Protein AF-A0A0G0J0M2-F1 (afdb_monomer_lite)

Radius of gyration: 45.98 Å; chains: 1; bounding box: 117×60×121 Å

Foldseek 3Di:
DDPDDDDDDPPDDDAPPDDDDDDDDDDDDPDDDCRGPVNVLVLLLVLALPADAPVVVVLVVCCVVQVVVLLVLLVVLLCCCVPVVVHDNVVSVQLSLLSNLLQDLVLLNVQQSLLSSLLQVLLVVVQKGFNYNQLLQLLLAFQAEEEEDAVQQFVNAKAWDDKWFDDPDDSLRSLQALLLLLVPPPDSVSVRSVVNCVVVVRDHFHWAPWDADPPFFIWTAGPNFIKTKGAPCCCCPVLVHDCVVVVVVCVVLVLLLWGKIWMDTSVDTGIIITIDRGGDPQLLVLCVLCVVVNHQYEYEYLADPSSQVSSCVVSVHDHYHYNAFLVCLLVVLVVVVVVVGQYEYEEAEPSCLSNLQSHSAREYELNHDPSSVVSGSMYRNDSHSLSSVVSSVSSNLSVVSSVLSSCLSVVSSVVSSCLSSVVCVVVLFHAGSVLSNVLNVVSNVLSSVLSNLSNVDDRPDDSVCNVCSSVVCCVVSVVVNRVSRNVRSVVVVVVVQQPQPPLVLLLVVLVQQQVWWKAWDDPQQAIAIETADPFDDPSWAFPAFDRDADALEKEAAQQCVVVCCVVVVDVHQQDWHAPDQQDRIHGYGTYTRRHVDPRSRHIYHHPVNVVRGNGLFIWHWDDDPRDIAIETAAALRRPRPLCPVPDHSDWDWDDDPPDTAFEKEAAQQCVVVCVVVVQDPDQQDWHPCPVHGTHGHNYYGDHPVHCRNRHMYGHPPDPD

Sequence (720 aa):
GESLPVEKNVGDKVVGATINKTGSFEFEVTHVGSETVLAQIIRVVEEAQGSKAPIQGFADRISAWFVPAVIALAILTFVVWYFFLGASLTFALMAFTAVIVIACPCALGLATPTSLMVGTGKGAEHGILIKGGEPLEAACHIDAVIFDKTGTLTKGKPEVTDVLSFNSLDEEEVVSIAASLEKLSEHPLAEAIYNYAQEESITLEEVAGFKAIPGHGVEGMINQTQYYIGNRKLITSDLGLSIEKVNRKLMKLEEQGKTAMILATKEAIVGAIAVADTVKKTSLNAVNQLKKLGIDVYMITGDNERTARAIATQVGITNVLAEVLPEDKANEVKKLQDAGKKVAMVGDGINDAPALAQANVGIAMGSGTDVAMEAGGIIIMKDNLNDVVTAFQLARETMSKIKQNMFFALFYNVIGIPIAARVFMSFGLVLKPELAGLAMAMSSISVVGNSLLLRFFRPGKRNYLSIIAPLIMIIVFTIGFIQFAKFSSSMENQEMNVPVISLEAQNKVNNLIVANESKINFAETEPKLFLKITSLESAIKIKEGKSSLADNEMIIGYTEAMMMIKEKLISKPGDKLNNFFGLPEVTVVGILEPTGTTLDNYHLVNGNTYNRLNTTASIKTALAGKELKMFYILNGNNTPKQFKDQVPSELSEIVLGNKKFLPIYIGSAEAKMMMEEKLFNKIGDTIKNLFGDDVMIAGILPETKTVLDQMHFGGGEFKK

Structure (mmCIF, N/CA/C/O backbone):
data_AF-A0A0G0J0M2-F1
#
_entry.id   AF-A0A0G0J0M2-F1
#
loop_
_atom_site.group_PDB
_atom_site.id
_atom_site.type_symbol
_atom_site.label_atom_id
_atom_site.label_alt_id
_atom_site.label_comp_id
_atom_site.label_asym_id
_atom_site.label_entity_id
_atom_site.label_seq_id
_atom_site.pdbx_PDB_ins_code
_atom_site.Cartn_x
_atom_site.Cartn_y
_atom_site.Cartn_z
_atom_site.occupancy
_atom_site.B_iso_or_equiv
_atom_site.auth_seq_id
_atom_site.auth_comp_id
_atom_site.auth_asym_id
_atom_site.auth_atom_id
_atom_site.pdbx_PDB_model_num
ATOM 1 N N . GLY A 1 1 ? 0.793 10.365 15.050 1.00 39.06 1 GLY A N 1
ATOM 2 C CA . GLY A 1 1 ? -0.003 10.994 13.977 1.00 39.06 1 GLY A CA 1
ATOM 3 C C . GLY A 1 1 ? -1.084 11.950 14.470 1.00 39.06 1 GLY A C 1
ATOM 4 O O . GLY A 1 1 ? -1.728 12.569 13.633 1.00 39.06 1 GLY A O 1
ATOM 5 N N . GLU A 1 2 ? -1.317 12.090 15.780 1.00 46.94 2 GLU A N 1
ATOM 6 C CA . GLU A 1 2 ? -2.165 13.164 16.314 1.00 46.94 2 GLU A CA 1
ATOM 7 C C . GLU A 1 2 ? -1.308 14.412 16.529 1.00 46.94 2 GLU A C 1
ATOM 9 O O . GLU A 1 2 ? -0.186 14.317 17.023 1.00 46.94 2 GLU A O 1
ATOM 14 N N . SER A 1 3 ? -1.788 15.565 16.066 1.00 42.38 3 SER A N 1
ATOM 15 C CA . SER A 1 3 ? -1.042 16.829 16.116 1.00 42.38 3 SER A CA 1
ATOM 16 C C . SER A 1 3 ? -1.131 17.527 17.472 1.00 42.38 3 SER A C 1
ATOM 18 O O . SER A 1 3 ? -0.322 18.409 17.752 1.00 42.38 3 SER A O 1
ATOM 20 N N . LEU A 1 4 ? -2.108 17.150 18.298 1.00 53.38 4 LEU A N 1
ATOM 21 C CA . LEU A 1 4 ? -2.281 17.681 19.643 1.00 53.38 4 LEU A CA 1
ATOM 22 C C . LEU A 1 4 ? -1.569 16.767 20.651 1.00 53.38 4 LEU A C 1
ATOM 24 O O . LEU A 1 4 ? -1.721 15.548 20.556 1.00 53.38 4 LEU A O 1
ATOM 28 N N . PRO A 1 5 ? -0.786 17.324 21.593 1.00 69.31 5 PRO A N 1
ATOM 29 C CA . PRO A 1 5 ? -0.261 16.561 22.718 1.00 69.31 5 PRO A CA 1
ATOM 30 C C . PRO A 1 5 ? -1.400 15.923 23.518 1.00 69.31 5 PRO A C 1
ATOM 32 O O . PRO A 1 5 ? -2.422 16.565 23.754 1.00 69.31 5 PRO A O 1
ATOM 35 N N . VAL A 1 6 ? -1.205 14.672 23.930 1.00 71.94 6 VAL A N 1
ATOM 36 C CA . VAL A 1 6 ? -2.142 13.936 24.784 1.00 71.94 6 VAL A CA 1
ATOM 37 C C . VAL A 1 6 ? -1.650 14.041 26.224 1.00 71.94 6 VAL A C 1
ATOM 39 O O . VAL A 1 6 ? -0.468 13.806 26.480 1.00 71.94 6 VAL A O 1
ATOM 42 N N . GLU A 1 7 ? -2.541 14.413 27.139 1.00 80.38 7 GLU A N 1
ATOM 43 C CA . GLU A 1 7 ? -2.247 14.486 28.573 1.00 80.38 7 GLU A CA 1
ATOM 44 C C . GLU A 1 7 ? -2.052 13.078 29.156 1.00 80.38 7 GLU A C 1
ATOM 46 O O . GLU A 1 7 ? -2.650 12.113 28.671 1.00 80.38 7 GLU A O 1
ATOM 51 N N . LYS A 1 8 ? -1.152 12.945 30.136 1.00 83.81 8 LYS A N 1
ATOM 52 C CA . LYS A 1 8 ? -0.766 11.657 30.725 1.00 83.81 8 LYS A CA 1
ATOM 53 C C . LYS A 1 8 ? -0.785 11.734 32.243 1.00 83.81 8 LYS A C 1
ATOM 55 O O . LYS A 1 8 ? -0.132 12.601 32.817 1.00 83.81 8 LYS A O 1
ATOM 60 N N . ASN A 1 9 ? -1.498 10.796 32.855 1.00 85.81 9 ASN A N 1
ATOM 61 C CA . ASN A 1 9 ? -1.662 10.650 34.294 1.00 85.81 9 ASN A CA 1
ATOM 62 C C . ASN A 1 9 ? -1.003 9.361 34.805 1.00 85.81 9 ASN A C 1
ATOM 64 O O . ASN A 1 9 ? -0.535 8.519 34.034 1.00 85.81 9 ASN A O 1
ATOM 68 N N . VAL A 1 10 ? -0.954 9.205 36.129 1.00 87.62 10 VAL A N 1
ATOM 69 C CA . VAL A 1 10 ? -0.445 7.987 36.775 1.00 87.62 10 VAL A CA 1
ATOM 70 C C . VAL A 1 10 ? -1.244 6.774 36.288 1.00 87.62 10 VAL A C 1
ATOM 72 O O . VAL A 1 10 ? -2.470 6.779 36.337 1.00 87.62 10 VAL A O 1
ATOM 75 N N . GLY A 1 11 ? -0.540 5.743 35.812 1.00 83.19 11 GLY A N 1
ATOM 76 C CA . GLY A 1 11 ? -1.133 4.527 35.241 1.00 83.19 11 GLY A CA 1
ATOM 77 C C . GLY A 1 11 ? -1.289 4.544 33.716 1.00 83.19 11 GLY A C 1
ATOM 78 O O . GLY A 1 11 ? -1.463 3.485 33.110 1.00 83.19 11 GLY A O 1
ATOM 79 N N . ASP A 1 12 ? -1.156 5.702 33.062 1.00 83.00 12 ASP A N 1
ATOM 80 C CA . ASP A 1 12 ? -1.233 5.771 31.606 1.00 83.00 12 ASP A CA 1
ATOM 81 C C . ASP A 1 12 ? 0.007 5.179 30.932 1.00 83.00 12 ASP A C 1
ATOM 83 O O . ASP A 1 12 ? 1.153 5.493 31.262 1.00 83.00 12 ASP A O 1
ATOM 87 N N . LYS A 1 13 ? -0.216 4.393 29.874 1.00 83.06 13 LYS A N 1
ATOM 88 C CA . LYS A 1 13 ? 0.875 3.909 29.024 1.00 83.06 13 LYS A CA 1
ATOM 89 C C . LYS A 1 13 ? 1.510 5.064 28.244 1.00 83.06 13 LYS A C 1
ATOM 91 O O . LYS A 1 13 ? 0.816 5.885 27.625 1.00 83.06 13 LYS A O 1
ATOM 96 N N . VAL A 1 14 ? 2.841 5.067 28.203 1.00 88.88 14 VAL A N 1
ATOM 97 C CA . VAL A 1 14 ? 3.664 5.949 27.367 1.00 88.88 14 VAL A CA 1
ATOM 98 C C . VAL A 1 14 ? 4.466 5.121 26.368 1.00 88.88 14 VAL A C 1
ATOM 100 O O . VAL A 1 14 ? 4.923 4.024 26.677 1.00 88.88 14 VAL A O 1
ATOM 103 N N . VAL A 1 15 ? 4.609 5.627 25.143 1.00 87.00 15 VAL A N 1
ATOM 104 C CA . VAL A 1 15 ? 5.227 4.888 24.034 1.00 87.00 15 VAL A CA 1
ATOM 105 C C . VAL A 1 15 ? 6.592 5.481 23.695 1.00 87.00 15 VAL A C 1
ATOM 107 O O . VAL A 1 15 ? 6.726 6.697 23.530 1.00 87.00 15 VAL A O 1
ATOM 110 N N . GLY A 1 16 ? 7.600 4.618 23.552 1.00 84.50 16 GLY A N 1
ATOM 111 C CA . GLY A 1 16 ? 8.955 5.003 23.153 1.00 84.50 16 GLY A CA 1
ATOM 112 C C . GLY A 1 16 ? 8.998 5.787 21.834 1.00 84.50 16 GLY A C 1
ATOM 113 O O . GLY A 1 16 ? 8.264 5.482 20.897 1.00 84.50 16 GLY A O 1
ATOM 114 N N . ALA A 1 17 ? 9.877 6.797 21.798 1.00 82.75 17 ALA A N 1
ATOM 115 C CA . ALA A 1 17 ? 10.032 7.862 20.791 1.00 82.75 17 ALA A CA 1
ATOM 116 C C . ALA A 1 17 ? 8.960 8.977 20.774 1.00 82.75 17 ALA A C 1
ATOM 118 O O . ALA A 1 17 ? 9.063 9.907 19.971 1.00 82.75 17 ALA A O 1
ATOM 119 N N . THR A 1 18 ? 7.977 8.958 21.683 1.00 85.19 18 THR A N 1
ATOM 120 C CA . THR A 1 18 ? 7.077 10.110 21.889 1.00 85.19 18 THR A CA 1
ATOM 121 C C . THR A 1 18 ? 7.813 11.244 22.616 1.00 85.19 18 THR A C 1
ATOM 123 O O . THR A 1 18 ? 8.644 10.996 23.487 1.00 85.19 18 THR A O 1
ATOM 126 N N . ILE A 1 19 ? 7.514 12.501 22.274 1.00 84.00 19 ILE A N 1
ATOM 127 C CA . ILE A 1 19 ? 8.169 13.676 22.868 1.00 84.00 19 ILE A CA 1
ATOM 128 C C . ILE A 1 19 ? 7.331 14.189 24.039 1.00 84.00 19 ILE A C 1
ATOM 130 O O . ILE A 1 19 ? 6.235 14.710 23.823 1.00 84.00 19 ILE A O 1
ATOM 134 N N . ASN A 1 20 ? 7.868 14.103 25.259 1.00 85.62 20 ASN A N 1
ATOM 135 C CA . ASN A 1 20 ? 7.304 14.808 26.408 1.00 85.62 20 ASN A CA 1
ATOM 136 C C . ASN A 1 20 ? 7.395 16.330 26.176 1.00 85.62 20 ASN A C 1
ATOM 138 O O . ASN A 1 20 ? 8.462 16.846 25.837 1.00 85.62 20 ASN A O 1
ATOM 142 N N . LYS A 1 21 ? 6.272 17.043 26.312 1.00 82.62 21 LYS A N 1
ATOM 143 C CA . LYS A 1 21 ? 6.185 18.488 26.048 1.00 82.62 21 LYS A CA 1
ATOM 144 C C . LYS A 1 21 ? 6.335 19.327 27.308 1.00 82.62 21 LYS A C 1
ATOM 146 O O . LYS A 1 21 ? 7.101 20.286 27.305 1.00 82.62 21 LYS A O 1
ATOM 151 N N . THR A 1 22 ? 5.580 19.007 28.352 1.00 74.06 22 THR A N 1
ATOM 152 C CA . THR A 1 22 ? 5.457 19.838 29.552 1.00 74.06 22 THR A CA 1
ATOM 153 C C . THR A 1 22 ? 5.390 18.935 30.773 1.00 74.06 22 THR A C 1
ATOM 155 O O . THR A 1 22 ? 4.719 17.911 30.740 1.00 74.06 22 THR A O 1
ATOM 158 N N . GLY A 1 23 ? 6.083 19.329 31.842 1.00 81.75 23 GLY A N 1
ATOM 159 C CA . GLY A 1 23 ? 6.199 18.533 33.062 1.00 81.75 23 GLY A CA 1
ATOM 160 C C . GLY A 1 23 ? 7.298 17.469 33.001 1.00 81.75 23 GLY A C 1
ATOM 161 O O . GLY A 1 23 ? 7.979 17.283 31.989 1.00 81.75 23 GLY A O 1
ATOM 162 N N . SER A 1 24 ? 7.476 16.775 34.118 1.00 87.25 24 SER A N 1
ATOM 163 C CA . SER A 1 24 ? 8.389 15.644 34.283 1.00 87.25 24 SER A CA 1
ATOM 164 C C . SER A 1 24 ? 7.662 14.546 35.040 1.00 87.25 24 SER A C 1
ATOM 166 O O . SER A 1 24 ? 6.918 14.838 35.973 1.00 87.25 24 SER A O 1
ATOM 168 N N . PHE A 1 25 ? 7.898 13.300 34.660 1.00 89.50 25 PHE A N 1
ATOM 169 C CA . PHE A 1 25 ? 7.334 12.136 35.324 1.00 89.50 25 PHE A CA 1
ATOM 170 C C . PHE A 1 25 ? 8.334 10.986 35.243 1.00 89.50 25 PHE A C 1
ATOM 172 O O . PHE A 1 25 ? 9.163 10.932 34.331 1.00 89.50 25 PHE A O 1
ATOM 179 N N . GLU A 1 26 ? 8.248 10.077 36.203 1.00 92.50 26 GLU A N 1
ATOM 180 C CA . GLU A 1 26 ? 8.919 8.784 36.149 1.00 92.50 26 GLU A CA 1
ATOM 181 C C . GLU A 1 26 ? 7.971 7.770 35.510 1.00 92.50 26 GLU A C 1
ATOM 183 O O . GLU A 1 26 ? 6.751 7.874 35.644 1.00 92.50 26 GLU A O 1
ATOM 188 N N . PHE A 1 27 ? 8.519 6.802 34.785 1.00 92.00 27 PHE A N 1
ATOM 189 C CA . PHE A 1 27 ? 7.734 5.751 34.152 1.00 92.00 27 PHE A CA 1
ATOM 190 C C . PHE A 1 27 ? 8.401 4.399 34.352 1.00 92.00 27 PHE A C 1
ATOM 192 O O . PHE A 1 27 ? 9.627 4.285 34.369 1.00 92.00 27 PHE A O 1
ATOM 199 N N . GLU A 1 28 ? 7.575 3.368 34.467 1.00 93.50 28 GLU A N 1
ATOM 200 C CA . GLU A 1 28 ? 8.025 1.986 34.492 1.00 93.50 28 GLU A CA 1
ATOM 201 C C . GLU A 1 28 ? 8.255 1.488 33.061 1.00 93.50 28 GLU A C 1
ATOM 203 O O . GLU A 1 28 ? 7.411 1.647 32.171 1.00 93.50 28 GLU A O 1
ATOM 208 N N . VAL A 1 29 ? 9.422 0.891 32.819 1.00 93.38 29 VAL A N 1
ATOM 209 C CA . VAL A 1 29 ? 9.757 0.321 31.514 1.00 93.38 29 VAL A CA 1
ATOM 210 C C . VAL A 1 29 ? 9.087 -1.042 31.386 1.00 93.38 29 VAL A C 1
ATOM 212 O O . VAL A 1 29 ? 9.540 -2.015 31.977 1.00 93.38 29 VAL A O 1
ATOM 215 N N . THR A 1 30 ? 8.030 -1.115 30.580 1.00 89.69 30 THR A N 1
ATOM 216 C CA . THR A 1 30 ? 7.301 -2.373 30.339 1.00 89.69 30 THR A CA 1
ATOM 217 C C . THR A 1 30 ? 7.861 -3.188 29.171 1.00 89.69 30 THR A C 1
ATOM 219 O O . THR A 1 30 ? 7.753 -4.405 29.191 1.00 89.69 30 THR A O 1
ATOM 222 N N . HIS A 1 31 ? 8.455 -2.539 28.160 1.00 86.38 31 HIS A N 1
ATOM 223 C CA . HIS A 1 31 ? 8.988 -3.183 26.949 1.00 86.38 31 HIS A CA 1
ATOM 224 C C . HIS A 1 31 ? 10.289 -2.499 26.503 1.00 86.38 31 HIS A C 1
ATOM 226 O O . HIS A 1 31 ? 10.388 -1.267 26.547 1.00 86.38 31 HIS A O 1
ATOM 232 N N . VAL A 1 32 ? 11.274 -3.271 26.028 1.00 93.12 32 VAL A N 1
ATOM 233 C CA . VAL A 1 32 ? 12.587 -2.765 25.572 1.00 93.12 32 VAL A CA 1
ATOM 234 C C . VAL A 1 32 ? 13.035 -3.390 24.250 1.00 93.12 32 VAL A C 1
ATOM 236 O O . VAL A 1 32 ? 12.574 -4.452 23.847 1.00 93.12 32 VAL A O 1
ATOM 239 N N . GLY A 1 33 ? 13.956 -2.720 23.549 1.00 90.94 33 GLY A N 1
ATOM 240 C CA . GLY A 1 33 ? 14.560 -3.244 22.320 1.00 90.94 33 GLY A CA 1
ATOM 241 C C . GLY A 1 33 ? 13.533 -3.579 21.230 1.00 90.94 33 GLY A C 1
ATOM 242 O O . GLY A 1 33 ? 12.757 -2.715 20.811 1.00 90.94 33 GLY A O 1
ATOM 243 N N . SER A 1 34 ? 13.542 -4.836 20.775 1.00 83.69 34 SER A N 1
ATOM 244 C CA . SER A 1 34 ? 12.662 -5.367 19.721 1.00 83.69 34 SER A CA 1
ATOM 245 C C . SER A 1 34 ? 11.182 -5.419 20.102 1.00 83.69 34 SER A C 1
ATOM 247 O O . SER A 1 34 ? 10.336 -5.521 19.219 1.00 83.69 34 SER A O 1
ATOM 249 N N . GLU A 1 35 ? 10.864 -5.335 21.393 1.00 78.94 35 GLU A N 1
ATOM 250 C CA . GLU A 1 35 ? 9.491 -5.379 21.906 1.00 78.94 35 GLU A CA 1
ATOM 251 C C . GLU A 1 35 ? 8.854 -3.985 21.982 1.00 78.94 35 GLU A C 1
ATOM 253 O O . GLU A 1 35 ? 7.668 -3.844 22.266 1.00 78.94 35 GLU A O 1
ATOM 258 N N . THR A 1 36 ? 9.624 -2.924 21.716 1.00 86.06 36 THR A N 1
ATOM 259 C CA . THR A 1 36 ? 9.070 -1.568 21.684 1.00 86.06 36 THR A CA 1
ATOM 260 C C . THR A 1 36 ? 8.120 -1.388 20.502 1.00 86.06 36 THR A C 1
ATOM 262 O O . THR A 1 36 ? 8.347 -1.906 19.410 1.00 86.06 36 THR A O 1
ATOM 265 N N . VAL A 1 37 ? 7.099 -0.545 20.681 1.00 79.88 37 VAL A N 1
ATOM 266 C CA . VAL A 1 37 ? 6.151 -0.192 19.609 1.00 79.88 37 VAL A CA 1
ATOM 267 C C . VAL A 1 37 ? 6.869 0.329 18.359 1.00 79.88 37 VAL A C 1
ATOM 269 O O . VAL A 1 37 ? 6.495 -0.018 17.243 1.00 79.88 37 VAL A O 1
ATOM 272 N N . LEU A 1 38 ? 7.924 1.138 18.517 1.00 83.38 38 LEU A N 1
ATOM 273 C CA . LEU A 1 38 ? 8.695 1.642 17.378 1.00 83.38 38 LEU A CA 1
ATOM 274 C C . LEU A 1 38 ? 9.401 0.508 16.622 1.00 83.38 38 LEU A C 1
ATOM 276 O O . LEU A 1 38 ? 9.356 0.485 15.393 1.00 83.38 38 LEU A O 1
ATOM 280 N N . ALA A 1 39 ? 10.025 -0.433 17.335 1.00 81.50 39 ALA A N 1
ATOM 281 C CA . ALA A 1 39 ? 10.670 -1.585 16.711 1.00 81.50 39 ALA A CA 1
ATOM 282 C C . ALA A 1 39 ? 9.654 -2.484 15.993 1.00 81.50 39 ALA A C 1
ATOM 284 O O . ALA A 1 39 ? 9.922 -2.930 14.878 1.00 81.50 39 ALA A O 1
ATOM 285 N N . GLN A 1 40 ? 8.464 -2.677 16.570 1.00 76.38 40 GLN A N 1
ATOM 286 C CA . GLN A 1 40 ? 7.375 -3.395 15.908 1.00 76.38 40 GLN A CA 1
ATOM 287 C C . GLN A 1 40 ? 6.904 -2.684 14.631 1.00 76.38 40 GLN A C 1
ATOM 289 O O . GLN A 1 40 ? 6.732 -3.338 13.604 1.00 76.38 40 GLN A O 1
ATOM 294 N N . ILE A 1 41 ? 6.757 -1.352 14.649 1.00 76.19 41 ILE A N 1
ATOM 295 C CA . ILE A 1 41 ? 6.423 -0.570 13.446 1.00 76.19 41 ILE A CA 1
ATOM 296 C C . ILE A 1 41 ? 7.488 -0.773 12.363 1.00 76.19 41 ILE A C 1
ATOM 298 O O . ILE A 1 41 ? 7.135 -1.033 11.216 1.00 76.19 41 ILE A O 1
ATOM 302 N N . ILE A 1 42 ? 8.776 -0.676 12.715 1.00 79.00 42 ILE A N 1
ATOM 303 C CA . ILE A 1 42 ? 9.884 -0.875 11.767 1.00 79.00 42 ILE A CA 1
ATOM 304 C C . ILE A 1 42 ? 9.817 -2.278 11.165 1.00 79.00 42 ILE A C 1
ATOM 306 O O . ILE A 1 42 ? 9.785 -2.406 9.944 1.00 79.00 42 ILE A O 1
ATOM 310 N N . ARG A 1 43 ? 9.701 -3.312 12.005 1.00 77.69 43 ARG A N 1
ATOM 311 C CA . ARG A 1 43 ? 9.616 -4.707 11.566 1.00 77.69 43 ARG A CA 1
ATOM 312 C C . ARG A 1 43 ? 8.447 -4.938 10.611 1.00 77.69 43 ARG A C 1
ATOM 314 O O . ARG A 1 43 ? 8.637 -5.523 9.552 1.00 77.69 43 ARG A O 1
ATOM 321 N N . VAL A 1 44 ? 7.251 -4.451 10.949 1.00 74.25 44 VAL A N 1
ATOM 322 C CA . VAL A 1 44 ? 6.062 -4.605 10.095 1.00 74.25 44 VAL A CA 1
ATOM 323 C C . VAL A 1 44 ? 6.242 -3.880 8.759 1.00 74.25 44 VAL A C 1
ATOM 325 O O . VAL A 1 44 ? 5.858 -4.407 7.717 1.00 74.25 44 VAL A O 1
ATOM 328 N N . VAL A 1 45 ? 6.848 -2.690 8.760 1.00 72.94 45 VAL A N 1
ATOM 329 C CA . VAL A 1 45 ? 7.147 -1.949 7.525 1.00 72.94 45 VAL A CA 1
ATOM 330 C C . VAL A 1 45 ? 8.188 -2.685 6.670 1.00 72.94 45 VAL A C 1
ATOM 332 O O . VAL A 1 45 ? 8.028 -2.739 5.452 1.00 72.94 45 VAL A O 1
ATOM 335 N N . GLU A 1 46 ? 9.221 -3.270 7.275 1.00 74.44 46 GLU A N 1
ATOM 336 C CA . GLU A 1 46 ? 10.245 -4.063 6.579 1.00 74.44 46 GLU A CA 1
ATOM 337 C C . GLU A 1 46 ? 9.674 -5.363 5.995 1.00 74.44 46 GLU A C 1
ATOM 339 O O . GLU A 1 46 ? 9.882 -5.646 4.814 1.00 74.44 46 GLU A O 1
ATOM 344 N N . GLU A 1 47 ? 8.892 -6.116 6.776 1.00 71.00 47 GLU A N 1
ATOM 345 C CA . GLU A 1 47 ? 8.168 -7.307 6.308 1.00 71.00 47 GLU A CA 1
ATOM 346 C C . GLU A 1 47 ? 7.268 -6.952 5.116 1.00 71.00 47 GLU A C 1
ATOM 348 O O . GLU A 1 47 ? 7.262 -7.645 4.092 1.00 71.00 47 GLU A O 1
ATOM 353 N N . ALA A 1 48 ? 6.587 -5.804 5.189 1.00 69.19 48 ALA A N 1
ATOM 354 C CA . ALA A 1 48 ? 5.743 -5.337 4.104 1.00 69.19 48 ALA A CA 1
ATOM 355 C C . ALA A 1 48 ? 6.522 -5.031 2.819 1.00 69.19 48 ALA A C 1
ATOM 357 O O . ALA A 1 48 ? 6.058 -5.382 1.732 1.00 69.19 48 ALA A O 1
ATOM 358 N N . GLN A 1 49 ? 7.701 -4.411 2.936 1.00 67.94 49 GLN A N 1
ATOM 359 C CA . GLN A 1 49 ? 8.587 -4.105 1.807 1.00 67.94 49 GLN A CA 1
ATOM 360 C C . GLN A 1 49 ? 9.219 -5.360 1.185 1.00 67.94 49 GLN A C 1
ATOM 362 O O . GLN A 1 49 ? 9.467 -5.374 -0.020 1.00 67.94 49 GLN A O 1
ATOM 367 N N . GLY A 1 50 ? 9.473 -6.403 1.983 1.00 66.00 50 GLY A N 1
ATOM 368 C CA . GLY A 1 50 ? 10.045 -7.671 1.519 1.00 66.00 50 GLY A CA 1
ATOM 369 C C . GLY A 1 50 ? 9.031 -8.638 0.895 1.00 66.00 50 GLY A C 1
ATOM 370 O O . GLY A 1 50 ? 9.412 -9.523 0.126 1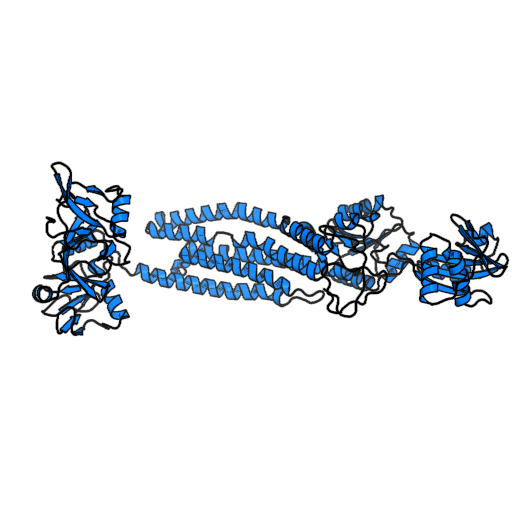.00 66.00 50 GLY A O 1
ATOM 371 N N . SER A 1 51 ? 7.743 -8.482 1.206 1.00 69.75 51 SER A N 1
ATOM 372 C CA . SER A 1 51 ? 6.676 -9.353 0.702 1.00 69.75 51 SER A CA 1
ATOM 373 C C . SER A 1 51 ? 6.295 -9.055 -0.759 1.00 69.75 51 SER A C 1
ATOM 375 O O . SER A 1 51 ? 6.244 -7.901 -1.189 1.00 69.75 51 SER A O 1
ATOM 377 N N . LYS A 1 52 ? 5.964 -10.097 -1.535 1.00 69.44 52 LYS A N 1
ATOM 378 C CA . LYS A 1 52 ? 5.433 -9.932 -2.898 1.00 69.44 52 LYS A CA 1
ATOM 379 C C . LYS A 1 52 ? 3.914 -9.797 -2.871 1.00 69.44 52 LYS A C 1
ATOM 381 O O . LYS A 1 52 ? 3.222 -10.687 -2.390 1.00 69.44 52 LYS A O 1
ATOM 386 N N . ALA A 1 53 ? 3.391 -8.723 -3.457 1.00 73.88 53 ALA A N 1
ATOM 387 C CA . ALA A 1 53 ? 1.958 -8.598 -3.716 1.00 73.88 53 ALA A CA 1
ATOM 388 C C . ALA A 1 53 ? 1.538 -9.523 -4.882 1.00 73.88 53 ALA A C 1
ATOM 390 O O . ALA A 1 53 ? 2.277 -9.598 -5.869 1.00 73.88 53 ALA A O 1
ATOM 391 N N . PRO A 1 54 ? 0.359 -10.168 -4.849 1.00 78.25 54 PRO A N 1
ATOM 392 C CA . PRO A 1 54 ? -0.153 -10.962 -5.972 1.00 78.25 54 PRO A CA 1
ATOM 393 C C . PRO A 1 54 ? -0.140 -10.224 -7.325 1.00 78.25 54 PRO A C 1
ATOM 395 O O . PRO A 1 54 ? 0.224 -10.811 -8.348 1.00 78.25 54 PRO A O 1
ATOM 398 N N . ILE A 1 55 ? -0.426 -8.917 -7.339 1.00 79.75 55 ILE A N 1
ATOM 399 C CA . ILE A 1 55 ? -0.361 -8.051 -8.527 1.00 79.75 55 ILE A CA 1
ATOM 400 C C . ILE A 1 55 ? 1.042 -7.985 -9.153 1.00 79.75 55 ILE A C 1
ATOM 402 O O . ILE A 1 55 ? 1.178 -7.743 -10.351 1.00 79.75 55 ILE A O 1
ATOM 406 N N . GLN A 1 56 ? 2.106 -8.251 -8.392 1.00 78.06 56 GLN A N 1
ATOM 407 C CA . GLN A 1 56 ? 3.458 -8.371 -8.939 1.00 78.06 56 GLN A CA 1
ATOM 408 C C . GLN A 1 56 ? 3.581 -9.589 -9.868 1.00 78.06 56 GLN A C 1
ATOM 410 O O . GLN A 1 56 ? 4.229 -9.499 -10.907 1.00 78.06 56 GLN A O 1
ATOM 415 N N . GLY A 1 57 ? 2.870 -10.684 -9.581 1.00 79.94 57 GLY A N 1
ATOM 416 C CA . GLY A 1 57 ? 2.801 -11.843 -10.475 1.00 79.94 57 GLY A CA 1
ATOM 417 C C . GLY A 1 57 ? 2.158 -11.522 -11.831 1.00 79.94 57 GLY A C 1
ATOM 418 O O . GLY A 1 57 ? 2.507 -12.125 -12.848 1.00 79.94 57 GLY A O 1
ATOM 419 N N . PHE A 1 58 ? 1.260 -10.530 -11.890 1.00 81.12 58 PHE A N 1
ATOM 420 C CA . PHE A 1 58 ? 0.731 -10.023 -13.159 1.00 81.12 58 PHE A CA 1
ATOM 421 C C . PHE A 1 58 ? 1.822 -9.315 -13.982 1.00 81.12 58 PHE A C 1
ATOM 423 O O . PHE A 1 58 ? 1.916 -9.547 -15.189 1.00 81.12 58 PHE A O 1
ATOM 430 N N . ALA A 1 59 ? 2.693 -8.529 -13.341 1.00 80.56 59 ALA A N 1
ATOM 431 C CA . ALA A 1 59 ? 3.848 -7.906 -13.994 1.00 80.56 59 ALA A CA 1
ATOM 432 C C . ALA A 1 59 ? 4.853 -8.950 -14.519 1.00 80.56 59 ALA A C 1
ATOM 434 O O . ALA A 1 59 ? 5.333 -8.835 -15.652 1.00 80.56 59 ALA A O 1
ATOM 435 N N . ASP A 1 60 ? 5.109 -10.002 -13.736 1.00 83.44 60 ASP A N 1
ATOM 436 C CA . ASP A 1 60 ? 5.979 -11.117 -14.131 1.00 83.44 60 ASP A CA 1
ATOM 437 C C . ASP A 1 60 ? 5.413 -11.848 -15.361 1.00 83.44 60 ASP A C 1
ATOM 439 O O . ASP A 1 60 ? 6.131 -12.114 -16.329 1.00 83.44 60 ASP A O 1
ATOM 443 N N . ARG A 1 61 ? 4.096 -12.105 -15.384 1.00 86.38 61 ARG A N 1
ATOM 444 C CA . ARG A 1 61 ? 3.418 -12.750 -16.521 1.00 86.38 61 ARG A CA 1
ATOM 445 C C . ARG A 1 61 ? 3.430 -11.884 -17.781 1.00 86.38 61 ARG A C 1
ATOM 447 O O . ARG A 1 61 ? 3.614 -12.425 -18.870 1.00 86.38 61 ARG A O 1
ATOM 454 N N . ILE A 1 62 ? 3.256 -10.565 -17.654 1.00 86.00 62 ILE A N 1
ATOM 455 C CA . ILE A 1 62 ? 3.406 -9.640 -18.789 1.00 86.00 62 ILE A CA 1
ATOM 456 C C . ILE A 1 62 ? 4.825 -9.735 -19.344 1.00 86.00 62 ILE A C 1
ATOM 458 O O . ILE A 1 62 ? 4.995 -9.929 -20.545 1.00 86.00 62 ILE A O 1
ATOM 462 N N . SER A 1 63 ? 5.835 -9.658 -18.478 1.00 85.00 63 SER A N 1
ATOM 463 C CA . SER A 1 63 ? 7.245 -9.696 -18.880 1.00 85.00 63 SER A CA 1
ATOM 464 C C . SER A 1 63 ? 7.607 -10.997 -19.605 1.00 85.00 63 SER A C 1
ATOM 466 O O . SER A 1 63 ? 8.303 -10.955 -20.619 1.00 85.00 63 SER A O 1
ATOM 468 N N . ALA A 1 64 ? 7.068 -12.135 -19.152 1.00 88.62 64 ALA A N 1
ATOM 469 C CA . ALA A 1 64 ? 7.295 -13.447 -19.761 1.00 88.62 64 ALA A CA 1
ATOM 470 C C . ALA A 1 64 ? 6.844 -13.536 -21.231 1.00 88.62 64 ALA A C 1
ATOM 472 O O . ALA A 1 64 ? 7.481 -14.227 -22.022 1.00 88.62 64 ALA A O 1
ATOM 473 N N . TRP A 1 65 ? 5.778 -12.825 -21.612 1.00 90.06 65 TRP A N 1
ATOM 474 C CA . TRP A 1 65 ? 5.310 -12.753 -23.004 1.00 90.06 65 TRP A CA 1
ATOM 475 C C . TRP A 1 65 ? 5.915 -11.581 -23.776 1.00 90.06 65 TRP A C 1
ATOM 477 O O . TRP A 1 65 ? 6.209 -11.693 -24.966 1.00 90.06 65 TRP A O 1
ATOM 487 N N . PHE A 1 66 ? 6.114 -10.455 -23.098 1.00 89.94 66 PHE A N 1
ATOM 488 C CA . PHE A 1 66 ? 6.580 -9.216 -23.701 1.00 89.94 66 PHE A CA 1
ATOM 489 C C . PHE A 1 66 ? 8.033 -9.314 -24.181 1.00 89.94 66 PHE A C 1
ATOM 491 O O . PHE A 1 66 ? 8.332 -8.901 -25.300 1.00 89.94 66 PHE A O 1
ATOM 498 N N . VAL A 1 67 ? 8.928 -9.914 -23.386 1.00 90.62 67 VAL A N 1
ATOM 499 C CA . VAL A 1 67 ? 10.356 -10.024 -23.732 1.00 90.62 67 VAL A CA 1
ATOM 500 C C . VAL A 1 67 ? 10.580 -10.836 -25.022 1.00 90.62 67 VAL A C 1
ATOM 502 O O . VAL A 1 67 ? 11.226 -10.307 -25.932 1.00 90.62 67 VAL A O 1
ATOM 505 N N . PRO A 1 68 ? 10.025 -12.056 -25.189 1.00 93.38 68 PRO A N 1
ATOM 506 C CA . PRO A 1 68 ? 10.148 -12.789 -26.452 1.00 93.38 68 PRO A CA 1
ATOM 507 C C . PRO A 1 68 ? 9.551 -12.042 -27.652 1.00 93.38 68 PRO A C 1
ATOM 509 O O . PRO A 1 68 ? 10.149 -12.040 -28.728 1.00 93.38 68 PRO A O 1
ATOM 512 N N . ALA A 1 69 ? 8.403 -11.376 -27.475 1.00 93.94 69 ALA A N 1
ATOM 513 C CA . ALA A 1 69 ? 7.749 -10.622 -28.546 1.00 93.94 69 ALA A CA 1
ATOM 514 C C . ALA A 1 69 ? 8.616 -9.454 -29.046 1.00 93.94 69 ALA A C 1
ATOM 516 O O . ALA A 1 69 ? 8.757 -9.255 -30.252 1.00 93.94 69 ALA A O 1
ATOM 517 N N . VAL A 1 70 ? 9.243 -8.713 -28.132 1.00 94.00 70 VAL A N 1
ATOM 518 C CA . VAL A 1 70 ? 10.166 -7.616 -28.454 1.00 94.00 70 VAL A CA 1
ATOM 519 C C . VAL A 1 70 ? 11.398 -8.119 -29.198 1.00 94.00 70 VAL A C 1
ATOM 521 O O . VAL A 1 70 ? 11.794 -7.512 -30.190 1.00 94.00 70 VAL A O 1
ATOM 524 N N . ILE A 1 71 ? 11.998 -9.228 -28.756 1.00 94.50 71 ILE A N 1
ATOM 525 C CA . ILE A 1 71 ? 13.168 -9.813 -29.428 1.00 94.50 71 ILE A CA 1
ATOM 526 C C . ILE A 1 71 ? 12.803 -10.228 -30.856 1.00 94.50 71 ILE A C 1
ATOM 528 O O . ILE A 1 71 ? 13.531 -9.909 -31.797 1.00 94.50 71 ILE A O 1
ATOM 532 N N . ALA A 1 72 ? 11.649 -10.876 -31.037 1.00 96.31 72 ALA A N 1
ATOM 533 C CA . ALA A 1 72 ? 11.150 -11.235 -32.359 1.00 96.31 72 ALA A CA 1
ATOM 534 C C . ALA A 1 72 ? 10.925 -9.994 -33.243 1.00 96.31 72 ALA A C 1
ATOM 536 O O . ALA A 1 72 ? 11.337 -9.991 -34.402 1.00 96.31 72 ALA A O 1
ATOM 537 N N . LEU A 1 73 ? 10.342 -8.920 -32.698 1.00 95.25 73 LEU A N 1
ATOM 538 C CA . LEU A 1 73 ? 10.150 -7.650 -33.409 1.00 95.25 73 LEU A CA 1
ATOM 539 C C . LEU A 1 73 ? 11.472 -6.965 -33.770 1.00 95.25 73 LEU A C 1
ATOM 541 O O . LEU A 1 73 ? 11.589 -6.421 -34.868 1.00 95.25 73 LEU A O 1
ATOM 545 N N . ALA A 1 74 ? 12.477 -7.002 -32.894 1.00 95.62 74 ALA A N 1
ATOM 546 C CA . ALA A 1 74 ? 13.798 -6.453 -33.179 1.00 95.62 74 ALA A CA 1
ATOM 547 C C . ALA A 1 74 ? 14.459 -7.208 -34.341 1.00 95.62 74 ALA A C 1
ATOM 549 O O . ALA A 1 74 ? 14.887 -6.589 -35.316 1.00 95.62 74 ALA A O 1
ATOM 550 N N . ILE A 1 75 ? 14.469 -8.546 -34.287 1.00 96.81 75 ILE A N 1
ATOM 551 C CA . ILE A 1 75 ? 14.997 -9.396 -35.366 1.00 96.81 75 ILE A CA 1
ATOM 552 C C . ILE A 1 75 ? 14.239 -9.136 -36.673 1.00 96.81 75 ILE A C 1
ATOM 554 O O . ILE A 1 75 ? 14.859 -8.955 -37.719 1.00 96.81 75 ILE A O 1
ATOM 558 N N . LEU A 1 76 ? 12.907 -9.060 -36.619 1.00 96.25 76 LEU A N 1
ATOM 559 C CA . LEU A 1 76 ? 12.083 -8.749 -37.785 1.00 96.25 76 LEU A CA 1
ATOM 560 C C . LEU A 1 76 ? 12.446 -7.382 -38.377 1.00 96.25 76 LEU A C 1
ATOM 562 O O . LEU A 1 76 ? 12.612 -7.265 -39.587 1.00 96.25 76 LEU A O 1
ATOM 566 N N . THR A 1 77 ? 12.625 -6.368 -37.528 1.00 94.25 77 THR A N 1
ATOM 567 C CA . THR A 1 77 ? 13.042 -5.019 -37.938 1.00 94.25 77 THR A CA 1
ATOM 568 C C . THR A 1 77 ? 14.375 -5.070 -38.681 1.00 94.25 77 THR A C 1
ATOM 570 O O . THR A 1 77 ? 14.487 -4.527 -39.779 1.00 94.25 77 THR A O 1
ATOM 573 N N . PHE A 1 78 ? 15.368 -5.774 -38.134 1.00 94.12 78 PHE A N 1
ATOM 574 C CA . PHE A 1 78 ? 16.664 -5.965 -38.786 1.00 94.12 78 PHE A CA 1
ATOM 575 C C . PHE A 1 78 ? 16.524 -6.616 -40.170 1.00 94.12 78 PHE A C 1
ATOM 577 O O . PHE A 1 78 ? 17.055 -6.104 -41.155 1.00 94.12 78 PHE A O 1
ATOM 584 N N . VAL A 1 79 ? 15.778 -7.723 -40.251 1.00 94.81 79 VAL A N 1
ATOM 585 C CA . VAL A 1 79 ? 15.602 -8.496 -41.488 1.00 94.81 79 VAL A CA 1
ATOM 586 C C . VAL A 1 79 ? 14.891 -7.676 -42.564 1.00 94.81 79 VAL A C 1
ATOM 588 O O . VAL A 1 79 ? 15.336 -7.665 -43.711 1.00 94.81 79 VAL A O 1
ATOM 591 N N . VAL A 1 80 ? 13.819 -6.964 -42.208 1.00 93.06 80 VAL A N 1
ATOM 592 C CA . VAL A 1 80 ? 13.058 -6.125 -43.146 1.00 93.06 80 VAL A CA 1
ATOM 593 C C . VAL A 1 80 ? 13.931 -5.002 -43.706 1.00 93.06 80 VAL A C 1
ATOM 595 O O . VAL A 1 80 ? 13.992 -4.823 -44.922 1.00 93.06 80 VAL A O 1
ATOM 598 N N . TRP A 1 81 ? 14.657 -4.277 -42.854 1.00 88.88 81 TRP A N 1
ATOM 599 C CA . TRP A 1 81 ? 15.487 -3.164 -43.314 1.00 88.88 81 TRP A CA 1
ATOM 600 C C . TRP A 1 81 ? 16.692 -3.617 -44.144 1.00 88.88 81 TRP A C 1
ATOM 602 O O . TRP A 1 81 ? 16.970 -3.015 -45.180 1.00 88.88 81 TRP A O 1
ATOM 612 N N . TYR A 1 82 ? 17.383 -4.680 -43.728 1.00 90.12 82 TYR A N 1
ATOM 613 C CA . TYR A 1 82 ? 18.592 -5.142 -44.410 1.00 90.12 82 TYR A CA 1
ATOM 614 C C . TYR A 1 82 ? 18.290 -5.912 -45.704 1.00 90.12 82 TYR A C 1
ATOM 616 O O . TYR A 1 82 ? 18.835 -5.581 -46.755 1.00 90.12 82 TYR A O 1
ATOM 624 N N . PHE A 1 83 ? 17.402 -6.913 -45.660 1.00 88.31 83 PHE A N 1
ATOM 625 C CA . PHE A 1 83 ? 17.170 -7.805 -46.804 1.00 88.31 83 PHE A CA 1
ATOM 626 C C . PHE A 1 83 ? 16.090 -7.311 -47.770 1.00 88.31 83 PHE A C 1
ATOM 628 O O . PHE A 1 83 ? 16.231 -7.518 -48.972 1.00 88.31 83 PHE A O 1
ATOM 635 N N . PHE A 1 84 ? 15.018 -6.676 -47.281 1.00 86.31 84 PHE A N 1
ATOM 636 C CA . PHE A 1 84 ? 13.895 -6.271 -48.141 1.00 86.31 84 PHE A CA 1
ATOM 637 C C . PHE A 1 84 ? 13.997 -4.824 -48.628 1.00 86.31 84 PHE A C 1
ATOM 639 O O . PHE A 1 84 ? 13.600 -4.535 -49.753 1.00 86.31 84 PHE A O 1
ATOM 646 N N . LEU A 1 85 ? 14.527 -3.919 -47.801 1.00 84.19 85 LEU A N 1
ATOM 647 C CA . LEU A 1 85 ? 14.637 -2.490 -48.124 1.00 84.19 85 LEU A CA 1
ATOM 648 C C . LEU A 1 85 ? 16.052 -2.063 -48.552 1.00 84.19 85 LEU A C 1
ATOM 650 O O . LEU A 1 85 ? 16.241 -0.913 -48.942 1.00 84.19 85 LEU A O 1
ATOM 654 N N . GLY A 1 86 ? 17.036 -2.970 -48.504 1.00 81.12 86 GLY A N 1
ATOM 655 C CA . GLY A 1 86 ? 18.403 -2.722 -48.976 1.00 81.12 86 GLY A CA 1
ATOM 656 C C . GLY A 1 86 ? 19.173 -1.667 -48.174 1.00 81.12 86 GLY A C 1
ATOM 657 O O . GLY A 1 86 ? 20.090 -1.044 -48.709 1.00 81.12 86 GLY A O 1
ATOM 658 N N . ALA A 1 87 ? 18.799 -1.428 -46.913 1.00 82.19 87 ALA A N 1
ATOM 659 C CA . ALA A 1 87 ? 19.488 -0.474 -46.051 1.00 82.19 87 ALA A CA 1
ATOM 660 C C . ALA A 1 87 ? 20.888 -0.976 -45.649 1.00 82.19 87 ALA A C 1
ATOM 662 O O . ALA A 1 87 ? 21.171 -2.176 -45.658 1.00 82.19 87 ALA A O 1
ATOM 663 N N . SER A 1 88 ? 21.777 -0.058 -45.253 1.00 85.38 88 SER A N 1
ATOM 664 C CA . SER A 1 88 ? 23.119 -0.431 -44.790 1.00 85.38 88 SER A CA 1
ATOM 665 C C . SER A 1 88 ? 23.060 -1.297 -43.525 1.00 85.38 88 SER A C 1
ATOM 667 O O . SER A 1 88 ? 22.140 -1.183 -42.711 1.00 85.38 88 SER A O 1
ATOM 669 N N . LEU A 1 89 ? 24.075 -2.145 -43.327 1.00 84.12 89 LEU A N 1
ATOM 670 C CA . LEU A 1 89 ? 24.177 -2.986 -42.129 1.00 84.12 89 LEU A CA 1
ATOM 671 C C . LEU A 1 89 ? 24.113 -2.140 -40.849 1.00 84.12 89 LEU A C 1
ATOM 673 O O . LEU A 1 89 ? 23.366 -2.467 -39.931 1.00 84.12 89 LEU A O 1
ATOM 677 N N . THR A 1 90 ? 24.839 -1.020 -40.816 1.00 85.25 90 THR A N 1
ATOM 678 C CA . THR A 1 90 ? 24.841 -0.082 -39.687 1.00 85.25 90 THR A CA 1
ATOM 679 C C . THR A 1 90 ? 23.442 0.463 -39.413 1.00 85.25 90 THR A C 1
ATOM 681 O O . THR A 1 90 ? 23.013 0.502 -38.266 1.00 85.25 90 THR A O 1
ATOM 684 N N . PHE A 1 91 ? 22.694 0.828 -40.456 1.00 83.75 91 PHE A N 1
ATOM 685 C CA . PHE A 1 91 ? 21.332 1.336 -40.319 1.00 83.75 91 PHE A CA 1
ATOM 686 C C . PHE A 1 91 ? 20.386 0.285 -39.723 1.00 83.75 91 PHE A C 1
ATOM 688 O O . PHE A 1 91 ? 19.646 0.579 -38.782 1.00 83.75 91 PHE A O 1
ATOM 695 N N . ALA A 1 92 ? 20.417 -0.944 -40.244 1.00 88.31 92 ALA A N 1
ATOM 696 C CA . ALA A 1 92 ? 19.571 -2.029 -39.756 1.00 88.31 92 ALA A CA 1
ATOM 697 C C . ALA A 1 92 ? 19.933 -2.429 -38.315 1.00 88.31 92 ALA A C 1
ATOM 699 O O . ALA A 1 92 ? 19.042 -2.664 -37.497 1.00 88.31 92 ALA A O 1
ATOM 700 N N . LEU A 1 93 ? 21.229 -2.445 -37.979 1.00 90.94 93 LEU A N 1
ATOM 701 C CA . LEU A 1 93 ? 21.709 -2.690 -36.617 1.00 90.94 93 LEU A CA 1
ATOM 702 C C . LEU A 1 93 ? 21.289 -1.582 -35.647 1.00 90.94 93 LEU A C 1
ATOM 704 O O . LEU A 1 93 ? 20.883 -1.896 -34.534 1.00 90.94 93 LEU A O 1
ATOM 708 N N . MET A 1 94 ? 21.320 -0.309 -36.052 1.00 88.94 94 MET A N 1
ATOM 709 C CA . MET A 1 94 ? 20.839 0.799 -35.214 1.00 88.94 94 MET A CA 1
ATOM 710 C C . MET A 1 94 ? 19.333 0.710 -34.940 1.00 88.94 94 MET A C 1
ATOM 712 O O . MET A 1 94 ? 18.901 0.956 -33.817 1.00 88.94 94 MET A O 1
ATOM 716 N N . ALA A 1 95 ? 18.527 0.327 -35.935 1.00 89.06 95 ALA A N 1
ATOM 717 C CA . ALA A 1 95 ? 17.092 0.104 -35.738 1.00 89.06 95 ALA A CA 1
ATOM 718 C C . ALA A 1 95 ? 16.830 -1.080 -34.789 1.00 89.06 95 ALA A C 1
ATOM 720 O O . ALA A 1 95 ? 16.019 -0.981 -33.870 1.00 89.06 95 ALA A O 1
ATOM 721 N N . PHE A 1 96 ? 17.562 -2.184 -34.965 1.00 94.44 96 PHE A N 1
ATOM 722 C CA . PHE A 1 96 ? 17.510 -3.350 -34.081 1.00 94.44 96 PHE A CA 1
ATOM 723 C C . PHE A 1 96 ? 17.841 -2.993 -32.627 1.00 94.44 96 PHE A C 1
ATOM 725 O O . PHE A 1 96 ? 17.067 -3.304 -31.718 1.00 94.44 96 PHE A O 1
ATOM 732 N N . THR A 1 97 ? 18.971 -2.318 -32.397 1.00 93.62 97 THR A N 1
ATOM 733 C CA . THR A 1 97 ? 19.406 -1.947 -31.046 1.00 93.62 97 THR A CA 1
ATOM 734 C C . THR A 1 97 ? 18.458 -0.934 -30.421 1.00 93.62 97 THR A C 1
ATOM 736 O O . THR A 1 97 ? 18.121 -1.083 -29.250 1.00 93.62 97 THR A O 1
ATOM 739 N N . ALA A 1 98 ? 17.945 0.034 -31.186 1.00 92.12 98 ALA A N 1
ATOM 740 C CA . ALA A 1 98 ? 16.954 0.986 -30.695 1.00 92.12 98 ALA A CA 1
ATOM 741 C C . ALA A 1 98 ? 15.667 0.292 -30.220 1.00 92.12 98 ALA A C 1
ATOM 743 O O . ALA A 1 98 ? 15.154 0.653 -29.162 1.00 92.12 98 ALA A O 1
ATOM 744 N N . VAL A 1 99 ? 15.167 -0.717 -30.953 1.00 93.94 99 VAL A N 1
ATOM 745 C CA . VAL A 1 99 ? 13.976 -1.497 -30.556 1.00 93.94 99 VAL A CA 1
ATOM 746 C C . VAL A 1 99 ? 14.223 -2.267 -29.260 1.00 93.94 99 VAL A C 1
ATOM 748 O O . VAL A 1 99 ? 13.367 -2.256 -28.379 1.00 93.94 99 VAL A O 1
ATOM 751 N N . ILE A 1 100 ? 15.388 -2.903 -29.108 1.00 93.62 100 ILE A N 1
ATOM 752 C CA . ILE A 1 100 ? 15.734 -3.614 -27.867 1.00 93.62 100 ILE A CA 1
ATOM 753 C C . ILE A 1 100 ? 15.835 -2.641 -26.695 1.00 93.62 100 ILE A C 1
ATOM 755 O O . ILE A 1 100 ? 15.273 -2.904 -25.631 1.00 93.62 100 ILE A O 1
ATOM 759 N N . VAL A 1 101 ? 16.535 -1.520 -26.888 1.00 92.12 101 VAL A N 1
ATOM 760 C CA . VAL A 1 101 ? 16.749 -0.532 -25.830 1.00 92.12 101 VAL A CA 1
ATOM 761 C C . VAL A 1 101 ? 15.418 0.067 -25.398 1.00 92.12 101 VAL A C 1
ATOM 763 O O . VAL A 1 101 ? 15.098 -0.024 -24.221 1.00 92.12 101 VAL A O 1
ATOM 766 N N . ILE A 1 102 ? 14.597 0.605 -26.309 1.00 90.75 102 ILE A N 1
ATOM 767 C CA . ILE A 1 102 ? 13.333 1.263 -25.924 1.00 90.75 102 ILE A CA 1
ATOM 768 C C . ILE A 1 102 ? 12.349 0.316 -25.231 1.00 90.75 102 ILE A C 1
ATOM 770 O O . ILE A 1 102 ? 11.444 0.754 -24.524 1.00 90.75 102 ILE A O 1
ATOM 774 N N . ALA A 1 103 ? 12.506 -0.985 -25.453 1.00 90.44 103 ALA A N 1
ATOM 775 C CA . ALA A 1 103 ? 11.601 -1.982 -24.947 1.00 90.44 103 ALA A CA 1
ATOM 776 C C . ALA A 1 103 ? 11.955 -2.513 -23.551 1.00 90.44 103 ALA A C 1
ATOM 778 O O . ALA A 1 103 ? 11.118 -3.235 -23.020 1.00 90.44 103 ALA A O 1
ATOM 779 N N . CYS A 1 104 ? 13.088 -2.181 -22.904 1.00 88.19 104 CYS A N 1
ATOM 780 C CA . CYS A 1 104 ? 13.293 -2.645 -21.517 1.00 88.19 104 CYS A CA 1
ATOM 781 C C . CYS A 1 104 ? 12.155 -2.132 -20.614 1.00 88.19 104 CYS A C 1
ATOM 783 O O . CYS A 1 104 ? 11.948 -0.923 -20.483 1.00 88.19 104 CYS A O 1
ATOM 785 N N . PRO A 1 105 ? 11.394 -3.022 -19.953 1.00 82.56 105 PRO A N 1
ATOM 786 C CA . PRO A 1 105 ? 10.293 -2.621 -19.090 1.00 82.56 105 PRO A CA 1
ATOM 787 C C . PRO A 1 105 ? 10.817 -2.273 -17.691 1.00 82.56 105 PRO A C 1
ATOM 789 O O . PRO A 1 105 ? 10.296 -2.744 -16.682 1.00 82.56 105 PRO A O 1
ATOM 792 N N . CYS A 1 106 ? 11.879 -1.469 -17.595 1.00 85.38 106 CYS A N 1
ATOM 793 C CA . CYS A 1 106 ? 12.581 -1.267 -16.332 1.00 85.38 106 CYS A CA 1
ATOM 794 C C . CYS A 1 106 ? 11.667 -0.579 -15.278 1.00 85.38 106 CYS A C 1
ATOM 796 O O . CYS A 1 106 ? 11.714 -0.897 -14.090 1.00 85.38 106 CYS A O 1
ATOM 798 N N . ALA A 1 107 ? 10.752 0.293 -15.724 1.00 86.38 107 ALA A N 1
ATOM 799 C CA . ALA A 1 107 ? 9.742 0.941 -14.882 1.00 86.38 107 ALA A CA 1
ATOM 800 C C . ALA A 1 107 ? 8.648 -0.020 -14.369 1.00 86.38 107 ALA A C 1
ATOM 802 O O . ALA A 1 107 ? 8.053 0.228 -13.320 1.00 86.38 107 ALA A O 1
ATOM 803 N N . LEU A 1 108 ? 8.394 -1.133 -15.071 1.00 86.50 108 LEU A N 1
ATOM 804 C CA . LEU A 1 108 ? 7.388 -2.126 -14.679 1.00 86.50 108 LEU A CA 1
ATOM 805 C C . LEU A 1 108 ? 7.789 -2.824 -13.373 1.00 86.50 108 LEU A C 1
ATOM 807 O O . LEU A 1 108 ? 6.944 -3.034 -12.507 1.00 86.50 108 LEU A O 1
ATOM 811 N N . GLY A 1 109 ? 9.086 -3.107 -13.204 1.00 84.38 109 GLY A N 1
ATOM 812 C CA . GLY A 1 109 ? 9.638 -3.693 -11.978 1.00 84.38 109 GLY A CA 1
ATOM 813 C C . GLY A 1 109 ? 9.594 -2.757 -10.764 1.00 84.38 109 GLY A C 1
ATOM 814 O O . GLY A 1 109 ? 9.554 -3.228 -9.633 1.00 84.38 109 GLY A O 1
ATOM 815 N N . LEU A 1 110 ? 9.550 -1.437 -10.985 1.00 88.06 110 LEU A N 1
ATOM 816 C CA . LEU A 1 110 ? 9.458 -0.426 -9.923 1.00 88.06 110 LEU A CA 1
ATOM 817 C C . LEU A 1 110 ? 8.010 -0.053 -9.568 1.00 88.06 110 LEU A C 1
ATOM 819 O O . LEU A 1 110 ? 7.741 0.383 -8.450 1.00 88.06 110 LEU A O 1
ATOM 823 N N . ALA A 1 111 ? 7.067 -0.245 -10.494 1.00 88.19 111 ALA A N 1
ATOM 824 C CA . ALA A 1 111 ? 5.682 0.208 -10.370 1.00 88.19 111 ALA A CA 1
ATOM 825 C C . ALA A 1 111 ? 4.995 -0.228 -9.066 1.00 88.19 111 ALA A C 1
ATOM 827 O O . ALA A 1 111 ? 4.410 0.607 -8.369 1.00 88.19 111 ALA A O 1
ATOM 828 N N . THR A 1 112 ? 5.086 -1.518 -8.741 1.00 88.75 112 THR A N 1
ATOM 829 C CA . THR A 1 112 ? 4.485 -2.108 -7.540 1.00 88.75 112 THR A CA 1
ATOM 830 C C . THR A 1 112 ? 5.249 -1.764 -6.258 1.00 88.75 112 THR A C 1
ATOM 832 O O . THR A 1 112 ? 4.629 -1.175 -5.369 1.00 88.75 112 THR A O 1
ATOM 835 N N . PRO A 1 113 ? 6.562 -2.059 -6.124 1.00 87.81 113 PRO A N 1
ATOM 836 C CA . PRO A 1 113 ? 7.269 -1.857 -4.857 1.00 87.81 113 PRO A CA 1
ATOM 837 C C . PRO A 1 113 ? 7.313 -0.387 -4.429 1.00 87.81 113 PRO A C 1
ATOM 839 O O . PRO A 1 113 ? 7.145 -0.098 -3.249 1.00 87.81 113 PRO A O 1
ATOM 842 N N . THR A 1 114 ? 7.453 0.565 -5.360 1.00 90.81 114 THR A N 1
ATOM 843 C CA . THR A 1 114 ? 7.480 1.990 -4.994 1.00 90.81 114 THR A CA 1
ATOM 844 C C . THR A 1 114 ? 6.121 2.481 -4.493 1.00 90.81 114 THR A C 1
ATOM 846 O O . THR A 1 114 ? 6.057 3.196 -3.495 1.00 90.81 114 THR A O 1
ATOM 849 N N . SER A 1 115 ? 5.018 2.092 -5.143 1.00 91.44 115 SER A N 1
ATOM 850 C CA . SER A 1 115 ? 3.677 2.458 -4.665 1.00 91.44 115 SER A CA 1
ATOM 851 C C . SER A 1 115 ? 3.339 1.784 -3.339 1.00 91.44 115 SER A C 1
ATOM 853 O O . SER A 1 115 ? 2.786 2.441 -2.460 1.00 91.44 115 SER A O 1
ATOM 855 N N . LEU A 1 116 ? 3.714 0.512 -3.172 1.00 90.44 116 LEU A N 1
ATOM 856 C CA . LEU A 1 116 ? 3.523 -0.217 -1.922 1.00 90.44 116 LEU A CA 1
ATOM 857 C C . LEU A 1 116 ? 4.288 0.451 -0.775 1.00 90.44 116 LEU A C 1
ATOM 859 O O . LEU A 1 116 ? 3.684 0.752 0.246 1.00 90.44 116 LEU A O 1
ATOM 863 N N . MET A 1 117 ? 5.571 0.765 -0.973 1.00 89.19 117 MET A N 1
ATOM 864 C CA . MET A 1 117 ? 6.421 1.417 0.028 1.00 89.19 117 MET A CA 1
ATOM 865 C C . MET A 1 117 ? 5.853 2.767 0.490 1.00 89.19 117 MET A C 1
ATOM 867 O O . MET A 1 117 ? 5.809 3.049 1.687 1.00 89.19 117 MET A O 1
ATOM 871 N N . VAL A 1 118 ? 5.399 3.612 -0.445 1.00 91.94 118 VAL A N 1
ATOM 872 C CA . VAL A 1 118 ? 4.793 4.906 -0.086 1.00 91.94 118 VAL A CA 1
ATOM 873 C C . VAL A 1 118 ? 3.433 4.701 0.587 1.00 91.94 118 VAL A C 1
ATOM 875 O O . VAL A 1 118 ? 3.124 5.403 1.549 1.00 91.94 118 VAL A O 1
ATOM 878 N N . GLY A 1 119 ? 2.631 3.742 0.116 1.00 92.00 119 GLY A N 1
ATOM 879 C CA . GLY A 1 119 ? 1.324 3.412 0.682 1.00 92.00 119 GLY A CA 1
ATOM 880 C C . GLY A 1 119 ? 1.413 2.912 2.124 1.00 92.00 119 GLY A C 1
ATOM 881 O O . GLY A 1 119 ? 0.759 3.471 3.000 1.00 92.00 119 GLY A O 1
ATOM 882 N N . THR A 1 120 ? 2.260 1.918 2.403 1.00 90.81 120 THR A N 1
ATOM 883 C CA . THR A 1 120 ? 2.447 1.365 3.756 1.00 90.81 120 THR A CA 1
ATOM 884 C C . THR A 1 120 ? 3.087 2.378 4.700 1.00 90.81 120 THR A C 1
ATOM 886 O O . THR A 1 120 ? 2.617 2.535 5.825 1.00 90.81 120 THR A O 1
ATOM 889 N N . GLY A 1 121 ? 4.073 3.153 4.229 1.00 90.69 121 GLY A N 1
ATOM 890 C CA . GLY A 1 121 ? 4.643 4.262 4.997 1.00 90.69 121 GLY A CA 1
ATOM 891 C C . GLY A 1 121 ? 3.592 5.314 5.362 1.00 90.69 121 GLY A C 1
ATOM 892 O O . GLY A 1 121 ? 3.530 5.772 6.504 1.00 90.69 121 GLY A O 1
ATOM 893 N N . LYS A 1 122 ? 2.696 5.649 4.424 1.00 91.25 122 LYS A N 1
ATOM 894 C CA . LYS A 1 122 ? 1.600 6.587 4.684 1.00 91.25 122 LYS A CA 1
ATOM 895 C C . LYS A 1 122 ? 0.550 6.019 5.638 1.00 91.25 122 LYS A C 1
ATOM 897 O O . LYS A 1 122 ? 0.024 6.759 6.466 1.00 91.25 122 LYS A O 1
ATOM 902 N N . GLY A 1 123 ? 0.266 4.721 5.551 1.00 92.31 123 GLY A N 1
ATOM 903 C CA . GLY A 1 123 ? -0.559 4.010 6.526 1.00 92.31 123 GLY A CA 1
ATOM 904 C C . GLY A 1 123 ? 0.017 4.133 7.933 1.00 92.31 123 GLY A C 1
ATOM 905 O O . GLY A 1 123 ? -0.688 4.566 8.846 1.00 92.31 123 GLY A O 1
ATOM 906 N N . ALA A 1 124 ? 1.316 3.866 8.091 1.00 89.88 124 ALA A N 1
ATOM 907 C CA . ALA A 1 124 ? 1.999 3.946 9.378 1.00 89.88 124 ALA A CA 1
ATOM 908 C C . ALA A 1 124 ? 1.928 5.355 9.999 1.00 89.88 124 ALA A C 1
ATOM 910 O O . ALA A 1 124 ? 1.650 5.479 11.192 1.00 89.88 124 ALA A O 1
ATOM 911 N N . GLU A 1 125 ? 2.058 6.430 9.205 1.00 88.69 125 GLU A N 1
ATOM 912 C CA . GLU A 1 125 ? 1.849 7.816 9.680 1.00 88.69 125 GLU A CA 1
ATOM 913 C C . GLU A 1 125 ? 0.450 8.036 10.292 1.00 88.69 125 GLU A C 1
ATOM 915 O O . GLU A 1 125 ? 0.282 8.814 11.243 1.00 88.69 125 GLU A O 1
ATOM 920 N N . HIS A 1 126 ? -0.556 7.340 9.755 1.00 89.25 126 HIS A N 1
ATOM 921 C CA . HIS A 1 126 ? -1.939 7.373 10.224 1.00 89.25 126 HIS A CA 1
ATOM 922 C C . HIS A 1 126 ? -2.245 6.357 11.337 1.00 89.25 126 HIS A C 1
ATOM 924 O O . HIS A 1 126 ? -3.331 6.423 11.908 1.00 89.25 126 HIS A O 1
ATOM 930 N N . GLY A 1 127 ? -1.287 5.510 11.727 1.00 88.88 127 GLY A N 1
ATOM 931 C CA . GLY A 1 127 ? -1.483 4.455 12.725 1.00 88.88 127 GLY A CA 1
ATOM 932 C C . GLY A 1 127 ? -2.084 3.169 12.151 1.00 88.88 127 GLY A C 1
ATOM 933 O O . GLY A 1 127 ? -2.689 2.408 12.895 1.00 88.88 127 GLY A O 1
ATOM 934 N N . ILE A 1 128 ? -1.938 2.939 10.845 1.00 93.06 128 ILE A N 1
ATOM 935 C CA . ILE A 1 128 ? -2.425 1.757 10.127 1.00 93.06 128 ILE A CA 1
ATOM 936 C C . ILE A 1 128 ? -1.208 0.995 9.608 1.00 93.06 128 ILE A C 1
ATOM 938 O O . ILE A 1 128 ? -0.578 1.408 8.634 1.00 93.06 128 ILE A O 1
ATOM 942 N N . LEU A 1 129 ? -0.856 -0.107 10.257 1.00 90.69 129 LEU A N 1
ATOM 943 C CA . LEU A 1 129 ? 0.276 -0.938 9.860 1.00 90.69 129 LEU A CA 1
ATOM 944 C C . LEU A 1 129 ? -0.219 -2.070 8.967 1.00 90.69 129 LEU A C 1
ATOM 946 O O . LEU A 1 129 ? -1.216 -2.710 9.272 1.00 90.69 129 LEU A O 1
ATOM 950 N N . ILE A 1 130 ? 0.464 -2.319 7.857 1.00 91.25 130 ILE A N 1
ATOM 951 C CA . ILE A 1 130 ? 0.064 -3.333 6.880 1.00 91.25 130 ILE A CA 1
ATOM 952 C C . ILE A 1 130 ? 1.261 -4.254 6.685 1.00 91.25 130 ILE A C 1
ATOM 954 O O . ILE A 1 130 ? 2.296 -3.771 6.241 1.00 91.25 130 ILE A O 1
ATOM 958 N N . LYS A 1 131 ? 1.130 -5.548 7.005 1.00 84.88 131 LYS A N 1
ATOM 959 C CA . LYS A 1 131 ? 2.240 -6.528 7.042 1.00 84.88 131 LYS A CA 1
ATOM 960 C C . LYS A 1 131 ? 2.659 -7.088 5.681 1.00 84.88 131 LYS A C 1
ATOM 962 O O . LYS A 1 131 ? 3.375 -8.080 5.603 1.00 84.88 131 LYS A O 1
ATOM 967 N N . GLY A 1 132 ? 2.182 -6.505 4.586 1.00 80.38 132 GLY A N 1
ATOM 968 C CA . GLY A 1 132 ? 2.456 -7.059 3.270 1.00 80.38 132 GLY A CA 1
ATOM 969 C C . GLY A 1 132 ? 1.725 -6.402 2.117 1.00 80.38 132 GLY A C 1
ATOM 970 O O . GLY A 1 132 ? 0.756 -5.663 2.295 1.00 80.38 132 GLY A O 1
ATOM 971 N N . GLY A 1 133 ? 2.166 -6.739 0.908 1.00 83.94 133 GLY A N 1
ATOM 972 C CA . GLY A 1 133 ? 1.459 -6.405 -0.324 1.00 83.94 133 GLY A CA 1
ATOM 973 C C . GLY A 1 133 ? 0.142 -7.168 -0.496 1.00 83.94 133 GLY A C 1
ATOM 974 O O . GLY A 1 133 ? -0.816 -6.611 -1.026 1.00 83.94 133 GLY A O 1
ATOM 975 N N . GLU A 1 134 ? 0.065 -8.411 -0.011 1.00 87.94 134 GLU A N 1
ATOM 976 C CA . GLU A 1 134 ? -1.135 -9.250 -0.114 1.00 87.94 134 GLU A CA 1
ATOM 977 C C . GLU A 1 134 ? -2.322 -8.712 0.710 1.00 87.94 134 GLU A C 1
ATOM 979 O O . GLU A 1 134 ? -3.375 -8.489 0.105 1.00 87.94 134 GLU A O 1
ATOM 984 N N . PRO A 1 135 ? -2.189 -8.385 2.017 1.00 91.25 135 PRO A N 1
ATOM 985 C CA . PRO A 1 135 ? -3.275 -7.754 2.770 1.00 91.25 135 PRO A CA 1
ATOM 986 C C . PRO A 1 135 ? -3.728 -6.419 2.168 1.00 91.25 135 PRO A C 1
ATOM 988 O O . PRO A 1 135 ? -4.923 -6.124 2.150 1.00 91.25 135 PRO A O 1
ATOM 991 N N . LEU A 1 136 ? -2.794 -5.621 1.631 1.00 91.50 136 LEU A N 1
ATOM 992 C CA . LEU A 1 136 ? -3.109 -4.351 0.971 1.00 91.50 136 LEU A CA 1
ATOM 993 C C . LEU A 1 136 ? -3.943 -4.558 -0.300 1.00 91.50 136 LEU A C 1
ATOM 995 O O . LEU A 1 136 ? -4.926 -3.853 -0.527 1.00 91.50 136 LEU A O 1
ATOM 999 N N . GLU A 1 137 ? -3.563 -5.518 -1.139 1.00 91.56 137 GLU A N 1
ATOM 1000 C CA . GLU A 1 137 ? -4.298 -5.835 -2.361 1.00 91.56 137 GLU A CA 1
ATOM 1001 C C . GLU A 1 137 ? -5.666 -6.452 -2.052 1.00 91.56 137 GLU A C 1
ATOM 1003 O O . GLU A 1 137 ? -6.678 -6.037 -2.624 1.00 91.56 137 GLU A O 1
ATOM 1008 N N . ALA A 1 138 ? -5.726 -7.393 -1.109 1.00 92.44 138 ALA A N 1
ATOM 1009 C CA . ALA A 1 138 ? -6.969 -8.021 -0.685 1.00 92.44 138 ALA A CA 1
ATOM 1010 C C . ALA A 1 138 ? -7.955 -6.989 -0.109 1.00 92.44 138 ALA A C 1
ATOM 1012 O O . ALA A 1 138 ? -9.132 -7.003 -0.477 1.00 92.44 138 ALA A O 1
ATOM 1013 N N . ALA A 1 139 ? -7.468 -6.015 0.672 1.00 94.31 139 ALA A N 1
ATOM 1014 C CA . ALA A 1 139 ? -8.258 -4.917 1.233 1.00 94.31 139 ALA A CA 1
ATOM 1015 C C . ALA A 1 139 ? -8.931 -4.033 0.162 1.00 94.31 139 ALA A C 1
ATOM 1017 O O . ALA A 1 139 ? -9.972 -3.425 0.413 1.00 94.31 139 ALA A O 1
ATOM 1018 N N . CYS A 1 140 ? -8.385 -3.975 -1.059 1.00 91.31 140 CYS A N 1
ATOM 1019 C CA . CYS A 1 140 ? -9.001 -3.253 -2.177 1.00 91.31 140 CYS A CA 1
ATOM 1020 C C . CYS A 1 140 ? -10.305 -3.912 -2.661 1.00 91.31 140 CYS A C 1
ATOM 1022 O O . CYS A 1 140 ? -11.186 -3.220 -3.179 1.00 91.31 140 CYS A O 1
ATOM 1024 N N . HIS A 1 141 ? -10.426 -5.227 -2.475 1.00 90.56 141 HIS A N 1
ATOM 1025 C CA . HIS A 1 141 ? -11.465 -6.071 -3.056 1.00 90.56 141 HIS A CA 1
ATOM 1026 C C . HIS A 1 141 ? -12.454 -6.636 -2.030 1.00 90.56 141 HIS A C 1
ATOM 1028 O O . HIS A 1 141 ? -13.170 -7.571 -2.355 1.00 90.56 141 HIS A O 1
ATOM 1034 N N . ILE A 1 142 ? -12.482 -6.109 -0.807 1.00 95.56 142 ILE A N 1
ATOM 1035 C CA . ILE A 1 142 ? -13.397 -6.577 0.238 1.00 95.56 142 ILE A CA 1
ATOM 1036 C C . ILE A 1 142 ? -14.847 -6.206 -0.086 1.00 95.56 142 ILE A C 1
ATOM 1038 O O . ILE A 1 142 ? -15.145 -5.043 -0.374 1.00 95.56 142 ILE A O 1
ATOM 1042 N N . ASP A 1 143 ? -15.726 -7.202 0.031 1.00 96.19 143 ASP A N 1
ATOM 1043 C CA . ASP A 1 143 ? -17.175 -7.098 -0.168 1.00 96.19 143 ASP A CA 1
ATOM 1044 C C . ASP A 1 143 ? -17.928 -7.035 1.167 1.00 96.19 143 ASP A C 1
ATOM 1046 O O . ASP A 1 143 ? -18.969 -6.384 1.265 1.00 96.19 143 ASP A O 1
ATOM 1050 N N . ALA A 1 144 ? -17.402 -7.695 2.206 1.00 97.19 144 ALA A N 1
ATOM 1051 C CA . ALA A 1 144 ? -18.004 -7.739 3.534 1.00 97.19 144 ALA A CA 1
ATOM 1052 C C . ALA A 1 144 ? -16.973 -7.544 4.652 1.00 97.19 144 ALA A C 1
ATOM 1054 O O . ALA A 1 144 ? -15.876 -8.098 4.597 1.00 97.19 144 ALA A O 1
ATOM 1055 N N . VAL A 1 145 ? -17.347 -6.803 5.695 1.00 97.62 145 VAL A N 1
ATOM 1056 C CA . VAL A 1 145 ? -16.583 -6.696 6.946 1.00 97.62 145 VAL A CA 1
ATOM 1057 C C . VAL A 1 145 ? -17.388 -7.296 8.083 1.00 97.62 145 VAL A C 1
ATOM 1059 O O . VAL A 1 145 ? -18.536 -6.907 8.297 1.00 97.62 145 VAL A O 1
ATOM 1062 N N . ILE A 1 146 ? -16.768 -8.200 8.832 1.00 97.19 146 ILE A N 1
ATOM 1063 C CA . ILE A 1 146 ? -17.274 -8.714 10.098 1.00 97.19 146 ILE A CA 1
ATOM 1064 C C . ILE A 1 146 ? -16.526 -8.006 11.221 1.00 97.19 146 ILE A C 1
ATOM 1066 O O . ILE A 1 146 ? -15.299 -8.029 11.260 1.00 97.19 146 ILE A O 1
ATOM 1070 N N . PHE A 1 147 ? -17.264 -7.372 12.122 1.00 95.81 147 PHE A N 1
ATOM 1071 C CA . PHE A 1 147 ? -16.720 -6.824 13.355 1.00 95.81 147 PHE A CA 1
ATOM 1072 C C . PHE A 1 147 ? -17.020 -7.754 14.518 1.00 95.81 147 PHE A C 1
ATOM 1074 O O . PHE A 1 147 ? -18.184 -8.123 14.710 1.00 95.81 147 PHE A O 1
ATOM 1081 N N . ASP A 1 148 ? -16.011 -8.059 15.329 1.00 93.50 148 ASP A N 1
ATOM 1082 C CA . ASP A 1 148 ? -16.281 -8.517 16.683 1.00 93.50 148 ASP A CA 1
ATOM 1083 C C . ASP A 1 148 ? -16.989 -7.416 17.489 1.00 93.50 148 ASP A C 1
ATOM 1085 O O . ASP A 1 148 ? -16.836 -6.211 17.240 1.00 93.50 148 ASP A O 1
ATOM 1089 N N . LYS A 1 149 ? -17.831 -7.827 18.436 1.00 90.69 149 LYS A N 1
ATOM 1090 C CA . LYS A 1 149 ? -18.544 -6.892 19.305 1.00 90.69 149 LYS A CA 1
ATOM 1091 C C . LYS A 1 149 ? -17.616 -6.336 20.384 1.00 90.69 149 LYS A C 1
ATOM 1093 O O . LYS A 1 149 ? -17.433 -5.121 20.436 1.00 90.69 149 LYS A O 1
ATOM 1098 N N . THR A 1 150 ? -17.105 -7.213 21.248 1.00 85.44 150 THR A N 1
ATOM 1099 C CA . THR A 1 150 ? -16.484 -6.844 22.526 1.00 85.44 150 THR A CA 1
ATOM 1100 C C . THR A 1 150 ? -15.096 -6.287 22.267 1.00 85.44 150 THR A C 1
ATOM 1102 O O . THR A 1 150 ? -14.307 -6.952 21.623 1.00 85.44 150 THR A O 1
ATOM 1105 N N . GLY A 1 151 ? -14.791 -5.076 22.737 1.00 81.00 151 GLY A N 1
ATOM 1106 C CA . GLY A 1 151 ? -13.452 -4.482 22.589 1.00 81.00 151 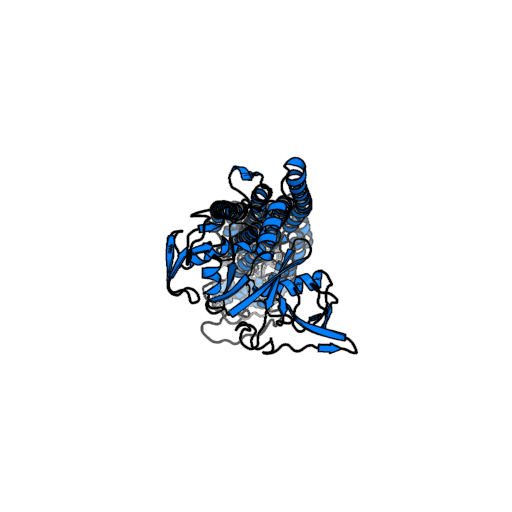GLY A CA 1
ATOM 1107 C C . GLY A 1 151 ? -13.116 -3.998 21.174 1.00 81.00 151 GLY A C 1
ATOM 1108 O O . GLY A 1 151 ? -12.255 -3.133 20.995 1.00 81.00 151 GLY A O 1
ATOM 1109 N N . THR A 1 152 ? -13.892 -4.421 20.173 1.00 88.94 152 THR A N 1
ATOM 1110 C CA . THR A 1 152 ? -13.852 -3.899 18.808 1.00 88.94 152 THR A CA 1
ATOM 1111 C C . THR A 1 152 ? -14.910 -2.814 18.579 1.00 88.94 152 THR A C 1
ATOM 1113 O O . THR A 1 152 ? -14.538 -1.640 18.538 1.00 88.94 152 THR A O 1
ATOM 1116 N N . LEU A 1 153 ? -16.208 -3.139 18.452 1.00 91.19 153 LEU A N 1
ATOM 1117 C CA . LEU A 1 153 ? -17.290 -2.141 18.293 1.00 91.19 153 LEU A CA 1
ATOM 1118 C C . LEU A 1 153 ? -17.607 -1.390 19.589 1.00 91.19 153 LEU A C 1
ATOM 1120 O O . LEU A 1 153 ? -18.085 -0.246 19.551 1.00 91.19 153 LEU A O 1
ATOM 1124 N N . THR A 1 154 ? -17.368 -2.045 20.714 1.00 88.88 154 THR A N 1
ATOM 1125 C CA . THR A 1 154 ? -17.541 -1.529 22.067 1.00 88.88 154 THR A CA 1
ATOM 1126 C C . THR A 1 154 ? -16.190 -1.264 22.719 1.00 88.88 154 THR A C 1
ATOM 1128 O O . THR A 1 154 ? -15.148 -1.623 22.172 1.00 88.88 154 THR A O 1
ATOM 1131 N N . LYS A 1 155 ? -16.185 -0.594 23.873 1.00 84.75 155 LYS A N 1
ATOM 1132 C CA . LYS A 1 155 ? -14.952 -0.289 24.613 1.00 84.75 155 LYS A CA 1
ATOM 1133 C C . LYS A 1 155 ? -14.265 -1.539 25.179 1.00 84.75 155 LYS A C 1
ATOM 1135 O O . LYS A 1 155 ? -13.088 -1.466 25.514 1.00 84.75 155 LYS A O 1
ATOM 1140 N N . GLY A 1 156 ? -14.982 -2.660 25.297 1.00 80.75 156 GLY A N 1
ATOM 1141 C CA . GLY A 1 156 ? -14.471 -3.906 25.875 1.00 80.75 156 GLY A CA 1
ATOM 1142 C C . GLY A 1 156 ? -14.371 -3.866 27.398 1.00 80.75 156 GLY A C 1
ATOM 1143 O O . GLY A 1 156 ? -13.812 -4.778 28.003 1.00 80.75 156 GLY A O 1
ATOM 1144 N N . LYS A 1 157 ? -14.911 -2.813 28.019 1.00 81.31 157 LYS A N 1
ATOM 1145 C CA . LYS A 1 157 ? -14.974 -2.637 29.465 1.00 81.31 157 LYS A CA 1
ATOM 1146 C C . LYS A 1 157 ? -16.413 -2.304 29.856 1.00 81.31 157 LYS A C 1
ATOM 1148 O O . LYS A 1 157 ? -16.973 -1.359 29.297 1.00 81.31 157 LYS A O 1
ATOM 1153 N N . PRO A 1 158 ? -17.022 -3.074 30.770 1.00 83.31 158 PRO A N 1
ATOM 1154 C CA . PRO A 1 158 ? -18.329 -2.737 31.306 1.00 83.31 158 PRO A CA 1
ATOM 1155 C C . PRO A 1 158 ? -18.264 -1.402 32.060 1.00 83.31 158 PRO A C 1
ATOM 1157 O O . PRO A 1 158 ? -17.339 -1.162 32.829 1.00 83.31 158 PRO A O 1
ATOM 1160 N N . GLU A 1 159 ? -19.253 -0.542 31.841 1.00 87.56 159 GLU A N 1
ATOM 1161 C CA . GLU A 1 159 ? -19.419 0.740 32.530 1.00 87.56 159 GLU A CA 1
ATOM 1162 C C . GLU A 1 159 ? -20.840 0.818 33.094 1.00 87.56 159 GLU A C 1
ATOM 1164 O O . GLU A 1 159 ? -21.783 0.274 32.504 1.00 87.56 159 GLU A O 1
ATOM 1169 N N . VAL A 1 160 ? -21.007 1.490 34.234 1.00 91.88 160 VAL A N 1
ATOM 1170 C CA . VAL A 1 160 ? -22.338 1.788 34.776 1.00 91.88 160 VAL A CA 1
ATOM 1171 C C . VAL A 1 160 ? -23.024 2.796 33.855 1.00 91.88 160 VAL A C 1
ATOM 1173 O O . VAL A 1 160 ? -22.476 3.854 33.559 1.00 91.88 160 VAL A O 1
ATOM 1176 N N . THR A 1 161 ? -24.222 2.460 33.373 1.00 90.56 161 THR A N 1
ATOM 1177 C CA . THR A 1 161 ? -24.989 3.320 32.457 1.00 90.56 161 THR A CA 1
ATOM 1178 C C . THR A 1 161 ? -26.225 3.929 33.094 1.00 90.56 161 THR A C 1
ATOM 1180 O O . THR A 1 161 ? -26.659 4.999 32.672 1.00 90.56 161 THR A O 1
ATOM 1183 N N . ASP A 1 162 ? -26.830 3.241 34.062 1.00 93.19 162 ASP A N 1
ATOM 1184 C CA . ASP A 1 162 ? -28.034 3.710 34.738 1.00 93.19 162 ASP A CA 1
ATOM 1185 C C . ASP A 1 162 ? -28.034 3.210 36.177 1.00 93.19 162 ASP A C 1
ATOM 1187 O O . ASP A 1 162 ? -27.723 2.047 36.449 1.00 93.19 162 ASP A O 1
ATOM 1191 N N . VAL A 1 163 ? -28.477 4.073 37.080 1.00 94.19 163 VAL A N 1
ATOM 1192 C CA . VAL A 1 163 ? -28.773 3.731 38.466 1.00 94.19 163 VAL A CA 1
ATOM 1193 C C . VAL A 1 163 ? -30.272 3.906 38.654 1.00 94.19 163 VAL A C 1
ATOM 1195 O O . VAL A 1 163 ? -30.866 4.880 38.202 1.00 94.19 163 VAL A O 1
ATOM 1198 N N . LEU A 1 164 ? -30.920 2.915 39.255 1.00 92.38 164 LEU A N 1
ATOM 1199 C CA . LEU A 1 164 ? -32.337 2.952 39.572 1.00 92.38 164 LEU A CA 1
ATOM 1200 C C . LEU A 1 164 ? -32.510 2.858 41.080 1.00 92.38 164 LEU A C 1
ATOM 1202 O O . LEU A 1 164 ? -32.175 1.837 41.675 1.00 92.38 164 LEU A O 1
ATOM 1206 N N . SER A 1 165 ? -33.141 3.866 41.672 1.00 92.12 165 SER A N 1
ATOM 1207 C CA . SER A 1 165 ? -33.705 3.753 43.015 1.00 92.12 165 SER A CA 1
ATOM 1208 C C . SER A 1 165 ? -35.169 3.286 42.960 1.00 92.12 165 SER A C 1
ATOM 1210 O O . SER A 1 165 ? -35.949 3.691 42.084 1.00 92.12 165 SER A O 1
ATOM 1212 N N . PHE A 1 166 ? -35.548 2.394 43.881 1.00 84.69 166 PHE A N 1
ATOM 1213 C CA . PHE A 1 166 ? -36.912 1.864 43.997 1.00 84.69 166 PHE A CA 1
ATOM 1214 C C . PHE A 1 166 ? -37.597 2.150 45.339 1.00 84.69 166 PHE A C 1
ATOM 1216 O O . PHE A 1 166 ? -38.815 1.985 45.417 1.00 84.69 166 PHE A O 1
ATOM 1223 N N . ASN A 1 167 ? -36.852 2.590 46.354 1.00 76.06 167 ASN A N 1
ATOM 1224 C CA . ASN A 1 167 ? -37.345 2.871 47.706 1.00 76.06 167 ASN A CA 1
ATOM 1225 C C . ASN A 1 167 ? -36.877 4.266 48.172 1.00 76.06 167 ASN A C 1
ATOM 1227 O O . ASN A 1 167 ? -36.778 5.180 47.362 1.00 76.06 167 ASN A O 1
ATOM 1231 N N . SER A 1 168 ? -36.661 4.456 49.476 1.00 75.06 168 SER A N 1
ATOM 1232 C CA . SER A 1 168 ? -36.235 5.716 50.093 1.00 75.06 168 SER A CA 1
ATOM 1233 C C . SER A 1 168 ? -34.758 6.057 49.905 1.00 75.06 168 SER A C 1
ATOM 1235 O O . SER A 1 168 ? -34.379 7.150 50.307 1.00 75.06 168 SER A O 1
ATOM 1237 N N . LEU A 1 169 ? -33.949 5.145 49.352 1.00 85.56 169 LEU A N 1
ATOM 1238 C CA . LEU A 1 169 ? -32.545 5.433 49.062 1.00 85.56 169 LEU A CA 1
ATOM 1239 C C . LEU A 1 169 ? -32.436 6.343 47.843 1.00 85.56 169 LEU A C 1
ATOM 1241 O O . LEU A 1 169 ? -33.215 6.194 46.898 1.00 85.56 169 LEU A O 1
ATOM 1245 N N . ASP A 1 170 ? -31.478 7.253 47.831 1.00 90.06 170 ASP A N 1
ATOM 1246 C CA . ASP A 1 170 ? -31.144 7.987 46.613 1.00 90.06 170 ASP A CA 1
ATOM 1247 C C . ASP A 1 170 ? -30.221 7.165 45.685 1.00 90.06 170 ASP A C 1
ATOM 1249 O O . ASP A 1 170 ? -29.848 6.024 45.972 1.00 90.06 170 ASP A O 1
ATOM 1253 N N . GLU A 1 171 ? -29.931 7.691 44.493 1.00 91.12 171 GLU A N 1
ATOM 1254 C CA . GLU A 1 171 ? -29.063 7.000 43.528 1.00 91.12 171 GLU A CA 1
ATOM 1255 C C . GLU A 1 171 ? -27.610 6.902 44.027 1.00 91.12 171 GLU A C 1
ATOM 1257 O O . GLU A 1 171 ? -26.932 5.919 43.731 1.00 91.12 171 GLU A O 1
ATOM 1262 N N . GLU A 1 172 ? -27.149 7.871 44.820 1.00 92.44 172 GLU A N 1
ATOM 1263 C CA . GLU A 1 172 ? -25.786 7.916 45.355 1.00 92.44 172 GLU A CA 1
ATOM 1264 C C . GLU A 1 172 ? -25.581 6.852 46.445 1.00 92.44 172 GLU A C 1
ATOM 1266 O O . GLU A 1 172 ? -24.597 6.116 46.412 1.00 92.44 172 GLU A O 1
ATOM 1271 N N . GLU A 1 173 ? -26.554 6.677 47.339 1.00 92.19 173 GLU A N 1
ATOM 1272 C CA . GLU A 1 173 ? -26.604 5.629 48.360 1.00 92.19 173 GLU A CA 1
ATOM 1273 C C . GLU A 1 173 ? -26.666 4.235 47.727 1.00 92.19 173 GLU A C 1
ATOM 1275 O O . GLU A 1 173 ? -25.962 3.319 48.160 1.00 92.19 173 GLU A O 1
ATOM 1280 N N . VAL A 1 174 ? -27.462 4.056 46.663 1.00 94.19 174 VAL A N 1
ATOM 1281 C CA . VAL A 1 174 ? -27.509 2.786 45.914 1.00 94.19 174 VAL A CA 1
ATOM 1282 C C . VAL A 1 174 ? -26.128 2.441 45.354 1.00 94.19 174 VAL A C 1
ATOM 1284 O O . VAL A 1 174 ? -25.699 1.289 45.462 1.00 94.19 174 VAL A O 1
ATOM 1287 N N . VAL A 1 175 ? -25.424 3.420 44.779 1.00 94.88 175 VAL A N 1
ATOM 1288 C CA . VAL A 1 175 ? -24.069 3.225 44.245 1.00 94.88 175 VAL A CA 1
ATOM 1289 C C . VAL A 1 175 ? -23.062 2.991 45.362 1.00 94.88 175 VAL A C 1
ATOM 1291 O O . VAL A 1 175 ? -22.258 2.073 45.240 1.00 94.88 175 VAL A O 1
ATOM 1294 N N . SER A 1 176 ? -23.124 3.749 46.457 1.00 95.12 176 SER A N 1
ATOM 1295 C CA . SER A 1 176 ? -22.234 3.588 47.610 1.00 95.12 176 SER A CA 1
ATOM 1296 C C . SER A 1 176 ? -22.317 2.172 48.184 1.00 95.12 176 SER A C 1
ATOM 1298 O O . SER A 1 176 ? -21.297 1.487 48.295 1.00 95.12 176 SER A O 1
ATOM 1300 N N . ILE A 1 177 ? -23.527 1.672 48.455 1.00 94.50 177 ILE A N 1
ATOM 1301 C CA . ILE A 1 177 ? -23.749 0.319 48.986 1.00 94.50 177 ILE A CA 1
ATOM 1302 C C . ILE A 1 177 ? -23.266 -0.737 47.985 1.00 94.50 177 ILE A C 1
ATOM 1304 O O . ILE A 1 177 ? -22.537 -1.660 48.355 1.00 94.50 177 ILE A O 1
ATOM 1308 N N . ALA A 1 178 ? -23.646 -0.604 46.711 1.00 94.56 178 ALA A N 1
ATOM 1309 C CA . ALA A 1 178 ? -23.272 -1.558 45.673 1.00 94.56 178 ALA A CA 1
ATOM 1310 C C . ALA A 1 178 ? -21.754 -1.619 45.456 1.00 94.56 178 ALA A C 1
ATOM 1312 O O . ALA A 1 178 ? -21.180 -2.703 45.467 1.00 94.56 178 ALA A O 1
ATOM 1313 N N . ALA A 1 179 ? -21.096 -0.469 45.309 1.00 93.69 179 ALA A N 1
ATOM 1314 C CA . ALA A 1 179 ? -19.653 -0.374 45.124 1.00 93.69 179 ALA A CA 1
ATOM 1315 C C . ALA A 1 179 ? -18.878 -0.854 46.355 1.00 93.69 179 ALA A C 1
ATOM 1317 O O . ALA A 1 179 ? -17.821 -1.462 46.207 1.00 93.69 179 ALA A O 1
ATOM 1318 N N . SER A 1 180 ? -19.408 -0.638 47.562 1.00 94.62 180 SER A N 1
ATOM 1319 C CA . SER A 1 180 ? -18.798 -1.143 48.797 1.00 94.62 180 SER A CA 1
ATOM 1320 C C . SER A 1 180 ? -18.802 -2.672 48.839 1.00 94.62 180 SER A C 1
ATOM 1322 O O . SER A 1 180 ? -17.770 -3.271 49.140 1.00 94.62 180 SER A O 1
ATOM 1324 N N . LEU A 1 181 ? -19.926 -3.311 48.482 1.00 92.38 181 LEU A N 1
ATOM 1325 C CA . LEU A 1 181 ? -20.017 -4.773 48.357 1.00 92.38 181 LEU A CA 1
ATOM 1326 C C . LEU A 1 181 ? -19.109 -5.309 47.244 1.00 92.38 181 LEU A C 1
ATOM 1328 O O . LEU A 1 181 ? -18.379 -6.277 47.447 1.00 92.38 181 LEU A O 1
ATOM 1332 N N . GLU A 1 182 ? -19.148 -4.675 46.074 1.00 90.94 182 GLU A N 1
ATOM 1333 C CA . GLU A 1 182 ? -18.445 -5.129 44.872 1.00 90.94 182 GLU A CA 1
ATOM 1334 C C . GLU A 1 182 ? -16.931 -4.869 44.913 1.00 90.94 182 GLU A C 1
ATOM 1336 O O . GLU A 1 182 ? -16.179 -5.556 44.230 1.00 90.94 182 GLU A O 1
ATOM 1341 N N . LYS A 1 183 ? -16.438 -3.976 45.782 1.00 88.25 183 LYS A N 1
ATOM 1342 C CA . LYS A 1 183 ? -14.995 -3.753 46.010 1.00 88.25 183 LYS A CA 1
ATOM 1343 C C . LYS A 1 183 ? -14.223 -5.041 46.339 1.00 88.25 183 LYS A C 1
ATOM 1345 O O . LYS A 1 183 ? -13.026 -5.123 46.082 1.00 88.25 183 LYS A O 1
ATOM 1350 N N . LEU A 1 184 ? -14.886 -6.022 46.953 1.00 83.38 184 LEU A N 1
ATOM 1351 C CA . LEU A 1 184 ? -14.294 -7.302 47.363 1.00 83.38 184 LEU A CA 1
ATOM 1352 C C . LEU A 1 184 ? -14.465 -8.417 46.312 1.00 83.38 184 LEU A C 1
ATOM 1354 O O . LEU A 1 184 ? -14.063 -9.554 46.555 1.00 83.38 184 LEU A O 1
ATOM 1358 N N . SER A 1 185 ? -15.072 -8.112 45.162 1.00 81.38 185 SER A N 1
ATOM 1359 C CA . SER A 1 185 ? -15.391 -9.050 44.085 1.00 81.38 185 SER A CA 1
ATOM 1360 C C . SER A 1 185 ? -14.439 -8.863 42.900 1.00 81.38 185 SER A C 1
ATOM 1362 O O . SER A 1 185 ? -14.163 -7.748 42.472 1.00 81.38 185 SER A O 1
ATOM 1364 N N . GLU A 1 186 ? -13.947 -9.968 42.336 1.00 76.19 186 GLU A N 1
ATOM 1365 C CA . GLU A 1 186 ? -13.042 -9.964 41.172 1.00 76.19 186 GLU A CA 1
ATOM 1366 C C . GLU A 1 186 ? -13.798 -9.963 39.827 1.00 76.19 186 GLU A C 1
ATOM 1368 O O . GLU A 1 186 ? -13.205 -10.117 38.759 1.00 76.19 186 GLU A O 1
ATOM 1373 N N . HIS A 1 187 ? -15.129 -9.844 39.849 1.00 75.00 187 HIS A N 1
ATOM 1374 C CA . HIS A 1 187 ? -15.930 -9.895 38.630 1.00 75.00 187 HIS A CA 1
ATOM 1375 C C . HIS A 1 187 ? -15.792 -8.587 37.819 1.00 75.00 187 HIS A C 1
ATOM 1377 O O . HIS A 1 187 ? -15.910 -7.511 38.397 1.00 75.00 187 HIS A O 1
ATOM 1383 N N . PRO A 1 188 ? -15.684 -8.612 36.475 1.00 75.31 188 PRO A N 1
ATOM 1384 C CA . PRO A 1 188 ? -15.578 -7.385 35.665 1.00 75.31 188 PRO A CA 1
ATOM 1385 C C . PRO A 1 188 ? -16.726 -6.377 35.866 1.00 75.31 188 PRO A C 1
ATOM 1387 O O . PRO A 1 188 ? -16.549 -5.171 35.737 1.00 75.31 188 PRO A O 1
ATOM 1390 N N . LEU A 1 189 ? -17.925 -6.867 36.199 1.00 83.81 189 LEU A N 1
ATOM 1391 C CA . LEU A 1 189 ? -19.078 -6.016 36.541 1.00 83.81 189 LEU A CA 1
ATOM 1392 C C . LEU A 1 189 ? -18.926 -5.331 37.907 1.00 83.81 189 LEU A C 1
ATOM 1394 O O . LEU A 1 189 ? -19.425 -4.224 38.083 1.00 83.81 189 LEU A O 1
ATOM 1398 N N . ALA A 1 190 ? -18.243 -5.982 38.848 1.00 84.50 190 ALA A N 1
ATOM 1399 C CA . ALA A 1 190 ? -17.929 -5.432 40.158 1.00 84.50 190 ALA A CA 1
ATOM 1400 C C . ALA A 1 190 ? -16.951 -4.264 40.026 1.00 84.50 190 ALA A C 1
ATOM 1402 O O . ALA A 1 190 ? -17.190 -3.173 40.542 1.00 84.50 190 ALA A O 1
ATOM 1403 N N . GLU A 1 191 ? -15.900 -4.480 39.230 1.00 83.81 191 GLU A N 1
ATOM 1404 C CA . GLU A 1 191 ? -14.906 -3.466 38.892 1.00 83.81 191 GLU A CA 1
ATOM 1405 C C . GLU A 1 191 ? -15.560 -2.235 38.241 1.00 83.81 191 GLU A C 1
ATOM 1407 O O . GLU A 1 191 ? -15.245 -1.106 38.607 1.00 83.81 191 GLU A O 1
ATOM 1412 N N . ALA A 1 192 ? -16.530 -2.432 37.341 1.00 86.44 192 ALA A N 1
ATOM 1413 C CA . ALA A 1 192 ? -17.272 -1.338 36.712 1.00 86.44 192 ALA A CA 1
ATOM 1414 C C . ALA A 1 192 ? -18.030 -0.460 37.723 1.00 86.44 192 ALA A C 1
ATOM 1416 O O . ALA A 1 192 ? -18.009 0.765 37.614 1.00 86.44 192 ALA A O 1
ATOM 1417 N N . ILE A 1 193 ? -18.690 -1.076 38.710 1.00 91.38 193 ILE A N 1
ATOM 1418 C CA . ILE A 1 193 ? -19.432 -0.353 39.754 1.00 91.38 193 ILE A CA 1
ATOM 1419 C C . ILE A 1 193 ? -18.472 0.356 40.709 1.00 91.38 193 ILE A C 1
ATOM 1421 O O . ILE A 1 193 ? -18.699 1.512 41.065 1.00 91.38 193 ILE A O 1
ATOM 1425 N N . TYR A 1 194 ? -17.384 -0.311 41.094 1.00 89.81 194 TYR A N 1
ATOM 1426 C CA . TYR A 1 194 ? -16.357 0.270 41.953 1.00 89.81 194 TYR A CA 1
ATOM 1427 C C . TYR A 1 194 ? -15.680 1.486 41.303 1.00 89.81 194 TYR A C 1
ATOM 1429 O O . TYR A 1 194 ? -15.538 2.530 41.940 1.00 89.81 194 TYR A O 1
ATOM 1437 N N . ASN A 1 195 ? -15.310 1.376 40.025 1.00 87.75 195 ASN A N 1
ATOM 1438 C CA . ASN A 1 195 ? -14.699 2.471 39.277 1.00 87.75 195 ASN A CA 1
ATOM 1439 C C . ASN A 1 195 ? -15.669 3.643 39.107 1.00 87.75 195 ASN A C 1
ATOM 1441 O O . ASN A 1 195 ? -15.269 4.780 39.328 1.00 87.75 195 ASN A O 1
ATOM 1445 N N . TYR A 1 196 ? -16.944 3.373 38.808 1.00 92.38 196 TYR A N 1
ATOM 1446 C CA . TYR A 1 196 ? -17.969 4.415 38.720 1.00 92.38 196 TYR A CA 1
ATOM 1447 C C . TYR A 1 196 ? -18.107 5.201 40.033 1.00 92.38 196 TYR A C 1
ATOM 1449 O O . TYR A 1 196 ? -18.144 6.428 40.020 1.00 92.38 196 TYR A O 1
ATOM 1457 N N . ALA A 1 197 ? -18.104 4.515 41.182 1.00 93.00 197 ALA A N 1
ATOM 1458 C CA . ALA A 1 197 ? -18.140 5.183 42.482 1.00 93.00 197 ALA A CA 1
ATOM 1459 C C . ALA A 1 197 ? -16.895 6.050 42.739 1.00 93.00 197 ALA A C 1
ATOM 1461 O O . ALA A 1 197 ? -17.016 7.134 43.303 1.00 93.00 197 ALA A O 1
ATOM 1462 N N . GLN A 1 198 ? -15.708 5.609 42.307 1.00 90.56 198 GLN A N 1
ATOM 1463 C CA . GLN A 1 198 ? -14.493 6.423 42.413 1.00 90.56 198 GLN A CA 1
ATOM 1464 C C . GLN A 1 198 ? -14.505 7.644 41.488 1.00 90.56 198 GLN A C 1
ATOM 1466 O O . GLN A 1 198 ? -14.104 8.724 41.918 1.00 90.56 198 GLN A O 1
ATOM 1471 N N . GLU A 1 199 ? -14.965 7.495 40.245 1.00 90.38 199 GLU A N 1
ATOM 1472 C CA . GLU A 1 199 ? -15.074 8.595 39.277 1.00 90.38 199 GLU A CA 1
ATOM 1473 C C . GLU A 1 199 ? -16.038 9.684 39.766 1.00 90.38 199 GLU A C 1
ATOM 1475 O O . GLU A 1 199 ? -15.709 10.870 39.712 1.00 90.38 199 GLU A O 1
ATOM 1480 N N . GLU A 1 200 ? -17.175 9.284 40.336 1.00 91.81 200 GLU A N 1
ATOM 1481 C CA . GLU A 1 200 ? -18.164 10.196 40.924 1.00 91.81 200 GLU A CA 1
ATOM 1482 C C . GLU A 1 200 ? -17.792 10.663 42.347 1.00 91.81 200 GLU A C 1
ATOM 1484 O O . GLU A 1 200 ? -18.522 11.436 42.960 1.00 91.81 200 GLU A O 1
ATOM 1489 N N . SER A 1 201 ? -16.634 10.247 42.881 1.00 92.31 201 SER A N 1
ATOM 1490 C CA . SER A 1 201 ? -16.157 10.604 44.230 1.00 92.31 201 SER A CA 1
ATOM 1491 C C . SER A 1 201 ? -17.120 10.213 45.366 1.00 92.31 201 SER A C 1
ATOM 1493 O O . SER A 1 201 ? -17.178 10.876 46.404 1.00 92.31 201 SER A O 1
ATOM 1495 N N . ILE A 1 202 ? -17.848 9.109 45.186 1.00 93.56 202 ILE A N 1
ATOM 1496 C CA . ILE A 1 202 ? -18.807 8.569 46.153 1.00 93.56 202 ILE A CA 1
ATOM 1497 C C . ILE A 1 202 ? -18.052 7.854 47.275 1.00 93.56 202 ILE A C 1
ATOM 1499 O O . ILE A 1 202 ? -17.140 7.054 47.048 1.00 93.56 202 ILE A O 1
ATOM 1503 N N . THR A 1 203 ? -18.442 8.134 48.519 1.00 91.88 203 THR A N 1
ATOM 1504 C CA . THR A 1 203 ? -17.797 7.535 49.693 1.00 91.88 203 THR A CA 1
ATOM 1505 C C . THR A 1 203 ? -18.221 6.078 49.843 1.00 91.88 203 THR A C 1
ATOM 1507 O O . THR A 1 203 ? -19.408 5.762 49.802 1.00 91.88 203 THR A O 1
ATOM 1510 N N . LEU A 1 204 ? -17.241 5.192 50.026 1.00 92.00 204 LEU A N 1
ATOM 1511 C CA . LEU A 1 204 ? -17.469 3.767 50.255 1.00 92.00 204 LEU A CA 1
ATOM 1512 C C . LEU A 1 204 ? -17.541 3.455 51.747 1.00 92.00 204 LEU A C 1
ATOM 1514 O O . LEU A 1 204 ? -16.819 4.041 52.556 1.00 92.00 204 LEU A O 1
ATOM 1518 N N . GLU A 1 205 ? -18.366 2.476 52.083 1.00 91.62 205 GLU A N 1
ATOM 1519 C CA . GLU A 1 205 ? -18.597 2.009 53.440 1.00 91.62 205 GLU A CA 1
ATOM 1520 C C . GLU A 1 205 ? -17.832 0.714 53.742 1.00 91.62 205 GLU A C 1
ATOM 1522 O O . GLU A 1 205 ? -17.403 -0.028 52.852 1.00 91.62 205 GLU A O 1
ATOM 1527 N N . GLU A 1 206 ? -17.635 0.437 55.031 1.00 90.75 206 GLU A N 1
ATOM 1528 C CA . GLU A 1 206 ? -16.969 -0.783 55.476 1.00 90.75 206 GLU A CA 1
ATOM 1529 C C . GLU A 1 206 ? -17.944 -1.970 55.430 1.00 90.75 206 GLU A C 1
ATOM 1531 O O . GLU A 1 206 ? -19.025 -1.934 56.021 1.00 90.75 206 GLU A O 1
ATOM 1536 N N . VAL A 1 207 ? -17.552 -3.037 54.727 1.00 92.88 207 VAL A N 1
ATOM 1537 C CA . VAL A 1 207 ? -18.363 -4.252 54.577 1.00 92.88 207 VAL A CA 1
ATOM 1538 C C . VAL A 1 207 ? -17.878 -5.333 55.533 1.00 92.88 207 VAL A C 1
ATOM 1540 O O . VAL A 1 207 ? -16.739 -5.793 55.445 1.00 92.88 207 VAL A O 1
ATOM 1543 N N . ALA A 1 208 ? -18.769 -5.811 56.399 1.00 91.56 208 ALA A N 1
ATOM 1544 C CA . ALA A 1 208 ? -18.532 -6.977 57.242 1.00 91.56 208 ALA A CA 1
ATOM 1545 C C . ALA A 1 208 ? -19.179 -8.237 56.644 1.00 91.56 208 ALA A C 1
ATOM 1547 O O . ALA A 1 208 ? -20.286 -8.193 56.109 1.00 91.56 208 ALA A O 1
ATOM 1548 N N . GLY A 1 209 ? -18.511 -9.388 56.771 1.00 88.81 209 GLY A N 1
ATOM 1549 C CA . GLY A 1 209 ? -19.098 -10.686 56.411 1.00 88.81 209 GLY A CA 1
ATOM 1550 C C . GLY A 1 209 ? -19.378 -10.880 54.916 1.00 88.81 209 GLY A C 1
ATOM 1551 O O . GLY A 1 209 ? -20.349 -11.551 54.576 1.00 88.81 209 GLY A O 1
ATOM 1552 N N . PHE A 1 210 ? -18.551 -10.297 54.040 1.00 91.62 210 PHE A N 1
ATOM 1553 C CA . PHE A 1 210 ? -18.665 -10.463 52.589 1.00 91.62 210 PHE A CA 1
ATOM 1554 C C . PHE A 1 210 ? -18.670 -11.937 52.174 1.00 91.62 210 PHE A C 1
ATOM 1556 O O . PHE A 1 210 ? -17.849 -12.736 52.637 1.00 91.62 210 PHE A O 1
ATOM 1563 N N . LYS A 1 211 ? -19.569 -12.281 51.251 1.00 88.88 211 LYS A N 1
ATOM 1564 C CA . LYS A 1 211 ? -19.660 -13.617 50.676 1.00 88.88 211 LYS A CA 1
ATOM 1565 C C . LYS A 1 211 ? -20.113 -13.561 49.221 1.00 88.88 211 LYS A C 1
ATOM 1567 O O . LYS A 1 211 ? -21.172 -13.029 48.900 1.00 88.88 211 LYS A O 1
ATOM 1572 N N . ALA A 1 212 ? -19.328 -14.181 48.346 1.00 86.31 212 ALA A N 1
ATOM 1573 C CA . ALA A 1 212 ? -19.714 -14.399 46.960 1.00 86.31 212 ALA A CA 1
ATOM 1574 C C . ALA A 1 212 ? -20.669 -15.596 46.843 1.00 86.31 212 ALA A C 1
ATOM 1576 O O . ALA A 1 212 ? -20.452 -16.645 47.454 1.00 86.31 212 ALA A O 1
ATOM 1577 N N . ILE A 1 213 ? -21.718 -15.444 46.037 1.00 86.38 213 ILE A N 1
ATOM 1578 C CA . ILE A 1 213 ? -22.723 -16.465 45.729 1.00 86.38 213 ILE A CA 1
ATOM 1579 C C . ILE A 1 213 ? -22.570 -16.813 44.239 1.00 86.38 213 ILE A C 1
ATOM 1581 O O . ILE A 1 213 ? -23.130 -16.124 43.377 1.00 86.38 213 ILE A O 1
ATOM 1585 N N . PRO A 1 214 ? -21.793 -17.862 43.901 1.00 76.56 214 PRO A N 1
ATOM 1586 C CA . PRO A 1 214 ? -21.467 -18.195 42.519 1.00 76.56 214 PRO A CA 1
ATOM 1587 C C . PRO A 1 214 ? -22.707 -18.303 41.625 1.00 76.56 214 PRO A C 1
ATOM 1589 O O . PRO A 1 214 ? -23.691 -18.963 41.966 1.00 76.56 214 PRO A O 1
ATOM 1592 N N . GLY A 1 215 ? -22.658 -17.629 40.474 1.00 74.88 215 GLY A N 1
ATOM 1593 C CA . GLY A 1 215 ? -23.746 -17.607 39.492 1.00 74.88 215 GLY A CA 1
ATOM 1594 C C . GLY A 1 215 ? -24.969 -16.762 39.875 1.00 74.88 215 GLY A C 1
ATOM 1595 O O . GLY A 1 215 ? -25.918 -16.709 39.090 1.00 74.88 215 GLY A O 1
ATOM 1596 N N . HIS A 1 216 ? -24.957 -16.093 41.033 1.00 83.62 216 HIS A N 1
ATOM 1597 C CA . HIS A 1 216 ? -26.083 -15.301 41.539 1.00 83.62 216 HIS A CA 1
ATOM 1598 C C . HIS A 1 216 ? -25.688 -13.856 41.863 1.00 83.62 216 HIS A C 1
ATOM 1600 O O . HIS A 1 216 ? -26.336 -12.943 41.354 1.00 83.62 216 HIS A O 1
ATOM 1606 N N . GLY A 1 217 ? -24.627 -13.636 42.646 1.00 88.94 217 GLY A N 1
ATOM 1607 C CA . GLY A 1 217 ? -24.188 -12.298 43.059 1.00 88.94 217 GLY A CA 1
ATOM 1608 C C . GLY A 1 217 ? -23.306 -12.316 44.307 1.00 88.94 217 GLY A C 1
ATOM 1609 O O . GLY A 1 217 ? -22.588 -13.290 44.532 1.00 88.94 217 GLY A O 1
ATOM 1610 N N . VAL A 1 218 ? -23.371 -11.269 45.129 1.00 91.38 218 VAL A N 1
ATOM 1611 C CA . VAL A 1 218 ? -22.643 -11.157 46.405 1.00 91.38 218 VAL A CA 1
ATOM 1612 C C . VAL A 1 218 ? -23.554 -10.650 47.534 1.00 91.38 218 VAL A C 1
ATOM 1614 O O . VAL A 1 218 ? -24.560 -9.979 47.288 1.00 91.38 218 VAL A O 1
ATOM 1617 N N . GLU A 1 219 ? -23.213 -10.986 48.779 1.00 94.31 219 GLU A N 1
ATOM 1618 C CA . GLU A 1 219 ? -23.878 -10.503 49.998 1.00 94.31 219 GLU A CA 1
ATOM 1619 C C . GLU A 1 219 ? -22.865 -9.939 51.007 1.00 94.31 219 GLU A C 1
ATOM 1621 O O . GLU A 1 219 ? -21.707 -10.360 51.044 1.00 94.31 219 GLU A O 1
ATOM 1626 N N . GLY A 1 220 ? -23.302 -9.000 51.847 1.00 93.38 220 GLY A N 1
ATOM 1627 C CA . GLY A 1 220 ? -22.482 -8.422 52.913 1.00 93.38 220 GLY A CA 1
ATOM 1628 C C . GLY A 1 220 ? -23.279 -7.501 53.835 1.00 93.38 220 GLY A C 1
ATOM 1629 O O . GLY A 1 220 ? -24.416 -7.133 53.531 1.00 93.38 220 GLY A O 1
ATOM 1630 N N . MET A 1 221 ? -22.690 -7.141 54.976 1.00 93.88 221 MET A N 1
ATOM 1631 C CA . MET A 1 221 ? -23.330 -6.306 55.992 1.00 93.88 221 MET A CA 1
ATOM 1632 C C . MET A 1 221 ? -22.688 -4.918 56.046 1.00 93.88 221 MET A C 1
ATOM 1634 O O . MET A 1 221 ? -21.481 -4.804 56.254 1.00 93.88 221 MET A O 1
ATOM 1638 N N . ILE A 1 222 ? -23.508 -3.878 55.891 1.00 93.00 222 ILE A N 1
ATOM 1639 C CA . ILE A 1 222 ? -23.119 -2.461 55.908 1.00 93.00 222 ILE A CA 1
ATOM 1640 C C . ILE A 1 222 ? -24.033 -1.743 56.907 1.00 93.00 222 ILE A C 1
ATOM 1642 O O . ILE A 1 222 ? -25.250 -1.918 56.853 1.00 93.00 222 ILE A O 1
ATOM 1646 N N . ASN A 1 223 ? -23.473 -0.995 57.865 1.00 87.69 223 ASN A N 1
ATOM 1647 C CA . ASN A 1 223 ? -24.227 -0.318 58.937 1.00 87.69 223 ASN A CA 1
ATOM 1648 C C . ASN A 1 223 ? -25.299 -1.204 59.606 1.00 87.69 223 ASN A C 1
ATOM 1650 O O . ASN A 1 223 ? -26.449 -0.805 59.773 1.00 87.69 223 ASN A O 1
ATOM 1654 N N . GLN A 1 224 ? -24.928 -2.441 59.966 1.00 87.75 224 GLN A N 1
ATOM 1655 C CA . GLN A 1 224 ? -25.814 -3.458 60.567 1.00 87.75 224 GLN A CA 1
ATOM 1656 C C . GLN A 1 224 ? -26.971 -3.953 59.675 1.00 87.75 224 GLN A C 1
ATOM 1658 O O . GLN A 1 224 ? -27.781 -4.763 60.124 1.00 87.75 224 GLN A O 1
ATOM 1663 N N . THR A 1 225 ? -27.034 -3.528 58.412 1.00 91.81 225 THR A N 1
ATOM 1664 C CA . THR A 1 225 ? -28.035 -3.971 57.437 1.00 91.81 225 THR A CA 1
ATOM 1665 C C . THR A 1 225 ? -27.409 -4.955 56.453 1.00 91.81 225 THR A C 1
ATOM 1667 O O . THR A 1 225 ? -26.335 -4.708 55.906 1.00 91.81 225 THR A O 1
ATOM 1670 N N . GLN A 1 226 ? -28.076 -6.090 56.232 1.00 94.19 226 GLN A N 1
ATOM 1671 C CA . GLN A 1 226 ? -27.637 -7.096 55.263 1.00 94.19 226 GLN A CA 1
ATOM 1672 C C . GLN A 1 226 ? -28.118 -6.716 53.859 1.00 94.19 226 GLN A C 1
ATOM 1674 O O . GLN A 1 226 ? -29.329 -6.623 53.625 1.00 94.19 226 GLN A O 1
ATOM 1679 N N . TYR A 1 227 ? -27.174 -6.566 52.933 1.00 95.00 227 TYR A N 1
ATOM 1680 C CA . TYR A 1 227 ? -27.425 -6.241 51.535 1.00 95.00 227 TYR A CA 1
ATOM 1681 C C . TYR A 1 227 ? -26.988 -7.369 50.599 1.00 95.00 227 TYR A C 1
ATOM 1683 O O . TYR A 1 227 ? -26.063 -8.132 50.882 1.00 95.00 227 TYR A O 1
ATOM 1691 N N . TYR A 1 228 ? -27.679 -7.440 49.466 1.00 94.62 228 TYR A N 1
ATOM 1692 C CA . TYR A 1 228 ? -27.506 -8.418 48.403 1.00 94.62 228 TYR A CA 1
ATOM 1693 C C . TYR A 1 228 ? -27.467 -7.683 47.069 1.00 94.62 228 TYR A C 1
ATOM 1695 O O . TYR A 1 228 ? -28.375 -6.899 46.786 1.00 94.62 228 TYR A O 1
ATOM 1703 N N . ILE A 1 229 ? -26.467 -7.961 46.236 1.00 94.12 229 ILE A N 1
ATOM 1704 C CA . ILE A 1 229 ? -26.405 -7.460 44.860 1.00 94.12 229 ILE A CA 1
ATOM 1705 C C . ILE A 1 229 ? -26.188 -8.618 43.894 1.00 94.12 229 ILE A C 1
ATOM 1707 O O . ILE A 1 229 ? -25.322 -9.465 44.104 1.00 94.12 229 ILE A O 1
ATOM 1711 N N . GLY A 1 230 ? -27.008 -8.698 42.846 1.00 90.75 230 GLY A N 1
ATOM 1712 C CA . GLY A 1 230 ? -26.889 -9.787 41.883 1.00 90.75 230 GLY A CA 1
ATOM 1713 C C . GLY A 1 230 ? -27.985 -9.849 40.832 1.00 90.75 230 GLY A C 1
ATOM 1714 O O . GLY A 1 230 ? -28.712 -8.890 40.577 1.00 90.75 230 GLY A O 1
ATOM 1715 N N . ASN A 1 231 ? -28.092 -11.004 40.185 1.00 88.19 231 ASN A N 1
ATOM 1716 C CA . ASN A 1 231 ? -29.047 -11.244 39.109 1.00 88.19 231 ASN A CA 1
ATOM 1717 C C . ASN A 1 231 ? -30.461 -11.575 39.633 1.00 88.19 231 ASN A C 1
ATOM 1719 O O . ASN A 1 231 ? -30.709 -11.728 40.829 1.00 88.19 231 ASN A O 1
ATOM 1723 N N . ARG A 1 232 ? -31.421 -11.748 38.714 1.00 88.00 232 ARG A N 1
ATOM 1724 C CA . ARG A 1 232 ? -32.821 -12.071 39.058 1.00 88.00 232 ARG A CA 1
ATOM 1725 C C . ARG A 1 232 ? -32.979 -13.338 39.903 1.00 88.00 232 ARG A C 1
ATOM 1727 O O . ARG A 1 232 ? -33.932 -13.413 40.680 1.00 88.00 232 ARG A O 1
ATOM 1734 N N . LYS A 1 233 ? -32.099 -14.334 39.743 1.00 85.94 233 LYS A N 1
ATOM 1735 C CA . LYS A 1 233 ? -32.191 -15.597 40.488 1.00 85.94 233 LYS A CA 1
ATOM 1736 C C . LYS A 1 233 ? -31.886 -15.379 41.967 1.00 85.94 233 LYS A C 1
ATOM 1738 O O . LYS A 1 233 ? -32.650 -15.880 42.782 1.00 85.94 233 LYS A O 1
ATOM 1743 N N . LEU A 1 234 ? -30.891 -14.549 42.298 1.00 88.06 234 LEU A N 1
ATOM 1744 C CA . LEU A 1 234 ? -30.585 -14.184 43.688 1.00 88.06 234 LEU A CA 1
ATOM 1745 C C . LEU A 1 234 ? -31.823 -13.610 44.399 1.00 88.06 234 LEU A C 1
ATOM 1747 O O . LEU A 1 234 ? -32.189 -14.013 45.498 1.00 88.06 234 LEU A O 1
ATOM 1751 N N . ILE A 1 235 ? -32.526 -12.700 43.725 1.00 91.06 235 ILE A N 1
ATOM 1752 C CA . ILE A 1 235 ? -33.677 -12.001 44.308 1.00 91.06 235 ILE A CA 1
ATOM 1753 C C . ILE A 1 235 ? -34.909 -12.904 44.427 1.00 91.06 235 ILE A C 1
ATOM 1755 O O . ILE A 1 235 ? -35.597 -12.893 45.444 1.00 91.06 235 ILE A O 1
ATOM 1759 N N . THR A 1 236 ? -35.207 -13.684 43.389 1.00 87.69 236 THR A N 1
ATOM 1760 C CA . THR A 1 236 ? -36.442 -14.483 43.340 1.00 87.69 236 THR A CA 1
ATOM 1761 C C . THR A 1 236 ? -36.309 -15.840 44.018 1.00 87.69 236 THR A C 1
ATOM 1763 O O . THR A 1 236 ? -37.244 -16.271 44.684 1.00 87.69 236 THR A O 1
ATOM 1766 N N . SER A 1 237 ? -35.175 -16.520 43.844 1.00 83.88 237 SER A N 1
ATOM 1767 C CA . SER A 1 237 ? -34.970 -17.895 44.312 1.00 83.88 237 SER A CA 1
ATOM 1768 C C . SER A 1 237 ? -34.352 -17.940 45.708 1.00 83.88 237 SER A C 1
ATOM 1770 O O . SER A 1 237 ? -34.839 -18.698 46.541 1.00 83.88 237 SER A O 1
ATOM 1772 N N . ASP A 1 238 ? -33.343 -17.104 45.984 1.00 83.62 238 ASP A N 1
ATOM 1773 C CA . ASP A 1 238 ? -32.629 -17.145 47.270 1.00 83.62 238 ASP A CA 1
ATOM 1774 C C . ASP A 1 238 ? -33.287 -16.247 48.331 1.00 83.62 238 ASP A C 1
ATOM 1776 O O . ASP A 1 238 ? -33.409 -16.646 49.488 1.00 83.62 238 ASP A O 1
ATOM 1780 N N . LEU A 1 239 ? -33.755 -15.052 47.943 1.00 88.19 239 LEU A N 1
ATOM 1781 C CA . LEU A 1 239 ? -34.439 -14.116 48.852 1.00 88.19 239 LEU A CA 1
ATOM 1782 C C . LEU A 1 239 ? -35.971 -14.242 48.848 1.00 88.19 239 LEU A C 1
ATOM 1784 O O . LEU A 1 239 ? -36.624 -13.751 49.766 1.00 88.19 239 LEU A O 1
ATOM 1788 N N . GLY A 1 240 ? -36.565 -14.874 47.830 1.00 88.00 240 GLY A N 1
ATOM 1789 C CA . GLY A 1 240 ? -38.022 -15.019 47.719 1.00 88.00 240 GLY A CA 1
ATOM 1790 C C . GLY A 1 240 ? -38.784 -13.708 47.468 1.00 88.00 240 GLY A C 1
ATOM 1791 O O . GLY A 1 240 ? -39.992 -13.645 47.705 1.00 88.00 240 GLY A O 1
ATOM 1792 N N . LEU A 1 241 ? -38.109 -12.650 47.004 1.00 89.38 241 LEU A N 1
ATOM 1793 C CA . LEU A 1 241 ? -38.714 -11.336 46.776 1.00 89.38 241 LEU A CA 1
ATOM 1794 C C . LEU A 1 241 ? -39.390 -11.252 45.397 1.00 89.38 241 LEU A C 1
ATOM 1796 O O . LEU A 1 241 ? -38.852 -11.700 44.382 1.00 89.38 241 LEU A O 1
ATOM 1800 N N . SER A 1 242 ? -40.568 -10.618 45.340 1.00 87.50 242 SER A N 1
ATOM 1801 C CA . SER A 1 242 ? -41.282 -10.391 44.075 1.00 87.50 242 SER A CA 1
ATOM 1802 C C . SER A 1 242 ? -40.678 -9.231 43.283 1.00 87.50 242 SER A C 1
ATOM 1804 O O . SER A 1 242 ? -40.623 -8.094 43.754 1.00 87.50 242 SER A O 1
ATOM 1806 N N . ILE A 1 243 ? -40.297 -9.507 42.033 1.00 86.69 243 ILE A N 1
ATOM 1807 C CA . ILE A 1 243 ? -39.775 -8.505 41.095 1.00 86.69 243 ILE A CA 1
ATOM 1808 C C . ILE A 1 243 ? -40.866 -7.795 40.279 1.00 86.69 243 ILE A C 1
ATOM 1810 O O . ILE A 1 243 ? -40.535 -6.883 39.530 1.00 86.69 243 ILE A O 1
ATOM 1814 N N . GLU A 1 244 ? -42.153 -8.149 40.392 1.00 85.44 244 GLU A N 1
ATOM 1815 C CA . GLU A 1 244 ? -43.212 -7.646 39.489 1.00 85.44 244 GLU A CA 1
ATOM 1816 C C . GLU A 1 244 ? -43.250 -6.115 39.359 1.00 85.44 244 GLU A C 1
ATOM 1818 O O . GLU A 1 244 ? -43.355 -5.590 38.248 1.00 85.44 244 GLU A O 1
ATOM 1823 N N . LYS A 1 245 ? -43.097 -5.391 40.477 1.00 83.44 245 LYS A N 1
ATOM 1824 C CA . LYS A 1 245 ? -43.144 -3.917 40.505 1.00 83.44 245 LYS A CA 1
ATOM 1825 C C . LYS A 1 245 ? -41.980 -3.260 39.757 1.00 83.44 245 LYS A C 1
ATOM 1827 O O . LYS A 1 245 ? -42.146 -2.180 39.193 1.00 83.44 245 LYS A O 1
ATOM 1832 N N . VAL A 1 246 ? -40.815 -3.906 39.735 1.00 87.12 246 VAL A N 1
ATOM 1833 C CA . VAL A 1 246 ? -39.583 -3.383 39.118 1.00 87.12 246 VAL A CA 1
ATOM 1834 C C . VAL A 1 246 ? -39.285 -4.022 37.760 1.00 87.12 246 VAL A C 1
ATOM 1836 O O . VAL A 1 246 ? -38.544 -3.452 36.959 1.00 87.12 246 VAL A O 1
ATOM 1839 N N . ASN A 1 247 ? -39.926 -5.152 37.445 1.00 87.19 247 ASN A N 1
ATOM 1840 C CA . ASN A 1 247 ? -39.664 -5.975 36.265 1.00 87.19 247 ASN A CA 1
ATOM 1841 C C . ASN A 1 247 ? -39.767 -5.178 34.960 1.00 87.19 247 ASN A C 1
ATOM 1843 O O . ASN A 1 247 ? -38.934 -5.330 34.077 1.00 87.19 247 ASN A O 1
ATOM 1847 N N . ARG A 1 248 ? -40.741 -4.265 34.840 1.00 88.31 248 ARG A N 1
ATOM 1848 C CA . ARG A 1 248 ? -40.876 -3.419 33.642 1.00 88.31 248 ARG A CA 1
ATOM 1849 C C . ARG A 1 248 ? -39.666 -2.500 33.431 1.00 88.31 248 ARG A C 1
ATOM 1851 O O . ARG A 1 248 ? -39.255 -2.304 32.290 1.00 88.31 248 ARG A O 1
ATOM 1858 N N . LYS A 1 249 ? -39.109 -1.924 34.503 1.00 88.62 249 LYS A N 1
ATOM 1859 C CA . LYS A 1 249 ? -37.921 -1.057 34.426 1.00 88.62 249 LYS A CA 1
ATOM 1860 C C . LYS A 1 249 ? -36.666 -1.881 34.117 1.00 88.62 249 LYS A C 1
ATOM 1862 O O . LYS A 1 249 ? -35.910 -1.496 33.234 1.00 88.62 249 LYS A O 1
ATOM 1867 N N . LEU A 1 250 ? -36.507 -3.037 34.766 1.00 86.12 250 LEU A N 1
ATOM 1868 C CA . LEU A 1 250 ? -35.394 -3.963 34.519 1.00 86.12 250 LEU A CA 1
ATOM 1869 C C . LEU A 1 250 ? -35.408 -4.509 33.084 1.00 86.12 250 LEU A C 1
ATOM 1871 O O . LEU A 1 250 ? -34.399 -4.433 32.392 1.00 86.12 250 LEU A O 1
ATOM 1875 N N . MET A 1 251 ? -36.565 -4.963 32.588 1.00 85.00 251 MET A N 1
ATOM 1876 C CA . MET A 1 251 ? -36.706 -5.436 31.204 1.00 85.00 251 MET A CA 1
ATOM 1877 C C . MET A 1 251 ? -36.367 -4.352 30.180 1.00 85.00 251 MET A C 1
ATOM 1879 O O . MET A 1 251 ? -35.749 -4.662 29.171 1.00 85.00 251 MET A O 1
ATOM 1883 N N . LYS A 1 252 ? -36.714 -3.085 30.438 1.00 87.44 252 LYS A N 1
ATOM 1884 C CA . LYS A 1 252 ? -36.360 -1.974 29.542 1.00 87.44 252 LYS A CA 1
ATOM 1885 C C . LYS A 1 252 ? -34.842 -1.778 29.437 1.00 87.44 252 LYS A C 1
ATOM 1887 O O . LYS A 1 252 ? -34.352 -1.459 28.360 1.00 87.44 252 LYS A O 1
ATOM 1892 N N . LEU A 1 253 ? -34.107 -1.948 30.538 1.00 85.50 253 LEU A N 1
ATOM 1893 C CA . LEU A 1 253 ? -32.642 -1.874 30.538 1.00 85.50 253 LEU A CA 1
ATOM 1894 C C . LEU A 1 253 ? -32.032 -3.074 29.804 1.00 85.50 253 LEU A C 1
ATOM 1896 O O . LEU A 1 253 ? -31.176 -2.903 28.941 1.00 85.50 253 LEU A O 1
ATOM 1900 N N . GLU A 1 254 ? -32.534 -4.277 30.069 1.00 80.31 254 GLU A N 1
ATOM 1901 C CA . GLU A 1 254 ? -32.094 -5.501 29.389 1.00 80.31 254 GLU A CA 1
ATOM 1902 C C . GLU A 1 254 ? -32.377 -5.466 27.875 1.00 80.31 254 GLU A C 1
ATOM 1904 O O . GLU A 1 254 ? -31.555 -5.904 27.076 1.00 80.31 254 GLU A O 1
ATOM 1909 N N . GLU A 1 255 ? -33.498 -4.875 27.449 1.00 82.50 255 GLU A N 1
ATOM 1910 C CA . GLU A 1 255 ? -33.818 -4.624 26.032 1.00 82.50 255 GLU A CA 1
ATOM 1911 C C . GLU A 1 255 ? -32.828 -3.695 25.337 1.00 82.50 255 GLU A C 1
ATOM 1913 O O . GLU A 1 255 ? -32.667 -3.762 24.121 1.00 82.50 255 GLU A O 1
ATOM 1918 N N . GLN A 1 256 ? -32.156 -2.838 26.101 1.00 81.19 256 GLN A N 1
ATOM 1919 C CA . GLN A 1 256 ? -31.103 -1.960 25.602 1.00 81.19 256 GLN A CA 1
ATOM 1920 C C . GLN A 1 256 ? -29.733 -2.656 25.568 1.00 81.19 256 GLN A C 1
ATOM 1922 O O . GLN A 1 256 ? -28.741 -2.009 25.239 1.00 81.19 256 GLN A O 1
ATOM 1927 N N . GLY A 1 257 ? -29.675 -3.957 25.883 1.00 77.25 257 GLY A N 1
ATOM 1928 C CA . GLY A 1 257 ? -28.443 -4.742 25.944 1.00 77.25 257 GLY A CA 1
ATOM 1929 C C . GLY A 1 257 ? -27.650 -4.548 27.238 1.00 77.25 257 GLY A C 1
ATOM 1930 O O . GLY A 1 257 ? -26.462 -4.856 27.270 1.00 77.25 257 GLY A O 1
ATOM 1931 N N . LYS A 1 258 ? -28.280 -4.017 28.293 1.00 86.44 258 LYS A N 1
ATOM 1932 C CA . LYS A 1 258 ? -27.640 -3.756 29.588 1.00 86.44 258 LYS A CA 1
ATOM 1933 C C . LYS A 1 258 ? -27.838 -4.936 30.536 1.00 86.44 258 LYS A C 1
ATOM 1935 O O . LYS A 1 258 ? -28.891 -5.571 30.539 1.00 86.44 258 LYS A O 1
ATOM 1940 N N . THR A 1 259 ? -26.855 -5.193 31.389 1.00 83.88 259 THR A N 1
ATOM 1941 C CA . THR A 1 259 ? -26.977 -6.155 32.489 1.00 83.88 259 THR A CA 1
ATOM 1942 C C . THR A 1 259 ? -27.431 -5.413 33.737 1.00 83.88 259 THR A C 1
ATOM 1944 O O . THR A 1 259 ? -26.690 -4.594 34.269 1.00 83.88 259 THR A O 1
ATOM 1947 N N . ALA A 1 260 ? -28.655 -5.675 34.198 1.00 89.25 260 ALA A N 1
ATOM 1948 C CA . ALA A 1 260 ? -29.192 -5.057 35.407 1.00 89.25 260 ALA A CA 1
ATOM 1949 C C . ALA A 1 260 ? -28.880 -5.914 36.645 1.00 89.25 260 ALA A C 1
ATOM 1951 O O . ALA A 1 260 ? -29.379 -7.034 36.772 1.00 89.25 260 ALA A O 1
ATOM 1952 N N . MET A 1 261 ? -28.077 -5.372 37.560 1.00 90.88 261 MET A N 1
ATOM 1953 C CA . MET A 1 261 ? -27.784 -5.956 38.868 1.00 90.88 261 MET A CA 1
ATOM 1954 C C . MET A 1 261 ? -28.711 -5.339 39.908 1.00 90.88 261 MET A C 1
ATOM 1956 O O . MET A 1 261 ? -28.817 -4.122 40.017 1.00 90.88 261 MET A O 1
ATOM 1960 N N . ILE A 1 262 ? -29.440 -6.175 40.634 1.00 93.31 262 ILE A N 1
ATOM 1961 C CA . ILE A 1 262 ? -30.488 -5.748 41.556 1.00 93.31 262 ILE A CA 1
ATOM 1962 C C . ILE A 1 262 ? -29.894 -5.675 42.958 1.00 93.31 262 ILE A C 1
ATOM 1964 O O . ILE A 1 262 ? -29.322 -6.659 43.419 1.00 93.31 262 ILE A O 1
ATOM 1968 N N . LEU A 1 263 ? -30.069 -4.535 43.627 1.00 94.50 263 LEU A N 1
ATOM 1969 C CA . LEU A 1 263 ? -29.696 -4.322 45.021 1.00 94.50 263 LEU A CA 1
ATOM 1970 C C . LEU A 1 263 ? -30.925 -4.529 45.916 1.00 94.50 263 LEU A C 1
ATOM 1972 O O . LEU A 1 263 ? -31.975 -3.906 45.716 1.00 94.50 263 LEU A O 1
ATOM 1976 N N . ALA A 1 264 ? -30.801 -5.393 46.917 1.00 94.19 264 ALA A N 1
ATOM 1977 C CA . ALA A 1 264 ? -31.881 -5.732 47.834 1.00 94.19 264 ALA A CA 1
ATOM 1978 C C . ALA A 1 264 ? -31.392 -5.903 49.275 1.00 94.19 264 ALA A C 1
ATOM 1980 O O . ALA A 1 264 ? -30.240 -6.246 49.530 1.00 94.19 264 ALA A O 1
ATOM 1981 N N . THR A 1 265 ? -32.306 -5.703 50.218 1.00 93.12 265 THR A N 1
ATOM 1982 C CA . THR A 1 265 ? -32.206 -6.213 51.589 1.00 93.12 265 THR A CA 1
ATOM 1983 C C . THR A 1 265 ? -32.992 -7.524 51.693 1.00 93.12 265 THR A C 1
ATOM 1985 O O . THR A 1 265 ? -33.617 -7.961 50.726 1.00 93.12 265 THR A O 1
ATOM 1988 N N . LYS A 1 266 ? -33.027 -8.156 52.873 1.00 88.12 266 LYS A N 1
ATOM 1989 C CA . LYS A 1 266 ? -33.886 -9.337 53.104 1.00 88.12 266 LYS A CA 1
ATOM 1990 C C . LYS A 1 266 ? -35.380 -9.075 52.884 1.00 88.12 266 LYS A C 1
ATOM 1992 O O . LYS A 1 266 ? -36.130 -10.016 52.652 1.00 88.12 266 LYS A O 1
ATOM 1997 N N . GLU A 1 267 ? -35.815 -7.825 53.000 1.00 87.56 267 GLU A N 1
ATOM 1998 C CA . GLU A 1 267 ? -37.235 -7.464 53.055 1.00 87.56 267 GLU A CA 1
ATOM 1999 C C . GLU A 1 267 ? -37.717 -6.783 51.771 1.00 87.56 267 GLU A C 1
ATOM 2001 O O . GLU A 1 267 ? -38.895 -6.887 51.424 1.00 87.56 267 GLU A O 1
ATOM 2006 N N . ALA A 1 268 ? -36.830 -6.084 51.051 1.00 90.19 268 ALA A N 1
ATOM 2007 C CA . ALA A 1 268 ? -37.215 -5.312 49.879 1.00 90.19 268 ALA A CA 1
ATOM 2008 C C . ALA A 1 268 ? -36.079 -5.109 48.869 1.00 90.19 268 ALA A C 1
ATOM 2010 O O . ALA A 1 268 ? -34.899 -5.055 49.204 1.00 90.19 268 ALA A O 1
ATOM 2011 N N . ILE A 1 269 ? -36.474 -4.904 47.612 1.00 92.75 269 ILE A N 1
ATOM 2012 C CA . ILE A 1 269 ? -35.603 -4.415 46.541 1.00 92.75 269 ILE A CA 1
ATOM 2013 C C . ILE A 1 269 ? -35.417 -2.910 46.746 1.00 92.75 269 ILE A C 1
ATOM 2015 O O . ILE A 1 269 ? -36.402 -2.172 46.750 1.00 92.75 269 ILE A O 1
ATOM 2019 N N . VAL A 1 270 ? -34.175 -2.457 46.909 1.00 92.69 270 VAL A N 1
ATOM 2020 C CA . VAL A 1 270 ? -33.865 -1.050 47.210 1.00 92.69 270 VAL A CA 1
ATOM 2021 C C . VAL A 1 270 ? -33.369 -0.280 45.987 1.00 92.69 270 VAL A C 1
ATOM 2023 O O . VAL A 1 270 ? -33.666 0.906 45.861 1.00 92.69 270 VAL A O 1
ATOM 2026 N N . GLY A 1 271 ? -32.729 -0.959 45.031 1.00 93.31 271 GLY A N 1
ATOM 2027 C CA . GLY A 1 271 ? -32.264 -0.339 43.793 1.00 93.31 271 GLY A CA 1
ATOM 2028 C C . GLY A 1 271 ? -31.837 -1.345 42.726 1.00 93.31 271 GLY A C 1
ATOM 2029 O O . GLY A 1 271 ? -31.972 -2.558 42.895 1.00 93.31 271 GLY A O 1
ATOM 2030 N N . ALA A 1 272 ? -31.337 -0.845 41.603 1.00 93.25 272 ALA A N 1
ATOM 2031 C CA . ALA A 1 272 ? -30.627 -1.631 40.604 1.00 93.25 272 ALA A CA 1
ATOM 2032 C C . ALA A 1 272 ? -29.582 -0.774 39.887 1.00 93.25 272 ALA A C 1
ATOM 2034 O O . ALA A 1 272 ? -29.802 0.410 39.657 1.00 93.25 272 ALA A O 1
ATOM 2035 N N . ILE A 1 273 ? -28.481 -1.395 39.484 1.00 93.81 273 ILE A N 1
ATOM 2036 C CA . ILE A 1 273 ? -27.427 -0.773 38.688 1.00 93.81 273 ILE A CA 1
ATOM 2037 C C . ILE A 1 273 ? -27.349 -1.508 37.356 1.00 93.81 273 ILE A C 1
ATOM 2039 O O . ILE A 1 273 ? -27.207 -2.730 37.313 1.00 93.81 273 ILE A O 1
ATOM 2043 N N . ALA A 1 274 ? -27.486 -0.770 36.259 1.00 91.94 274 ALA A N 1
ATOM 2044 C CA . ALA A 1 274 ? -27.290 -1.296 34.920 1.00 91.94 274 ALA A CA 1
ATOM 2045 C C . ALA A 1 274 ? -25.852 -1.059 34.477 1.00 91.94 274 ALA A C 1
ATOM 2047 O O . ALA A 1 274 ? -25.358 0.067 34.493 1.00 91.94 274 ALA A O 1
ATOM 2048 N N . VAL A 1 275 ? -25.215 -2.136 34.035 1.00 88.38 275 VAL A N 1
ATOM 2049 C CA . VAL A 1 275 ? -23.853 -2.132 33.519 1.00 88.38 275 VAL A CA 1
ATOM 2050 C C . VAL A 1 275 ? -23.881 -2.632 32.081 1.00 88.38 275 VAL A C 1
ATOM 2052 O O . VAL A 1 275 ? -24.550 -3.624 31.770 1.00 88.38 275 VAL A O 1
ATOM 2055 N N . ALA A 1 276 ? -23.171 -1.959 31.183 1.00 85.75 276 ALA A N 1
ATOM 2056 C CA . ALA A 1 276 ? -23.071 -2.377 29.793 1.00 85.75 276 ALA A CA 1
ATOM 2057 C C . ALA A 1 276 ? -21.698 -2.069 29.210 1.00 85.75 276 ALA A C 1
ATOM 2059 O O . ALA A 1 276 ? -21.042 -1.101 29.584 1.00 85.75 276 ALA A O 1
ATOM 2060 N N . ASP A 1 277 ? -21.292 -2.885 28.245 1.00 84.81 277 ASP A N 1
ATOM 2061 C CA . ASP A 1 277 ? -20.152 -2.578 27.394 1.00 84.81 277 ASP A CA 1
ATOM 2062 C C . ASP A 1 277 ? -20.599 -1.582 26.315 1.00 84.81 277 ASP A C 1
ATOM 2064 O O . ASP A 1 277 ? -21.344 -1.921 25.388 1.00 84.81 277 ASP A O 1
ATOM 2068 N N . THR A 1 278 ? -20.226 -0.315 26.491 1.00 85.75 278 THR A N 1
ATOM 2069 C CA . THR A 1 278 ? -20.744 0.782 25.670 1.00 85.75 278 THR A CA 1
ATOM 2070 C C . THR A 1 278 ? -20.090 0.814 24.288 1.00 85.75 278 THR A C 1
ATOM 2072 O O . THR A 1 278 ? -18.899 0.548 24.114 1.00 85.75 278 THR A O 1
ATOM 2075 N N . VAL A 1 279 ? -20.875 1.161 23.262 1.00 90.12 279 VAL A N 1
ATOM 2076 C CA . VAL A 1 279 ? -20.366 1.305 21.889 1.00 90.12 279 VAL A CA 1
ATOM 2077 C C . VAL A 1 279 ? -19.368 2.460 21.795 1.00 90.12 279 VAL A C 1
ATOM 2079 O O . VAL A 1 279 ? -19.581 3.538 22.360 1.00 90.12 279 VAL A O 1
ATOM 2082 N N . LYS A 1 280 ? -18.281 2.284 21.035 1.00 89.62 280 LYS A N 1
ATOM 2083 C CA . LYS A 1 280 ? -17.334 3.381 20.795 1.00 89.62 280 LYS A CA 1
ATOM 2084 C C . LYS A 1 280 ? -18.024 4.505 20.028 1.00 89.62 280 LYS A C 1
ATOM 2086 O O . LYS A 1 280 ? -18.774 4.277 19.077 1.00 89.62 280 LYS A O 1
ATOM 2091 N N . LYS A 1 281 ? -17.684 5.752 20.374 1.00 88.88 281 LYS A N 1
ATOM 2092 C CA . LYS A 1 281 ? -18.214 6.965 19.713 1.00 88.88 281 LYS A CA 1
ATOM 2093 C C . LYS A 1 281 ? -17.987 6.957 18.192 1.00 88.88 281 LYS A C 1
ATOM 2095 O O . LYS A 1 281 ? -18.722 7.594 17.442 1.00 88.88 281 LYS A O 1
ATOM 2100 N N . THR A 1 282 ? -16.961 6.244 17.731 1.00 90.81 282 THR A N 1
ATOM 2101 C CA . THR A 1 282 ? -16.541 6.159 16.328 1.00 90.81 282 THR A CA 1
ATOM 2102 C C . THR A 1 282 ? -17.245 5.048 15.542 1.00 90.81 282 THR A C 1
ATOM 2104 O O . THR A 1 282 ? -17.290 5.138 14.314 1.00 90.81 282 THR A O 1
ATOM 2107 N N . SER A 1 283 ? -17.852 4.059 16.211 1.00 93.25 283 SER A N 1
ATOM 2108 C CA . SER A 1 283 ? -18.426 2.858 15.583 1.00 93.25 283 SER A CA 1
ATOM 2109 C C . SER A 1 283 ? -19.536 3.182 14.585 1.00 93.25 283 SER A C 1
ATOM 2111 O O . SER A 1 283 ? -19.464 2.769 13.430 1.00 93.25 283 SER A O 1
ATOM 2113 N N . LEU A 1 284 ? -20.522 3.998 14.977 1.00 93.62 284 LEU A N 1
ATOM 2114 C CA . LEU A 1 284 ? -21.638 4.372 14.096 1.00 93.62 284 LEU A CA 1
ATOM 2115 C C . LEU A 1 284 ? -21.159 5.093 12.822 1.00 93.62 284 LEU A C 1
ATOM 2117 O O . LEU A 1 284 ? -21.666 4.849 11.726 1.00 93.62 284 LEU A O 1
ATOM 2121 N N . ASN A 1 285 ? -20.175 5.989 12.943 1.00 94.31 285 ASN A N 1
ATOM 2122 C CA . ASN A 1 285 ? -19.624 6.697 11.786 1.00 94.31 285 ASN A CA 1
ATOM 2123 C C . ASN A 1 285 ? -18.877 5.730 10.854 1.00 94.31 285 ASN A C 1
ATOM 2125 O O . ASN A 1 285 ? -19.119 5.738 9.646 1.00 94.31 285 ASN A O 1
ATOM 2129 N N . ALA A 1 286 ? -18.035 4.857 11.412 1.00 94.31 286 ALA A N 1
ATOM 2130 C CA . ALA A 1 286 ? -17.281 3.871 10.647 1.00 94.31 286 ALA A CA 1
ATOM 2131 C C . ALA A 1 286 ? -18.207 2.929 9.856 1.00 94.31 286 ALA A C 1
ATOM 2133 O O . ALA A 1 286 ? -18.048 2.797 8.642 1.00 94.31 286 ALA A O 1
ATOM 2134 N N . VAL A 1 287 ? -19.240 2.367 10.500 1.00 96.25 287 VAL A N 1
ATOM 2135 C CA . VAL A 1 287 ? -20.245 1.507 9.846 1.00 96.25 287 VAL A CA 1
ATOM 2136 C C . VAL A 1 287 ? -20.934 2.244 8.694 1.00 96.25 287 VAL A C 1
ATOM 2138 O O . VAL A 1 287 ? -21.040 1.717 7.585 1.00 96.25 287 VAL A O 1
ATOM 2141 N N . ASN A 1 288 ? -21.355 3.492 8.914 1.00 95.00 288 ASN A N 1
ATOM 2142 C CA . ASN A 1 288 ? -21.995 4.297 7.874 1.00 95.00 288 ASN A CA 1
ATOM 2143 C C . ASN A 1 288 ? -21.064 4.590 6.688 1.00 95.00 288 ASN A C 1
ATOM 2145 O O . ASN A 1 288 ? -21.514 4.603 5.540 1.00 95.00 288 ASN A O 1
ATOM 2149 N N . GLN A 1 289 ? -19.773 4.830 6.928 1.00 93.94 289 GLN A N 1
ATOM 2150 C CA . GLN A 1 289 ? -18.807 5.040 5.848 1.00 93.94 289 GLN A CA 1
ATOM 2151 C C . GLN A 1 289 ? -18.513 3.752 5.071 1.00 93.94 289 GLN A C 1
ATOM 2153 O O . GLN A 1 289 ? -18.433 3.811 3.846 1.00 93.94 289 GLN A O 1
ATOM 2158 N N . LEU A 1 290 ? -18.422 2.597 5.737 1.00 94.81 290 LEU A N 1
ATOM 2159 C CA . LEU A 1 290 ? -18.259 1.299 5.068 1.00 94.81 290 LEU A CA 1
ATOM 2160 C C . LEU A 1 290 ? -19.446 0.987 4.154 1.00 94.81 290 LEU A C 1
ATOM 2162 O O . LEU A 1 290 ? -19.252 0.648 2.987 1.00 94.81 290 LEU A O 1
ATOM 2166 N N . LYS A 1 291 ? -20.671 1.238 4.626 1.00 94.88 291 LYS A N 1
ATOM 2167 C CA . LYS A 1 291 ? -21.881 1.118 3.800 1.00 94.88 291 LYS A CA 1
ATOM 2168 C C . LYS A 1 291 ? -21.853 2.049 2.584 1.00 94.88 291 LYS A C 1
ATOM 2170 O O . LYS A 1 291 ? -22.190 1.630 1.482 1.00 94.88 291 LYS A O 1
ATOM 2175 N N . LYS A 1 292 ? -21.388 3.297 2.741 1.00 93.19 292 LYS A N 1
ATOM 2176 C CA . LYS A 1 292 ? -21.194 4.237 1.614 1.00 93.19 292 LYS A CA 1
ATOM 2177 C C . LYS A 1 292 ? -20.129 3.772 0.614 1.00 93.19 292 LYS A C 1
ATOM 2179 O O . LYS A 1 292 ? -20.196 4.156 -0.550 1.00 93.19 292 LYS A O 1
ATOM 2184 N N . LEU A 1 293 ? -19.156 2.971 1.050 1.00 90.31 293 LEU A N 1
ATOM 2185 C CA . LEU A 1 293 ? -18.159 2.337 0.181 1.00 90.31 293 LEU A CA 1
ATOM 2186 C C . LEU A 1 293 ? -18.691 1.088 -0.541 1.00 90.31 293 LEU A C 1
ATOM 2188 O O . LEU A 1 293 ? -17.938 0.510 -1.332 1.00 90.31 293 LEU A O 1
ATOM 2192 N N . GLY A 1 294 ? -19.951 0.708 -0.291 1.00 94.06 294 GLY A N 1
ATOM 2193 C CA . GLY A 1 294 ? -20.608 -0.469 -0.856 1.00 94.06 294 GLY A CA 1
ATOM 2194 C C . GLY A 1 294 ? -20.225 -1.780 -0.171 1.00 94.06 294 GLY A C 1
ATOM 2195 O O . GLY A 1 294 ? -20.352 -2.822 -0.797 1.00 94.06 294 GLY A O 1
ATOM 2196 N N . ILE A 1 295 ? -19.714 -1.727 1.064 1.00 96.06 295 ILE A N 1
ATOM 2197 C CA . ILE A 1 295 ? -19.272 -2.906 1.816 1.00 96.06 295 ILE A CA 1
ATOM 2198 C C . ILE A 1 295 ? -20.382 -3.340 2.777 1.00 96.06 295 ILE A C 1
ATOM 2200 O O . ILE A 1 295 ? -20.897 -2.522 3.548 1.00 96.06 295 ILE A O 1
ATOM 2204 N N . ASP A 1 296 ? -20.728 -4.627 2.757 1.00 96.50 296 ASP A N 1
ATOM 2205 C CA . ASP A 1 296 ? -21.686 -5.205 3.696 1.00 96.50 296 ASP A CA 1
ATOM 2206 C C . ASP A 1 296 ? -21.064 -5.312 5.091 1.00 96.50 296 ASP A C 1
ATOM 2208 O O . ASP A 1 296 ? -19.985 -5.874 5.262 1.00 96.50 296 ASP A O 1
ATOM 2212 N N . VAL A 1 297 ? -21.759 -4.819 6.113 1.00 97.50 297 VAL A N 1
ATOM 2213 C CA . VAL A 1 297 ? -21.254 -4.843 7.492 1.00 97.50 297 VAL A CA 1
ATOM 2214 C C . VAL A 1 297 ? -22.005 -5.888 8.311 1.00 97.50 297 VAL A C 1
ATOM 2216 O O . VAL A 1 297 ? -23.238 -5.887 8.336 1.00 97.50 297 VAL A O 1
ATOM 2219 N N . TYR A 1 298 ? -21.248 -6.754 8.980 1.00 97.38 298 TYR A N 1
ATOM 2220 C CA . TYR A 1 298 ? -21.708 -7.801 9.884 1.00 97.38 298 TYR A CA 1
ATOM 2221 C C . TYR A 1 298 ? -21.147 -7.553 11.282 1.00 97.38 298 TYR A C 1
ATOM 2223 O O . TYR A 1 298 ? -20.049 -7.019 11.434 1.00 97.38 298 TYR A O 1
ATOM 2231 N N . MET A 1 299 ? -21.895 -7.969 12.297 1.00 96.25 299 MET A N 1
ATOM 2232 C CA . MET A 1 299 ? -21.412 -8.062 13.671 1.00 96.25 299 MET A CA 1
ATOM 2233 C C . MET A 1 299 ? -21.441 -9.521 14.113 1.00 96.25 299 MET A C 1
ATOM 2235 O O . MET A 1 299 ? -22.454 -10.185 13.894 1.00 96.25 299 MET A O 1
ATOM 2239 N N . ILE A 1 300 ? -20.369 -9.995 14.743 1.00 94.06 300 ILE A N 1
ATOM 2240 C CA . ILE A 1 300 ? -20.276 -11.334 15.328 1.00 94.06 300 ILE A CA 1
ATOM 2241 C C . ILE A 1 300 ? -20.086 -11.239 16.842 1.00 94.06 300 ILE A C 1
ATOM 2243 O O . ILE A 1 300 ? -19.368 -10.369 17.333 1.00 94.06 300 ILE A O 1
ATOM 2247 N N . THR A 1 301 ? -20.778 -12.088 17.601 1.00 89.25 301 THR A N 1
ATOM 2248 C CA . THR A 1 301 ? -20.668 -12.115 19.063 1.00 89.25 301 THR A CA 1
ATOM 2249 C C . THR A 1 301 ? -21.151 -13.439 19.651 1.00 89.25 301 THR A C 1
ATOM 2251 O O . THR A 1 301 ? -22.001 -14.110 19.070 1.00 89.25 301 THR A O 1
ATOM 2254 N N . GLY A 1 302 ? -20.626 -13.787 20.829 1.00 83.38 302 GLY A N 1
ATOM 2255 C CA . GLY A 1 302 ? -21.130 -14.888 21.654 1.00 83.38 302 GLY A CA 1
ATOM 2256 C C . GLY A 1 302 ? -22.330 -14.510 22.527 1.00 83.38 302 GLY A C 1
ATOM 2257 O O . GLY A 1 302 ? -22.919 -15.382 23.159 1.00 83.38 302 GLY A O 1
ATOM 2258 N N . ASP A 1 303 ? -22.705 -13.228 22.575 1.00 82.62 303 ASP A N 1
ATOM 2259 C CA . ASP A 1 303 ? -23.896 -12.780 23.295 1.00 82.62 303 ASP A CA 1
ATOM 2260 C C . ASP A 1 303 ? -25.176 -13.352 22.677 1.00 82.62 303 ASP A C 1
ATOM 2262 O O . ASP A 1 303 ? -25.237 -13.651 21.481 1.00 82.62 303 ASP A O 1
ATOM 2266 N N . ASN A 1 304 ? -26.234 -13.407 23.489 1.00 76.75 304 ASN A N 1
ATOM 2267 C CA . ASN A 1 304 ? -27.562 -13.774 23.013 1.00 76.75 304 ASN A CA 1
ATOM 2268 C C . ASN A 1 304 ? -28.084 -12.809 21.934 1.00 76.75 304 ASN A C 1
ATOM 2270 O O . ASN A 1 304 ? -27.693 -11.637 21.842 1.00 76.75 304 ASN A O 1
ATOM 2274 N N . GLU A 1 305 ? -29.037 -13.297 21.145 1.00 83.00 305 GLU A N 1
ATOM 2275 C CA . GLU A 1 305 ? -29.566 -12.567 19.993 1.00 83.00 305 GLU A CA 1
ATOM 2276 C C . GLU A 1 305 ? -30.180 -11.200 20.349 1.00 83.00 305 GLU A C 1
ATOM 2278 O O . GLU A 1 305 ? -30.029 -10.231 19.599 1.00 83.00 305 GLU A O 1
ATOM 2283 N N . ARG A 1 306 ? -30.847 -11.081 21.505 1.00 79.50 306 ARG A N 1
ATOM 2284 C CA . ARG A 1 306 ? -31.506 -9.833 21.928 1.00 79.50 306 ARG A CA 1
ATOM 2285 C C . ARG A 1 306 ? -30.480 -8.733 22.197 1.00 79.50 306 ARG A C 1
ATOM 2287 O O . ARG A 1 306 ? -30.621 -7.632 21.662 1.00 79.50 306 ARG A O 1
ATOM 2294 N N . THR A 1 307 ? -29.443 -9.039 22.976 1.00 77.69 307 THR A N 1
ATOM 2295 C CA . THR A 1 307 ? -28.352 -8.108 23.295 1.00 77.69 307 THR A CA 1
ATOM 2296 C C . THR A 1 307 ? -27.581 -7.729 22.035 1.00 77.69 307 THR A C 1
ATOM 2298 O O . THR A 1 307 ? -27.342 -6.546 21.782 1.00 77.69 307 THR A O 1
ATOM 2301 N N . ALA A 1 308 ? -27.269 -8.712 21.186 1.00 85.56 308 ALA A N 1
ATOM 2302 C CA . ALA A 1 308 ? -26.577 -8.474 19.927 1.00 85.56 308 ALA A CA 1
ATOM 2303 C C . ALA A 1 308 ? -27.379 -7.538 19.000 1.00 85.56 308 ALA A C 1
ATOM 2305 O O . ALA A 1 308 ? -26.848 -6.555 18.483 1.00 85.56 308 ALA A O 1
ATOM 2306 N N . ARG A 1 309 ? -28.688 -7.767 18.826 1.00 88.94 309 ARG A N 1
ATOM 2307 C CA . ARG A 1 309 ? -29.544 -6.885 18.011 1.00 88.94 309 ARG A CA 1
ATOM 2308 C C . ARG A 1 309 ? -29.655 -5.472 18.587 1.00 88.94 309 ARG A C 1
ATOM 2310 O O . ARG A 1 309 ? -29.696 -4.515 17.809 1.00 88.94 309 ARG A O 1
ATOM 2317 N N . ALA A 1 310 ? -29.677 -5.322 19.913 1.00 85.56 310 ALA A N 1
ATOM 2318 C CA . ALA A 1 310 ? -29.707 -4.012 20.561 1.00 85.56 310 ALA A CA 1
ATOM 2319 C C . ALA A 1 310 ? -28.453 -3.189 20.219 1.00 85.56 310 ALA A C 1
ATOM 2321 O O . ALA A 1 310 ? -28.577 -2.061 19.737 1.00 85.56 310 ALA A O 1
ATOM 2322 N N . ILE A 1 311 ? -27.259 -3.775 20.370 1.00 87.56 311 ILE A N 1
ATOM 2323 C CA . ILE A 1 311 ? -25.987 -3.123 20.020 1.00 87.56 311 ILE A CA 1
ATOM 2324 C C . ILE A 1 311 ? -25.903 -2.848 18.516 1.00 87.56 311 ILE A C 1
ATOM 2326 O O . ILE A 1 311 ? -25.601 -1.725 18.111 1.00 87.56 311 ILE A O 1
ATOM 2330 N N . ALA A 1 312 ? -26.248 -3.828 17.676 1.00 91.38 312 ALA A N 1
ATOM 2331 C CA . ALA A 1 312 ? -26.233 -3.674 16.223 1.00 91.38 312 ALA A CA 1
ATOM 2332 C C . ALA A 1 312 ? -27.111 -2.505 15.754 1.00 91.38 312 ALA A C 1
ATOM 2334 O O . ALA A 1 312 ? -26.697 -1.724 14.899 1.00 91.38 312 ALA A O 1
ATOM 2335 N N . THR A 1 313 ? -28.289 -2.329 16.360 1.00 91.00 313 THR A N 1
ATOM 2336 C CA . THR A 1 313 ? -29.199 -1.220 16.042 1.00 91.00 313 THR A CA 1
ATOM 2337 C C . THR A 1 313 ? -28.576 0.139 16.379 1.00 91.00 313 THR A C 1
ATOM 2339 O O . THR A 1 313 ? -28.707 1.073 15.589 1.00 91.00 313 THR A O 1
ATOM 2342 N N . GLN A 1 314 ? -27.843 0.253 17.494 1.00 88.94 314 GLN A N 1
ATOM 2343 C CA . GLN A 1 314 ? -27.174 1.500 17.899 1.00 88.94 314 GLN A CA 1
ATOM 2344 C C . GLN A 1 314 ? -26.085 1.937 16.910 1.00 88.94 314 GLN A C 1
ATOM 2346 O O . GLN A 1 314 ? -25.927 3.130 16.651 1.00 88.94 314 GLN A O 1
ATOM 2351 N N . VAL A 1 315 ? -25.348 0.982 16.333 1.00 92.88 315 VAL A N 1
ATOM 2352 C CA . VAL A 1 315 ? -24.289 1.254 15.341 1.00 92.88 315 VAL A CA 1
ATOM 2353 C C . VAL A 1 315 ? -24.773 1.158 13.889 1.00 92.88 315 VAL A C 1
ATOM 2355 O O . VAL A 1 315 ? -24.006 1.406 12.961 1.00 92.88 315 VAL A O 1
ATOM 2358 N N . GLY A 1 316 ? -26.050 0.832 13.678 1.00 92.81 316 GLY A N 1
ATOM 2359 C CA . GLY A 1 316 ? -26.676 0.743 12.362 1.00 92.81 316 GLY A CA 1
ATOM 2360 C C . GLY A 1 316 ? -26.286 -0.499 11.557 1.00 92.81 316 GLY A C 1
ATOM 2361 O O . GLY A 1 316 ? -26.283 -0.431 10.329 1.00 92.81 316 GLY A O 1
ATOM 2362 N N . ILE A 1 317 ? -25.947 -1.620 12.195 1.00 96.12 317 ILE A N 1
ATOM 2363 C CA . ILE A 1 317 ? -25.655 -2.910 11.550 1.00 96.12 317 ILE A CA 1
ATOM 2364 C C . ILE A 1 317 ? -26.946 -3.733 11.438 1.00 96.12 317 ILE A C 1
ATOM 2366 O O . ILE A 1 317 ? -27.707 -3.845 12.392 1.00 96.12 317 ILE A O 1
ATOM 2370 N N . THR A 1 318 ? -27.199 -4.309 10.260 1.00 91.00 318 THR A N 1
ATOM 2371 C CA . THR A 1 318 ? -28.390 -5.141 9.998 1.00 91.00 318 THR A CA 1
ATOM 2372 C C . THR A 1 318 ? -28.097 -6.633 10.077 1.00 91.00 318 THR A C 1
ATOM 2374 O O . THR A 1 318 ? -28.978 -7.406 10.440 1.00 91.00 318 THR A O 1
ATOM 2377 N N . ASN A 1 319 ? -26.872 -7.040 9.741 1.00 95.62 319 ASN A N 1
ATOM 2378 C CA . ASN A 1 319 ? -26.479 -8.441 9.699 1.00 95.62 319 ASN A CA 1
ATOM 2379 C C . ASN A 1 319 ? -25.777 -8.804 11.012 1.00 95.62 319 ASN A C 1
ATOM 2381 O O . ASN A 1 319 ? -24.694 -8.292 11.296 1.00 95.62 319 ASN A O 1
ATOM 2385 N N . VAL A 1 320 ? -26.399 -9.663 11.818 1.00 95.75 320 VAL A N 1
ATOM 2386 C CA . VAL A 1 320 ? -25.908 -10.038 13.150 1.00 95.75 320 VAL A CA 1
ATOM 2387 C C . VAL A 1 320 ? -25.757 -11.550 13.223 1.00 95.75 320 VAL A C 1
ATOM 2389 O O . VAL A 1 320 ? -26.690 -12.279 12.895 1.00 95.75 320 VAL A O 1
ATOM 2392 N N . LEU A 1 321 ? -24.586 -11.994 13.663 1.00 93.94 321 LEU A N 1
ATOM 2393 C CA . LEU A 1 321 ? -24.232 -13.379 13.946 1.00 93.94 321 LEU A CA 1
ATOM 2394 C C . LEU A 1 321 ? -24.073 -13.492 15.469 1.00 93.94 321 LEU A C 1
ATOM 2396 O O . LEU A 1 321 ? -23.030 -13.139 16.017 1.00 93.94 321 LEU A O 1
ATOM 2400 N N . ALA A 1 322 ? -25.154 -13.865 16.153 1.00 89.25 322 ALA A N 1
ATOM 2401 C CA . ALA A 1 322 ? -25.210 -13.968 17.612 1.00 89.25 322 ALA A CA 1
ATOM 2402 C C . ALA A 1 322 ? -25.003 -15.415 18.080 1.00 89.25 322 ALA A C 1
ATOM 2404 O O . ALA A 1 322 ? -25.138 -16.341 17.283 1.00 89.25 322 ALA A O 1
ATOM 2405 N N . GLU A 1 323 ? -24.715 -15.591 19.371 1.00 84.50 323 GLU A N 1
ATOM 2406 C CA . GLU A 1 323 ? -24.515 -16.899 20.015 1.00 84.50 323 GLU A CA 1
ATOM 2407 C C . GLU A 1 323 ? -23.395 -17.737 19.370 1.00 84.50 323 GLU A C 1
ATOM 2409 O O . GLU A 1 323 ? -23.411 -18.966 19.406 1.00 84.50 323 GLU A O 1
ATOM 2414 N N . VAL A 1 324 ? -22.394 -17.065 18.788 1.00 86.25 324 VAL A N 1
ATOM 2415 C CA . VAL A 1 324 ? -21.253 -17.718 18.137 1.00 86.25 324 VAL A CA 1
ATOM 2416 C C . VAL A 1 324 ? -20.125 -17.935 19.140 1.00 86.25 324 VAL A C 1
ATOM 2418 O O . VAL A 1 324 ? -19.584 -16.985 19.714 1.00 86.25 324 VAL A O 1
ATOM 2421 N N . LEU A 1 325 ? -19.737 -19.196 19.325 1.00 77.88 325 LEU A N 1
ATOM 2422 C CA . LEU A 1 325 ? -18.599 -19.567 20.162 1.00 77.88 325 LEU A CA 1
ATOM 2423 C C . LEU A 1 325 ? -17.272 -19.126 19.515 1.00 77.88 325 LEU A C 1
ATOM 2425 O O . LEU A 1 325 ? -17.187 -19.066 18.287 1.00 77.88 325 LEU A O 1
ATOM 2429 N N . PRO A 1 326 ? -16.209 -18.855 20.300 1.00 72.12 326 PRO A N 1
ATOM 2430 C CA . PRO A 1 326 ? -14.897 -18.473 19.766 1.00 72.12 326 PRO A CA 1
ATOM 2431 C C . PRO A 1 326 ? -14.372 -19.399 18.658 1.00 72.12 326 PRO A C 1
ATOM 2433 O O . PRO A 1 326 ? -13.911 -18.924 17.623 1.00 72.12 326 PRO A O 1
ATOM 2436 N N . GLU A 1 327 ? -14.509 -20.714 18.840 1.00 72.12 327 GLU A N 1
ATOM 2437 C CA . GLU A 1 327 ? -14.056 -21.739 17.886 1.00 72.12 327 GLU A CA 1
ATOM 2438 C C . GLU A 1 327 ? -14.840 -21.707 16.561 1.00 72.12 327 GLU A C 1
ATOM 2440 O O . GLU A 1 327 ? -14.302 -22.027 15.501 1.00 72.12 327 GLU A O 1
ATOM 2445 N N . ASP A 1 328 ? -16.091 -21.245 16.601 1.00 83.00 328 ASP A N 1
ATOM 2446 C CA . ASP A 1 328 ? -16.994 -21.205 15.453 1.00 83.00 328 ASP A CA 1
ATOM 2447 C C . ASP A 1 328 ? -16.925 -19.894 14.663 1.00 83.00 328 ASP A C 1
ATOM 2449 O O . ASP A 1 328 ? -17.405 -19.834 13.527 1.00 83.00 328 ASP A O 1
ATOM 2453 N N . LYS A 1 329 ? -16.275 -18.848 15.192 1.00 87.50 329 LYS A N 1
ATOM 2454 C CA . LYS A 1 329 ? -16.140 -17.565 14.479 1.00 87.50 329 LYS A CA 1
ATOM 2455 C C . LYS A 1 329 ? -15.459 -17.730 13.118 1.00 87.50 329 LYS A C 1
ATOM 2457 O O . LYS A 1 329 ? -15.883 -17.122 12.136 1.00 87.50 329 LYS A O 1
ATOM 2462 N N . ALA A 1 330 ? -14.440 -18.587 13.028 1.00 87.62 330 ALA A N 1
ATOM 2463 C CA . ALA A 1 330 ? -13.770 -18.889 11.763 1.00 87.62 330 ALA A CA 1
ATOM 2464 C C . ALA A 1 330 ? -14.706 -19.599 10.763 1.00 87.62 330 ALA A C 1
ATOM 2466 O O . ALA A 1 330 ? -14.656 -19.324 9.562 1.00 87.62 330 ALA A O 1
ATOM 2467 N N . ASN A 1 331 ? -15.610 -20.458 11.245 1.00 90.56 331 ASN A N 1
ATOM 2468 C CA . ASN A 1 331 ? -16.602 -21.126 10.402 1.00 90.56 331 ASN A CA 1
ATOM 2469 C C . ASN A 1 331 ? -17.608 -20.124 9.818 1.00 90.56 331 ASN A C 1
ATOM 2471 O O . ASN A 1 331 ? -17.969 -20.238 8.648 1.00 90.56 331 ASN A O 1
ATOM 2475 N N . GLU A 1 332 ? -18.023 -19.114 10.584 1.00 93.88 332 GLU A N 1
ATOM 2476 C CA . GLU A 1 332 ? -18.893 -18.042 10.082 1.00 93.88 332 GLU A CA 1
ATOM 2477 C C . GLU A 1 332 ? -18.211 -17.175 9.013 1.00 93.88 332 GLU A C 1
ATOM 2479 O O . GLU A 1 332 ? -18.817 -16.865 7.984 1.00 93.88 332 GLU A O 1
ATOM 2484 N N . VAL A 1 333 ? -16.924 -16.851 9.197 1.00 94.06 333 VAL A N 1
ATOM 2485 C CA . VAL A 1 333 ? -16.112 -16.196 8.154 1.00 94.06 333 VAL A CA 1
ATOM 2486 C C . VAL A 1 333 ? -16.110 -17.047 6.883 1.00 94.06 333 VAL A C 1
ATOM 2488 O O . VAL A 1 333 ? -16.387 -16.541 5.792 1.00 94.06 333 VAL A O 1
ATOM 2491 N N . LYS A 1 334 ? -15.862 -18.353 7.024 1.00 92.81 334 LYS A N 1
ATOM 2492 C CA . LYS A 1 334 ? -15.813 -19.292 5.904 1.00 92.81 334 LYS A CA 1
ATOM 2493 C C . LYS A 1 334 ? -17.153 -19.417 5.178 1.00 92.81 334 LYS A C 1
ATOM 2495 O O . LYS A 1 334 ? -17.167 -19.392 3.955 1.00 92.81 334 LYS A O 1
ATOM 2500 N N . LYS A 1 335 ? -18.287 -19.452 5.887 1.00 95.56 335 LYS A N 1
ATOM 2501 C CA . LYS A 1 335 ? -19.628 -19.473 5.266 1.00 95.56 335 LYS A CA 1
ATOM 2502 C C . LYS A 1 335 ? -19.855 -18.276 4.338 1.00 95.56 335 LYS A C 1
ATOM 2504 O O . LYS A 1 335 ? -20.436 -18.428 3.265 1.00 95.56 335 LYS A O 1
ATOM 2509 N N . LEU A 1 336 ? -19.387 -17.088 4.726 1.00 95.31 336 LEU A N 1
ATOM 2510 C CA . LEU A 1 336 ? -19.480 -15.892 3.883 1.00 95.31 336 LEU A CA 1
ATOM 2511 C C . LEU A 1 336 ? -18.516 -15.942 2.688 1.00 95.31 336 LEU A C 1
ATOM 2513 O O . LEU A 1 336 ? -18.880 -15.494 1.599 1.00 95.31 336 LEU A O 1
ATOM 2517 N N . GLN A 1 337 ? -17.328 -16.523 2.867 1.00 94.81 337 GLN A N 1
ATOM 2518 C CA . GLN A 1 337 ? -16.379 -16.769 1.775 1.00 94.81 337 GLN A CA 1
ATOM 2519 C C . GLN A 1 337 ? -16.916 -17.790 0.762 1.00 94.81 337 GLN A C 1
ATOM 2521 O O . GLN A 1 337 ? -16.842 -17.552 -0.442 1.00 94.81 337 GLN A O 1
ATOM 2526 N N . ASP A 1 338 ? -17.526 -18.879 1.235 1.00 96.06 338 ASP A N 1
ATOM 2527 C CA . ASP A 1 338 ? -18.154 -19.918 0.409 1.00 96.06 338 ASP A CA 1
ATOM 2528 C C . ASP A 1 338 ? -19.360 -19.367 -0.375 1.00 96.06 338 ASP A C 1
ATOM 2530 O O . ASP A 1 338 ? -19.649 -19.814 -1.485 1.00 96.06 338 ASP A O 1
ATOM 2534 N N . ALA A 1 339 ? -20.019 -18.327 0.148 1.00 94.81 339 ALA A N 1
ATOM 2535 C CA . ALA A 1 339 ? -21.033 -17.551 -0.569 1.00 94.81 339 ALA A CA 1
ATOM 2536 C C . ALA A 1 339 ? -20.449 -16.595 -1.637 1.00 94.81 339 ALA A C 1
ATOM 2538 O O . ALA A 1 339 ? -21.188 -15.824 -2.251 1.00 94.81 339 ALA A O 1
ATOM 2539 N N . GLY A 1 340 ? -19.132 -16.629 -1.863 1.00 94.25 340 GLY A N 1
ATOM 2540 C CA . GLY A 1 340 ? -18.424 -15.861 -2.886 1.00 94.25 340 GLY A CA 1
ATOM 2541 C C . GLY A 1 340 ? -18.005 -14.452 -2.467 1.00 94.25 340 GLY A C 1
ATOM 2542 O O . GLY A 1 340 ? -17.512 -13.708 -3.314 1.00 94.25 340 GLY A O 1
ATOM 2543 N N . LYS A 1 341 ? -18.184 -14.063 -1.196 1.00 96.19 341 LYS A N 1
ATOM 2544 C CA . LYS A 1 341 ? -17.766 -12.741 -0.704 1.00 96.19 341 LYS A CA 1
ATOM 2545 C C . LYS A 1 341 ? -16.292 -12.744 -0.319 1.00 96.19 341 LYS A C 1
ATOM 2547 O O . LYS A 1 341 ? -15.813 -13.680 0.314 1.00 96.19 341 LYS A O 1
ATOM 2552 N N . LYS A 1 342 ? -15.580 -11.652 -0.597 1.00 96.31 342 LYS A N 1
ATOM 2553 C CA . LYS A 1 342 ? -14.290 -11.384 0.045 1.00 96.31 342 LYS A CA 1
ATOM 2554 C C . LYS A 1 342 ? -14.511 -10.720 1.395 1.00 96.31 342 LYS A C 1
ATOM 2556 O O . LYS A 1 342 ? -15.103 -9.642 1.478 1.00 96.31 342 LYS A O 1
ATOM 2561 N N . VAL A 1 343 ? -14.028 -11.373 2.445 1.00 97.44 343 VAL A N 1
ATOM 2562 C CA . VAL A 1 343 ? -14.360 -11.050 3.833 1.00 97.44 343 VAL A CA 1
ATOM 2563 C C . VAL A 1 343 ? -13.153 -10.463 4.553 1.00 97.44 343 VAL A C 1
ATOM 2565 O O . VAL A 1 343 ? -12.071 -11.052 4.543 1.00 97.44 343 VAL A O 1
ATOM 2568 N N . ALA A 1 344 ? -13.357 -9.323 5.207 1.00 97.50 344 ALA A N 1
ATOM 2569 C CA . ALA A 1 344 ? -12.458 -8.815 6.231 1.00 97.50 344 ALA A CA 1
ATOM 2570 C C . ALA A 1 344 ? -13.028 -9.117 7.622 1.00 97.50 344 ALA A C 1
ATOM 2572 O O . ALA A 1 344 ? -14.225 -8.936 7.843 1.00 97.50 344 ALA A O 1
ATOM 2573 N N . MET A 1 345 ? -12.179 -9.543 8.553 1.00 96.00 345 MET A N 1
ATOM 2574 C CA . MET A 1 345 ? -12.530 -9.716 9.966 1.00 96.00 345 MET A CA 1
ATOM 2575 C C . MET A 1 345 ? -11.816 -8.641 10.779 1.00 96.00 345 MET A C 1
ATOM 2577 O O . MET A 1 345 ? -10.627 -8.418 10.565 1.00 96.00 345 MET A O 1
ATOM 2581 N N . VAL A 1 346 ? -12.525 -7.982 11.692 1.00 95.44 346 VAL A N 1
ATOM 2582 C CA . VAL A 1 346 ? -11.969 -6.991 12.619 1.00 95.44 346 VAL A CA 1
ATOM 2583 C C . VAL A 1 346 ? -12.164 -7.493 14.042 1.00 95.44 346 VAL A C 1
ATOM 2585 O O . VAL A 1 346 ? -13.296 -7.785 14.424 1.00 95.44 346 VAL A O 1
ATOM 2588 N N . GLY A 1 347 ? -11.080 -7.586 14.808 1.00 90.81 347 GLY A N 1
ATOM 2589 C CA . GLY A 1 347 ? -11.100 -8.114 16.173 1.00 90.81 347 GLY A CA 1
ATOM 2590 C C . GLY A 1 347 ? -9.907 -7.647 17.003 1.00 90.81 347 GLY A C 1
ATOM 2591 O O . GLY A 1 347 ? -8.951 -7.068 16.480 1.00 90.81 347 GLY A O 1
ATOM 2592 N N . ASP A 1 348 ? -9.956 -7.913 18.301 1.00 81.38 348 ASP A N 1
ATOM 2593 C CA . ASP A 1 348 ? -8.943 -7.513 19.283 1.00 81.38 348 ASP A CA 1
ATOM 2594 C C . ASP A 1 348 ? -8.547 -8.658 20.238 1.00 81.38 348 ASP A C 1
ATOM 2596 O O . ASP A 1 348 ? -7.483 -8.623 20.862 1.00 81.38 348 ASP A O 1
ATOM 2600 N N . GLY A 1 349 ? -9.339 -9.727 20.324 1.00 70.50 349 GLY A N 1
ATOM 2601 C CA . GLY A 1 349 ? -9.100 -10.814 21.269 1.00 70.50 349 GLY A CA 1
ATOM 2602 C C . GLY A 1 349 ? -8.252 -11.971 20.734 1.00 70.50 349 GLY A C 1
ATOM 2603 O O . GLY A 1 349 ? -8.230 -12.267 19.540 1.00 70.50 349 GLY A O 1
ATOM 2604 N N . ILE A 1 350 ? -7.653 -12.735 21.658 1.00 69.38 350 ILE A N 1
ATOM 2605 C CA . ILE A 1 350 ? -7.084 -14.077 21.389 1.00 69.38 350 ILE A CA 1
ATOM 2606 C C . ILE A 1 350 ? -8.144 -14.975 20.732 1.00 69.38 350 ILE A C 1
ATOM 2608 O O . ILE A 1 350 ? -7.849 -15.742 19.819 1.00 69.38 350 ILE A O 1
ATOM 2612 N N . ASN A 1 351 ? -9.398 -14.815 21.164 1.00 71.88 351 ASN A N 1
ATOM 2613 C CA . ASN A 1 351 ? -10.566 -15.538 20.662 1.00 71.88 351 ASN A CA 1
ATOM 2614 C C . ASN A 1 351 ? -10.862 -15.270 19.178 1.00 71.88 351 ASN A C 1
ATOM 2616 O O . ASN A 1 351 ? -11.552 -16.066 18.548 1.00 71.88 351 ASN A O 1
ATOM 2620 N N . ASP A 1 352 ? -10.353 -14.169 18.621 1.00 81.25 352 ASP A N 1
ATOM 2621 C CA . ASP A 1 352 ? -10.600 -13.774 17.234 1.00 81.25 352 ASP A CA 1
ATOM 2622 C C . ASP A 1 352 ? -9.460 -14.173 16.303 1.00 81.25 352 ASP A C 1
ATOM 2624 O O . ASP A 1 352 ? -9.643 -14.160 15.088 1.00 81.25 352 ASP A O 1
ATOM 2628 N N . ALA A 1 353 ? -8.298 -14.562 16.839 1.00 82.81 353 ALA A N 1
ATOM 2629 C CA . ALA A 1 353 ? -7.125 -14.904 16.040 1.00 82.81 353 ALA A CA 1
ATOM 2630 C C . ALA A 1 353 ? -7.411 -15.968 14.956 1.00 82.81 353 ALA A C 1
ATOM 2632 O O . ALA A 1 353 ? -7.008 -15.749 13.809 1.00 82.81 353 ALA A O 1
ATOM 2633 N N . PRO A 1 354 ? -8.171 -17.056 15.224 1.00 83.44 354 PRO A N 1
ATOM 2634 C CA . PRO A 1 354 ? -8.545 -18.009 14.178 1.00 83.44 354 PRO A CA 1
ATOM 2635 C C . PRO A 1 354 ? -9.417 -17.388 13.076 1.00 83.44 354 PRO A C 1
ATOM 2637 O O . PRO A 1 354 ? -9.227 -17.672 11.895 1.00 83.44 354 PRO A O 1
ATOM 2640 N N . ALA A 1 355 ? -10.356 -16.509 13.439 1.00 88.69 355 ALA A N 1
ATOM 2641 C CA . ALA A 1 355 ? -11.234 -15.831 12.485 1.00 88.69 355 ALA A CA 1
ATOM 2642 C C . ALA A 1 355 ? -10.487 -14.765 11.663 1.00 88.69 355 ALA A C 1
ATOM 2644 O O . ALA A 1 355 ? -10.727 -14.634 10.462 1.00 88.69 355 ALA A O 1
ATOM 2645 N N . LEU A 1 356 ? -9.550 -14.040 12.287 1.00 90.75 356 LEU A N 1
ATOM 2646 C CA . LEU A 1 356 ? -8.652 -13.086 11.630 1.00 90.75 356 LEU A CA 1
ATOM 2647 C C . LEU A 1 356 ? -7.776 -13.779 10.581 1.00 90.75 356 LEU A C 1
ATOM 2649 O O . LEU A 1 356 ? -7.653 -13.267 9.471 1.00 90.75 356 LEU A O 1
ATOM 2653 N N . ALA A 1 357 ? -7.226 -14.950 10.912 1.00 87.50 357 ALA A N 1
ATOM 2654 C CA . ALA A 1 357 ? -6.406 -15.744 9.999 1.00 87.50 357 ALA A CA 1
ATOM 2655 C C . ALA A 1 357 ? -7.219 -16.386 8.858 1.00 87.50 357 ALA A C 1
ATOM 2657 O O . ALA A 1 357 ? -6.715 -16.531 7.748 1.00 87.50 357 ALA A O 1
ATOM 2658 N N . GLN A 1 358 ? -8.477 -16.766 9.113 1.00 90.88 358 GLN A N 1
ATOM 2659 C CA . GLN A 1 358 ? -9.373 -17.335 8.097 1.00 90.88 358 GLN A CA 1
ATOM 2660 C C . GLN A 1 358 ? -9.872 -16.285 7.085 1.00 90.88 358 GLN A C 1
ATOM 2662 O O . GLN A 1 358 ? -10.185 -16.617 5.937 1.00 90.88 358 GLN A O 1
ATOM 2667 N N . ALA A 1 359 ? -9.986 -15.019 7.493 1.00 94.31 359 ALA A N 1
ATOM 2668 C CA . ALA A 1 359 ? -10.460 -13.939 6.634 1.00 94.31 359 ALA A CA 1
ATOM 2669 C C . ALA A 1 359 ? -9.503 -13.660 5.462 1.00 94.31 359 ALA A C 1
ATOM 2671 O O . ALA A 1 359 ? -8.304 -13.906 5.533 1.00 94.31 359 ALA A O 1
ATOM 2672 N N . ASN A 1 360 ? -10.017 -13.071 4.375 1.00 94.38 360 ASN A N 1
ATOM 2673 C CA . ASN A 1 360 ? -9.151 -12.606 3.284 1.00 94.38 360 ASN A CA 1
ATOM 2674 C C . ASN A 1 360 ? -8.249 -11.456 3.745 1.00 94.38 360 ASN A C 1
ATOM 2676 O O . ASN A 1 360 ? -7.152 -11.284 3.223 1.00 94.38 360 ASN A O 1
ATOM 2680 N N . VAL A 1 361 ? -8.739 -10.659 4.700 1.00 95.31 361 VAL A N 1
ATOM 2681 C CA . VAL A 1 361 ? -7.958 -9.654 5.419 1.00 95.31 361 VAL A CA 1
ATOM 2682 C C . VAL A 1 361 ? -8.359 -9.675 6.891 1.00 95.31 361 VAL A C 1
ATOM 2684 O O . VAL A 1 361 ? -9.454 -9.237 7.244 1.00 95.31 361 VAL A O 1
ATOM 2687 N N . GLY A 1 362 ? -7.468 -10.151 7.757 1.00 94.69 362 GLY A N 1
ATOM 2688 C CA . GLY A 1 362 ? -7.578 -9.944 9.200 1.00 94.69 362 GLY A CA 1
ATOM 2689 C C . GLY A 1 362 ? -7.109 -8.539 9.582 1.00 94.69 362 GLY A C 1
ATOM 2690 O O . GLY A 1 362 ? -6.003 -8.136 9.212 1.00 94.69 362 GLY A O 1
ATOM 2691 N N . ILE A 1 363 ? -7.939 -7.795 10.310 1.00 95.06 363 ILE A N 1
ATOM 2692 C CA . ILE A 1 363 ? -7.644 -6.458 10.827 1.00 95.06 363 ILE A CA 1
ATOM 2693 C C . ILE A 1 363 ? -7.661 -6.513 12.355 1.00 95.06 363 ILE A C 1
ATOM 2695 O O . ILE A 1 363 ? -8.716 -6.655 12.967 1.00 95.06 363 ILE A O 1
ATOM 2699 N N . ALA A 1 364 ? -6.494 -6.391 12.974 1.00 91.81 364 ALA A N 1
ATOM 2700 C CA . ALA A 1 364 ? -6.365 -6.391 14.423 1.00 91.81 364 ALA A CA 1
ATOM 2701 C C . ALA A 1 364 ? -6.432 -4.963 14.980 1.00 91.81 364 ALA A C 1
ATOM 2703 O O . ALA A 1 364 ? -5.810 -4.047 14.433 1.00 91.81 364 ALA A O 1
ATOM 2704 N N . MET A 1 365 ? -7.147 -4.767 16.085 1.00 89.00 365 MET A N 1
ATOM 2705 C CA . MET A 1 365 ? -7.079 -3.523 16.857 1.00 89.00 365 MET A CA 1
ATOM 2706 C C . MET A 1 365 ? -5.846 -3.541 17.771 1.00 89.00 365 MET A C 1
ATOM 2708 O O . MET A 1 365 ? -5.518 -4.563 18.362 1.00 89.00 365 MET A O 1
ATOM 2712 N N . GLY A 1 366 ? -5.168 -2.404 17.916 1.00 74.88 366 GLY A N 1
ATOM 2713 C CA . GLY A 1 366 ? -3.930 -2.261 18.694 1.00 74.88 366 GLY A CA 1
ATOM 2714 C C . GLY A 1 366 ? -4.125 -2.301 20.213 1.00 74.88 366 GLY A C 1
ATOM 2715 O O . GLY A 1 366 ? -3.150 -2.389 20.950 1.00 74.88 366 GLY A O 1
ATOM 2716 N N . SER A 1 367 ? -5.372 -2.250 20.689 1.00 67.25 367 SER A N 1
ATOM 2717 C CA . SER A 1 367 ? -5.745 -2.619 22.062 1.00 67.25 367 SER A CA 1
ATOM 2718 C C . SER A 1 367 ? -5.744 -4.133 22.290 1.00 67.25 367 SER A C 1
ATOM 2720 O O . SER A 1 367 ? -5.850 -4.575 23.432 1.00 67.25 367 SER A O 1
ATOM 2722 N N . GLY A 1 368 ? -5.669 -4.911 21.210 1.00 64.50 368 GLY A N 1
ATOM 2723 C CA . GLY A 1 368 ? -5.770 -6.353 21.231 1.00 64.50 368 GLY A CA 1
ATOM 2724 C C . GLY A 1 368 ? -4.512 -7.066 21.708 1.00 64.50 368 GLY A C 1
ATOM 2725 O O . GLY A 1 368 ? -3.436 -6.487 21.842 1.00 64.50 368 GLY A O 1
ATOM 2726 N N . THR A 1 369 ? -4.662 -8.360 21.970 1.00 66.31 369 THR A N 1
ATOM 2727 C CA . THR A 1 369 ? -3.557 -9.218 22.430 1.00 66.31 369 THR A CA 1
ATOM 2728 C C . THR A 1 369 ? -2.490 -9.425 21.354 1.00 66.31 369 THR A C 1
ATOM 2730 O O . THR A 1 369 ? -2.796 -9.381 20.160 1.00 66.31 369 THR A O 1
ATOM 2733 N N . ASP A 1 370 ? -1.254 -9.734 21.759 1.00 71.06 370 ASP A N 1
ATOM 2734 C CA . ASP A 1 370 ? -0.139 -9.978 20.829 1.00 71.06 370 ASP A CA 1
ATOM 2735 C C . ASP A 1 370 ? -0.465 -11.052 19.782 1.00 71.06 370 ASP A C 1
ATOM 2737 O O . ASP A 1 370 ? -0.117 -10.912 18.612 1.00 71.06 370 ASP A O 1
ATOM 2741 N N . VAL A 1 371 ? -1.238 -12.071 20.170 1.00 69.25 371 VAL A N 1
ATOM 2742 C CA . VAL A 1 371 ? -1.708 -13.140 19.276 1.00 69.25 371 VAL A CA 1
ATOM 2743 C C . VAL A 1 371 ? -2.638 -12.599 18.181 1.00 69.25 371 VAL A C 1
ATOM 2745 O O . VAL A 1 371 ? -2.517 -12.978 17.016 1.00 69.25 371 VAL A O 1
ATOM 2748 N N . ALA A 1 372 ? -3.549 -11.684 18.526 1.00 65.25 372 ALA A N 1
ATOM 2749 C CA . ALA A 1 372 ? -4.438 -11.043 17.555 1.00 65.25 372 ALA A CA 1
ATOM 2750 C C . ALA A 1 372 ? -3.651 -10.123 16.609 1.00 65.25 372 ALA A C 1
ATOM 2752 O O . ALA A 1 372 ? -3.869 -10.143 15.395 1.00 65.25 372 ALA A O 1
ATOM 2753 N N . MET A 1 373 ? -2.687 -9.367 17.147 1.00 74.44 373 MET A N 1
ATOM 2754 C CA . MET A 1 373 ? -1.784 -8.547 16.341 1.00 74.44 373 MET A CA 1
ATOM 2755 C C . MET A 1 373 ? -0.929 -9.395 15.402 1.00 74.44 373 MET A C 1
ATOM 2757 O O . MET A 1 373 ? -0.670 -8.962 14.282 1.00 74.44 373 MET A O 1
ATOM 2761 N N . GLU A 1 374 ? -0.502 -10.593 15.808 1.00 76.06 374 GLU A N 1
ATOM 2762 C CA . GLU A 1 374 ? 0.262 -11.512 14.965 1.00 76.06 374 GLU A CA 1
ATOM 2763 C C . GLU A 1 374 ? -0.587 -12.076 13.816 1.00 76.06 374 GLU A C 1
ATOM 2765 O O . GLU A 1 374 ? -0.151 -12.019 12.664 1.00 76.06 374 GLU A O 1
ATOM 2770 N N . ALA A 1 375 ? -1.822 -12.495 14.105 1.00 77.31 375 ALA A N 1
ATOM 2771 C CA . ALA A 1 375 ? -2.757 -13.054 13.126 1.00 77.31 375 ALA A CA 1
ATOM 2772 C C . ALA A 1 375 ? -3.297 -12.030 12.104 1.00 77.31 375 ALA A C 1
ATOM 2774 O O . ALA A 1 375 ? -3.669 -12.402 10.991 1.00 77.31 375 ALA A O 1
ATOM 2775 N N . GLY A 1 376 ? -3.359 -10.742 12.459 1.00 82.12 376 GLY A N 1
ATOM 2776 C CA . GLY A 1 376 ? -3.850 -9.679 11.577 1.00 82.12 376 GLY A CA 1
ATOM 2777 C C . GLY A 1 376 ? -2.862 -9.287 10.469 1.00 82.12 376 GLY A C 1
ATOM 2778 O O . GLY A 1 376 ? -1.693 -8.997 10.727 1.00 82.12 376 GLY A O 1
ATOM 2779 N N . GLY A 1 377 ? -3.350 -9.195 9.227 1.00 88.88 377 GLY A N 1
ATOM 2780 C CA . GLY A 1 377 ? -2.598 -8.649 8.088 1.00 88.88 377 GLY A CA 1
ATOM 2781 C C . GLY A 1 377 ? -2.550 -7.114 8.067 1.00 88.88 377 GLY A C 1
ATOM 2782 O O . GLY A 1 377 ? -1.629 -6.526 7.491 1.00 88.88 377 GLY A O 1
ATOM 2783 N N . ILE A 1 378 ? -3.523 -6.464 8.714 1.00 93.56 378 ILE A N 1
ATOM 2784 C CA . ILE A 1 378 ? -3.552 -5.022 8.988 1.00 93.56 378 ILE A CA 1
ATOM 2785 C C . ILE A 1 378 ? -3.710 -4.825 10.499 1.00 93.56 378 ILE A C 1
ATOM 2787 O O . ILE A 1 378 ? -4.534 -5.485 11.120 1.00 93.56 378 ILE A O 1
ATOM 2791 N N . ILE A 1 379 ? -2.951 -3.905 11.088 1.00 92.12 379 ILE A N 1
ATOM 2792 C CA . ILE A 1 379 ? -3.037 -3.543 12.506 1.00 92.12 379 ILE A CA 1
ATOM 2793 C C . ILE A 1 379 ? -3.417 -2.068 12.615 1.00 92.12 379 ILE A C 1
ATOM 2795 O O . ILE A 1 379 ? -2.768 -1.198 12.029 1.00 92.12 379 ILE A O 1
ATOM 2799 N N . ILE A 1 380 ? -4.461 -1.778 13.385 1.00 92.00 380 ILE A N 1
ATOM 2800 C CA . ILE A 1 380 ? -4.911 -0.422 13.687 1.00 92.00 380 ILE A CA 1
ATOM 2801 C C . ILE A 1 380 ? -4.377 -0.029 15.062 1.00 92.00 380 ILE A C 1
ATOM 2803 O O . ILE A 1 380 ? -4.911 -0.440 16.080 1.00 92.00 380 ILE A O 1
ATOM 2807 N N . MET A 1 381 ? -3.330 0.790 15.107 1.00 85.62 381 MET A N 1
ATOM 2808 C CA . MET A 1 381 ? -2.640 1.153 16.353 1.00 85.62 381 MET A CA 1
ATOM 2809 C C . MET A 1 381 ? -3.506 1.955 17.323 1.00 85.62 381 MET A C 1
ATOM 2811 O O . MET A 1 381 ? -3.284 1.926 18.531 1.00 85.62 381 MET A O 1
ATOM 2815 N N . LYS A 1 382 ? -4.451 2.733 16.793 1.00 83.19 382 LYS A N 1
ATOM 2816 C CA . LYS A 1 382 ? -5.342 3.570 17.594 1.00 83.19 382 LYS A CA 1
ATOM 2817 C C . LYS A 1 382 ? -6.628 2.825 17.889 1.00 83.19 382 LYS A C 1
ATOM 2819 O O . LYS A 1 382 ? -7.120 2.069 17.059 1.00 83.19 382 LYS A O 1
ATOM 2824 N N . ASP A 1 383 ? -7.255 3.153 19.006 1.00 82.12 383 ASP A N 1
ATOM 2825 C CA . ASP A 1 383 ? -8.570 2.613 19.323 1.00 82.12 383 ASP A CA 1
ATOM 2826 C C . ASP A 1 383 ? -9.710 3.359 18.587 1.00 82.12 383 ASP A C 1
ATOM 2828 O O . ASP A 1 383 ? -10.612 3.951 19.181 1.00 82.12 383 ASP A O 1
ATOM 2832 N N . ASN A 1 384 ? -9.632 3.424 17.251 1.00 87.94 384 ASN A N 1
ATOM 2833 C CA . ASN A 1 384 ? -10.559 4.182 16.409 1.00 87.94 384 ASN A CA 1
ATOM 2834 C C . ASN A 1 384 ? -10.993 3.388 15.168 1.00 87.94 384 ASN A C 1
ATOM 2836 O O . ASN A 1 384 ? -10.235 3.248 14.211 1.00 87.94 384 ASN A O 1
ATOM 2840 N N . LEU A 1 385 ? -12.264 2.967 15.112 1.00 90.75 385 LEU A N 1
ATOM 2841 C CA . LEU A 1 385 ? -12.793 2.221 13.960 1.00 90.75 385 LEU A CA 1
ATOM 2842 C C . LEU A 1 385 ? -12.774 2.995 12.633 1.00 90.75 385 LEU A C 1
ATOM 2844 O O . LEU A 1 385 ? -12.825 2.377 11.571 1.00 90.75 385 LEU A O 1
ATOM 2848 N N . ASN A 1 386 ? -12.695 4.331 12.640 1.00 92.75 386 ASN A N 1
ATOM 2849 C CA . ASN A 1 386 ? -12.563 5.085 11.385 1.00 92.75 386 ASN A CA 1
ATOM 2850 C C . ASN A 1 386 ? -11.252 4.755 10.652 1.00 92.75 386 ASN A C 1
ATOM 2852 O O . ASN A 1 386 ? -11.157 4.942 9.435 1.00 92.75 386 ASN A O 1
ATOM 2856 N N . ASP A 1 387 ? -10.249 4.241 11.361 1.00 93.69 387 ASP A N 1
ATOM 2857 C CA . ASP A 1 387 ? -8.980 3.850 10.759 1.00 93.69 387 ASP A CA 1
ATOM 2858 C C . ASP A 1 387 ? -9.121 2.555 9.939 1.00 93.69 387 ASP A C 1
ATOM 2860 O O . ASP A 1 387 ? -8.438 2.412 8.928 1.00 93.69 387 ASP A O 1
ATOM 2864 N N . VAL A 1 388 ? -10.099 1.690 10.245 1.00 94.75 388 VAL A N 1
ATOM 2865 C CA . VAL A 1 388 ? -10.485 0.553 9.381 1.00 94.75 388 VAL A CA 1
ATOM 2866 C C . VAL A 1 388 ? -10.981 1.057 8.022 1.00 94.75 388 VAL A C 1
ATOM 2868 O O . VAL A 1 388 ? -10.569 0.577 6.966 1.00 94.75 388 VAL A O 1
ATOM 2871 N N . VAL A 1 389 ? -11.826 2.092 8.026 1.00 94.75 389 VAL A N 1
ATOM 2872 C CA . VAL A 1 389 ? -12.309 2.728 6.790 1.00 94.75 389 VAL A CA 1
ATOM 2873 C C . VAL A 1 389 ? -11.149 3.345 6.012 1.00 94.75 389 VAL A C 1
ATOM 2875 O O . VAL A 1 389 ? -11.051 3.200 4.791 1.00 94.75 389 VAL A O 1
ATOM 2878 N N . THR A 1 390 ? -10.259 4.028 6.728 1.00 94.56 390 THR A N 1
ATOM 2879 C CA . THR A 1 390 ? -9.072 4.663 6.154 1.00 94.56 390 THR A CA 1
ATOM 2880 C C . THR A 1 390 ? -8.136 3.627 5.531 1.00 94.56 390 THR A C 1
ATOM 2882 O O . THR A 1 390 ? -7.609 3.878 4.448 1.00 94.56 390 THR A O 1
ATOM 2885 N N . ALA A 1 391 ? -7.988 2.448 6.142 1.00 94.94 391 ALA A N 1
ATOM 2886 C CA . ALA A 1 391 ? -7.192 1.349 5.607 1.00 94.94 391 ALA A CA 1
ATOM 2887 C C . ALA A 1 391 ? -7.714 0.895 4.236 1.00 94.94 391 ALA A C 1
ATOM 2889 O O . ALA A 1 391 ? -6.940 0.811 3.283 1.00 94.94 391 ALA A O 1
ATOM 2890 N N . PHE A 1 392 ? -9.032 0.711 4.082 1.00 95.19 392 PHE A N 1
ATOM 2891 C CA . PHE A 1 392 ? -9.621 0.371 2.780 1.00 95.19 392 PHE A CA 1
ATOM 2892 C C . PHE A 1 392 ? -9.475 1.489 1.742 1.00 95.19 392 PHE A C 1
ATOM 2894 O O . PHE A 1 392 ? -9.214 1.216 0.569 1.00 95.19 392 PHE A O 1
ATOM 2901 N N . GLN A 1 393 ? -9.619 2.755 2.145 1.00 93.50 393 GLN A N 1
ATOM 2902 C CA . GLN A 1 393 ? -9.410 3.897 1.246 1.00 93.50 393 GLN A CA 1
ATOM 2903 C C . GLN A 1 393 ? -7.964 3.946 0.739 1.00 93.50 393 GLN A C 1
ATOM 2905 O O . GLN A 1 393 ? -7.737 4.079 -0.465 1.00 93.50 393 GLN A O 1
ATOM 2910 N N . LEU A 1 394 ? -6.998 3.782 1.644 1.00 93.56 394 LEU A N 1
ATOM 2911 C CA . LEU A 1 394 ? -5.574 3.772 1.331 1.00 93.56 394 LEU A CA 1
ATOM 2912 C C . LEU A 1 394 ? -5.198 2.582 0.440 1.00 93.56 394 LEU A C 1
ATOM 2914 O O . LEU A 1 394 ? -4.473 2.761 -0.538 1.00 93.56 394 LEU A O 1
ATOM 2918 N N . ALA A 1 395 ? -5.726 1.391 0.728 1.00 93.50 395 ALA A N 1
ATOM 2919 C CA . ALA A 1 395 ? -5.544 0.201 -0.098 1.00 93.50 395 ALA A CA 1
ATOM 2920 C C . ALA A 1 395 ? -6.054 0.425 -1.530 1.00 93.50 395 ALA A C 1
ATOM 2922 O O . ALA A 1 395 ? -5.322 0.205 -2.497 1.00 93.50 395 ALA A O 1
ATOM 2923 N N . ARG A 1 396 ? -7.280 0.950 -1.687 1.00 92.12 396 ARG A N 1
ATOM 2924 C CA . ARG A 1 396 ? -7.861 1.276 -3.003 1.00 92.12 396 ARG A CA 1
ATOM 2925 C C . ARG A 1 396 ? -7.036 2.322 -3.759 1.00 92.12 396 ARG A C 1
ATOM 2927 O O . ARG A 1 396 ? -6.819 2.165 -4.961 1.00 92.12 396 ARG A O 1
ATOM 2934 N N . GLU A 1 397 ? -6.562 3.373 -3.089 1.00 91.88 397 GLU A N 1
ATOM 2935 C CA . GLU A 1 397 ? -5.754 4.412 -3.739 1.00 91.88 397 GLU A CA 1
ATOM 2936 C C . GLU A 1 397 ? -4.364 3.897 -4.140 1.00 91.88 397 GLU A C 1
ATOM 2938 O O . GLU A 1 397 ? -3.914 4.140 -5.262 1.00 91.88 397 GLU A O 1
ATOM 2943 N N . THR A 1 398 ? -3.726 3.107 -3.277 1.00 92.38 398 THR A N 1
ATOM 2944 C CA . THR A 1 398 ? -2.429 2.475 -3.552 1.00 92.38 398 THR A CA 1
ATOM 2945 C C . THR A 1 398 ? -2.535 1.499 -4.726 1.00 92.38 398 THR A C 1
ATOM 2947 O O . THR A 1 398 ? -1.744 1.577 -5.665 1.00 92.38 398 THR A O 1
ATOM 2950 N N . MET A 1 399 ? -3.567 0.650 -4.762 1.00 91.38 399 MET A N 1
ATOM 2951 C CA . MET A 1 399 ? -3.805 -0.263 -5.888 1.00 91.38 399 MET A CA 1
ATOM 2952 C C . MET A 1 399 ? -4.131 0.471 -7.192 1.00 91.38 399 MET A C 1
ATOM 2954 O O . MET A 1 399 ? -3.699 0.050 -8.266 1.00 91.38 399 MET A O 1
ATOM 2958 N N . SER A 1 400 ? -4.859 1.589 -7.121 1.00 90.56 400 SER A N 1
ATOM 2959 C CA . SER A 1 400 ? -5.079 2.458 -8.282 1.00 90.56 400 SER A CA 1
ATOM 2960 C C . SER A 1 400 ? -3.753 2.995 -8.828 1.00 90.56 400 SER A C 1
ATOM 2962 O O . SER A 1 400 ? -3.527 2.970 -10.038 1.00 90.56 400 SER A O 1
ATOM 2964 N N . LYS A 1 401 ? -2.828 3.397 -7.948 1.00 90.81 401 LYS A N 1
ATOM 2965 C CA . LYS A 1 401 ? -1.493 3.869 -8.335 1.00 90.81 401 LYS A CA 1
ATOM 2966 C C . LYS A 1 401 ? -0.627 2.789 -8.956 1.00 90.81 401 LYS A C 1
ATOM 2968 O O . LYS A 1 401 ? -0.023 3.048 -9.993 1.00 90.81 401 LYS A O 1
ATOM 2973 N N . ILE A 1 402 ? -0.648 1.578 -8.405 1.00 91.31 402 ILE A N 1
ATOM 2974 C CA . ILE A 1 402 ? 0.036 0.424 -9.001 1.00 91.31 402 ILE A CA 1
ATOM 2975 C C . ILE A 1 402 ? -0.474 0.202 -10.432 1.00 91.31 402 ILE A C 1
ATOM 2977 O O . ILE A 1 402 ? 0.322 0.171 -11.367 1.00 91.31 402 ILE A O 1
ATOM 2981 N N . LYS A 1 403 ? -1.798 0.160 -10.638 1.00 90.12 403 LYS A N 1
ATOM 2982 C CA . LYS A 1 403 ? -2.399 -0.013 -11.975 1.00 90.12 403 LYS A CA 1
ATOM 2983 C C . LYS A 1 403 ? -2.021 1.113 -12.942 1.00 90.12 403 LYS A C 1
ATOM 2985 O O . LYS A 1 403 ? -1.687 0.838 -14.092 1.00 90.12 403 LYS A O 1
ATOM 2990 N N . GLN A 1 404 ? -2.032 2.366 -12.484 1.00 90.38 404 GLN A N 1
ATOM 2991 C CA . GLN A 1 404 ? -1.584 3.513 -13.283 1.00 90.38 404 GLN A CA 1
ATOM 2992 C C . GLN A 1 404 ? -0.112 3.377 -13.679 1.00 90.38 404 GLN A C 1
ATOM 2994 O O . GLN A 1 404 ? 0.229 3.559 -14.841 1.00 90.38 404 GLN A O 1
ATOM 2999 N N . ASN A 1 405 ? 0.760 3.027 -12.736 1.00 91.25 405 ASN A N 1
ATOM 3000 C CA . ASN A 1 405 ? 2.185 2.867 -12.997 1.00 91.25 405 ASN A CA 1
ATOM 3001 C C . ASN A 1 405 ? 2.471 1.723 -13.967 1.00 91.25 405 ASN A C 1
ATOM 3003 O O . ASN A 1 405 ? 3.311 1.880 -14.846 1.00 91.25 405 ASN A O 1
ATOM 3007 N N . MET A 1 406 ? 1.753 0.602 -13.852 1.00 88.88 406 MET A N 1
ATOM 3008 C CA . MET A 1 406 ? 1.848 -0.493 -14.820 1.00 88.88 406 MET A CA 1
ATOM 3009 C C . MET A 1 406 ? 1.400 -0.050 -16.216 1.00 88.88 406 MET A C 1
ATOM 3011 O O . MET A 1 406 ? 2.060 -0.376 -17.200 1.00 88.88 406 MET A O 1
ATOM 3015 N N . PHE A 1 407 ? 0.319 0.733 -16.308 1.00 88.62 407 PHE A N 1
ATOM 3016 C CA . PHE A 1 407 ? -0.109 1.333 -17.571 1.00 88.62 407 PHE A CA 1
ATOM 3017 C C . PHE A 1 407 ? 0.986 2.229 -18.161 1.00 88.62 407 PHE A C 1
ATOM 3019 O O . PHE A 1 407 ? 1.347 2.046 -19.318 1.00 88.62 407 PHE A O 1
ATOM 3026 N N . PHE A 1 408 ? 1.565 3.138 -17.370 1.00 85.19 408 PHE A N 1
ATOM 3027 C CA . PHE A 1 408 ? 2.648 4.015 -17.825 1.00 85.19 408 PHE A CA 1
ATOM 3028 C C . PHE A 1 408 ? 3.881 3.238 -18.271 1.00 85.19 408 PHE A C 1
ATOM 3030 O O . PHE A 1 408 ? 4.413 3.509 -19.344 1.00 85.19 408 PHE A O 1
ATOM 3037 N N . ALA A 1 409 ? 4.287 2.231 -17.499 1.00 86.56 409 ALA A N 1
ATOM 3038 C CA . ALA A 1 409 ? 5.440 1.400 -17.812 1.00 86.56 409 ALA A CA 1
ATOM 3039 C C . ALA A 1 409 ? 5.315 0.683 -19.167 1.00 86.56 409 ALA A C 1
ATOM 3041 O O . ALA A 1 409 ? 6.328 0.445 -19.811 1.00 86.56 409 ALA A O 1
ATOM 3042 N N . LEU A 1 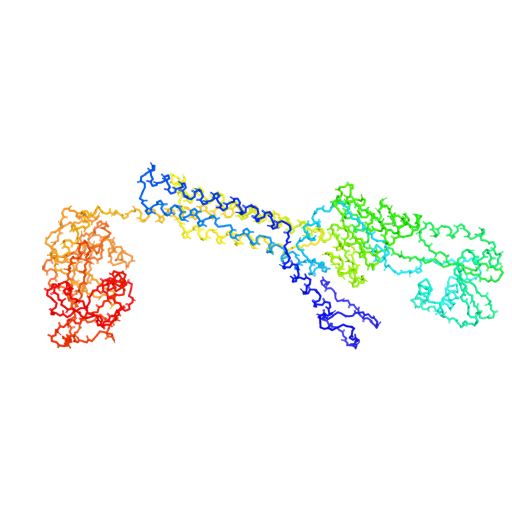410 ? 4.098 0.356 -19.617 1.00 85.75 410 LEU A N 1
ATOM 3043 C CA . LEU A 1 410 ? 3.865 -0.284 -20.916 1.00 85.75 410 LEU A CA 1
ATOM 3044 C C . LEU A 1 410 ? 3.538 0.716 -22.028 1.00 85.75 410 LEU A C 1
ATOM 3046 O O . LEU A 1 410 ? 3.942 0.513 -23.171 1.00 85.75 410 LEU A O 1
ATOM 3050 N N . PHE A 1 411 ? 2.829 1.799 -21.710 1.00 86.62 411 PHE A N 1
ATOM 3051 C CA . PHE A 1 411 ? 2.386 2.814 -22.666 1.00 86.62 411 PHE A CA 1
ATOM 3052 C C . PHE A 1 411 ? 3.552 3.397 -23.474 1.00 86.62 411 PHE A C 1
ATOM 3054 O O . PHE A 1 411 ? 3.487 3.451 -24.704 1.00 86.62 411 PHE A O 1
ATOM 3061 N N . TYR A 1 412 ? 4.643 3.775 -22.801 1.00 83.56 412 TYR A N 1
ATOM 3062 C CA . TYR A 1 412 ? 5.812 4.343 -23.475 1.00 83.56 412 TYR A CA 1
ATOM 3063 C C . TYR A 1 412 ? 6.514 3.327 -24.375 1.00 83.56 412 TYR A C 1
ATOM 3065 O O . TYR A 1 412 ? 6.914 3.673 -25.484 1.00 83.56 412 TYR A O 1
ATOM 3073 N N . ASN A 1 413 ? 6.611 2.069 -23.944 1.00 88.12 413 ASN A N 1
ATOM 3074 C CA . ASN A 1 413 ? 7.245 1.011 -24.723 1.00 88.12 413 ASN A CA 1
ATOM 3075 C C . ASN A 1 413 ? 6.418 0.688 -25.980 1.00 88.12 413 ASN A C 1
ATOM 3077 O O . ASN A 1 413 ? 6.975 0.578 -27.069 1.00 88.12 413 ASN A O 1
ATOM 3081 N N . VAL A 1 414 ? 5.086 0.615 -25.860 1.00 88.06 414 VAL A N 1
ATOM 3082 C CA . VAL A 1 414 ? 4.179 0.352 -26.993 1.00 88.06 414 VAL A CA 1
ATOM 3083 C C . VAL A 1 414 ? 4.263 1.448 -28.059 1.00 88.06 414 VAL A C 1
ATOM 3085 O O . VAL A 1 414 ? 4.272 1.134 -29.246 1.00 88.06 414 VAL A O 1
ATOM 3088 N N . ILE A 1 415 ? 4.364 2.721 -27.664 1.00 86.62 415 ILE A N 1
ATOM 3089 C CA . ILE A 1 415 ? 4.537 3.841 -28.609 1.00 86.62 415 ILE A CA 1
ATOM 3090 C C . ILE A 1 415 ? 5.971 3.896 -29.154 1.00 86.62 415 ILE A C 1
ATOM 3092 O O . ILE A 1 415 ? 6.183 4.185 -30.332 1.00 86.62 415 ILE A O 1
ATOM 3096 N N . GLY A 1 416 ? 6.959 3.617 -28.306 1.00 88.44 416 GLY A N 1
ATOM 3097 C CA . GLY A 1 416 ? 8.373 3.728 -28.639 1.00 88.44 416 GLY A CA 1
ATOM 3098 C C . GLY A 1 416 ? 8.865 2.666 -29.618 1.00 88.44 416 GLY A C 1
ATOM 3099 O O . GLY A 1 416 ? 9.663 2.993 -30.492 1.00 88.44 416 GLY A O 1
ATOM 3100 N N . ILE A 1 417 ? 8.368 1.425 -29.531 1.00 91.81 417 ILE A N 1
ATOM 3101 C CA . ILE A 1 417 ? 8.807 0.311 -30.389 1.00 91.81 417 ILE A CA 1
ATOM 3102 C C . ILE A 1 417 ? 8.605 0.612 -31.888 1.00 91.81 417 ILE A C 1
ATOM 3104 O O . ILE A 1 417 ? 9.583 0.520 -32.626 1.00 91.81 417 ILE A O 1
ATOM 3108 N N . PRO A 1 418 ? 7.416 1.027 -32.376 1.00 90.62 418 PRO A N 1
ATOM 3109 C CA . PRO A 1 418 ? 7.232 1.383 -33.787 1.00 90.62 418 PRO A CA 1
ATOM 3110 C C . PRO A 1 418 ? 8.139 2.522 -34.277 1.00 90.62 418 PRO A C 1
ATOM 3112 O O . PRO A 1 418 ? 8.590 2.513 -35.424 1.00 90.62 418 PRO A O 1
ATOM 3115 N N . ILE A 1 419 ? 8.417 3.505 -33.414 1.00 88.12 419 ILE A N 1
ATOM 3116 C CA . ILE A 1 419 ? 9.273 4.654 -33.740 1.00 88.12 419 ILE A CA 1
ATOM 3117 C C . ILE A 1 419 ? 10.745 4.218 -33.803 1.00 88.12 419 ILE A C 1
ATOM 3119 O O . ILE A 1 419 ? 11.458 4.581 -34.737 1.00 88.12 419 ILE A O 1
ATOM 3123 N N . ALA A 1 420 ? 11.190 3.378 -32.865 1.00 89.88 420 ALA A N 1
ATOM 3124 C CA . ALA A 1 420 ? 12.521 2.773 -32.868 1.00 89.88 420 ALA A CA 1
ATOM 3125 C C . ALA A 1 420 ? 12.727 1.809 -34.045 1.00 89.88 420 ALA A C 1
ATOM 3127 O O . ALA A 1 420 ? 13.801 1.780 -34.640 1.00 89.88 420 ALA A O 1
ATOM 3128 N N . ALA A 1 421 ? 11.671 1.098 -34.449 1.00 90.12 421 ALA A N 1
ATOM 3129 C CA . ALA A 1 421 ? 11.649 0.260 -35.646 1.00 90.12 421 ALA A CA 1
ATOM 3130 C C . ALA A 1 421 ? 11.646 1.069 -36.959 1.00 90.12 421 ALA A C 1
ATOM 3132 O O . ALA A 1 421 ? 11.691 0.489 -38.046 1.00 90.12 421 ALA A O 1
ATOM 3133 N N . ARG A 1 422 ? 11.619 2.408 -36.866 1.00 88.38 422 ARG A N 1
ATOM 3134 C CA . ARG A 1 422 ? 11.682 3.365 -37.983 1.00 88.38 422 ARG A CA 1
ATOM 3135 C C . ARG A 1 422 ? 10.491 3.297 -38.940 1.00 88.38 422 ARG A C 1
ATOM 3137 O O . ARG A 1 422 ? 10.562 3.807 -40.054 1.00 88.38 422 ARG A O 1
ATOM 3144 N N . VAL A 1 423 ? 9.362 2.746 -38.488 1.00 85.50 423 VAL A N 1
ATOM 3145 C CA . VAL A 1 423 ? 8.123 2.645 -39.282 1.00 85.50 423 VAL A CA 1
ATOM 3146 C C . VAL A 1 423 ? 7.615 4.031 -39.701 1.00 85.50 423 VAL A C 1
ATOM 3148 O O . VAL A 1 423 ? 7.093 4.205 -40.797 1.00 85.50 423 VAL A O 1
ATOM 3151 N N . PHE A 1 424 ? 7.822 5.042 -38.853 1.00 82.31 424 PHE A N 1
ATOM 3152 C CA . PHE A 1 424 ? 7.403 6.426 -39.091 1.00 82.31 424 PHE A CA 1
ATOM 3153 C C . PHE A 1 424 ? 8.514 7.325 -39.654 1.00 82.31 424 PHE A C 1
ATOM 3155 O O . PHE A 1 424 ? 8.432 8.551 -39.544 1.00 82.31 424 PHE A O 1
ATOM 3162 N N . MET A 1 425 ? 9.537 6.748 -40.294 1.00 76.38 425 MET A N 1
ATOM 3163 C CA . MET A 1 425 ? 10.627 7.516 -40.906 1.00 76.38 425 MET A CA 1
ATOM 3164 C C . MET A 1 425 ? 10.120 8.570 -41.903 1.00 76.38 425 MET A C 1
ATOM 3166 O O . MET A 1 425 ? 10.617 9.693 -41.902 1.00 76.38 425 MET A O 1
ATOM 3170 N N . SER A 1 426 ? 9.079 8.265 -42.686 1.00 72.31 426 SER A N 1
ATOM 3171 C CA . SER A 1 426 ? 8.465 9.212 -43.635 1.00 72.31 426 SER A CA 1
ATOM 3172 C C . SER A 1 426 ? 7.860 10.457 -42.970 1.00 72.31 426 SER A C 1
ATOM 3174 O O . SER A 1 426 ? 7.688 11.477 -43.628 1.00 72.31 426 SER A O 1
ATOM 3176 N N . PHE A 1 427 ? 7.561 10.392 -41.669 1.00 70.81 427 PHE A N 1
ATOM 3177 C CA . PHE A 1 427 ? 7.077 11.518 -40.865 1.00 70.81 427 PHE A CA 1
ATOM 3178 C C . PHE A 1 427 ? 8.199 12.218 -40.078 1.00 70.81 427 PHE A C 1
ATOM 3180 O O . PHE A 1 427 ? 7.919 13.093 -39.259 1.00 70.81 427 PHE A O 1
ATOM 3187 N N . GLY A 1 428 ? 9.463 11.839 -40.303 1.00 70.25 428 GLY A N 1
ATOM 3188 C CA . GLY A 1 428 ? 10.617 12.398 -39.598 1.00 70.25 428 GLY A CA 1
ATOM 3189 C C . GLY A 1 428 ? 10.659 12.011 -38.119 1.00 70.25 428 GLY A C 1
ATOM 3190 O O . GLY A 1 428 ? 11.031 12.838 -37.289 1.00 70.25 428 GLY A O 1
ATOM 3191 N N . LEU A 1 429 ? 10.217 10.793 -37.783 1.00 76.75 429 LEU A N 1
ATOM 3192 C CA . LEU A 1 429 ? 10.273 10.233 -36.432 1.00 76.75 429 LEU A CA 1
ATOM 3193 C C . LEU A 1 429 ? 11.174 8.994 -36.430 1.00 76.75 429 LEU A C 1
ATOM 3195 O O . LEU A 1 429 ? 10.748 7.895 -36.784 1.00 76.75 429 LEU A O 1
ATOM 3199 N N . VAL A 1 430 ? 12.424 9.189 -36.021 1.00 80.62 430 VAL A N 1
ATOM 3200 C CA . VAL A 1 430 ? 13.451 8.154 -35.872 1.00 80.62 430 VAL A CA 1
ATOM 3201 C C . VAL A 1 430 ? 14.028 8.252 -34.468 1.00 80.62 430 VAL A C 1
ATOM 3203 O O . VAL A 1 430 ? 14.346 9.347 -34.006 1.00 80.62 430 VAL A O 1
ATOM 3206 N N . LEU A 1 431 ? 14.168 7.120 -33.781 1.00 82.19 431 LEU A N 1
ATOM 3207 C CA . LEU A 1 431 ? 14.731 7.065 -32.434 1.00 82.19 431 LEU A CA 1
ATOM 3208 C C . LEU A 1 431 ? 16.089 6.362 -32.460 1.00 82.19 431 LEU A C 1
ATOM 3210 O O . LEU A 1 431 ? 16.165 5.180 -32.796 1.00 82.19 431 LEU A O 1
ATOM 3214 N N . LYS A 1 432 ? 17.151 7.087 -32.098 1.00 83.00 432 LYS A N 1
ATOM 3215 C CA . LYS A 1 432 ? 18.481 6.502 -31.896 1.00 83.00 432 LYS A CA 1
ATOM 3216 C C . LYS A 1 432 ? 18.556 5.714 -30.575 1.00 83.00 432 LYS A C 1
ATOM 3218 O O . LYS A 1 432 ? 17.829 6.060 -29.638 1.00 83.00 432 LYS A O 1
ATOM 3223 N N . PRO A 1 433 ? 19.425 4.692 -30.452 1.00 86.12 433 PRO A N 1
ATOM 3224 C CA . PRO A 1 433 ? 19.537 3.883 -29.235 1.00 86.12 433 PRO A CA 1
ATOM 3225 C C . PRO A 1 433 ? 19.861 4.683 -27.963 1.00 86.12 433 PRO A C 1
ATOM 3227 O O . PRO A 1 433 ? 19.288 4.416 -26.908 1.00 86.12 433 PRO A O 1
ATOM 3230 N N . GLU A 1 434 ? 20.726 5.697 -28.040 1.00 85.81 434 GLU A N 1
ATOM 3231 C CA . GLU A 1 434 ? 21.104 6.527 -26.884 1.00 85.81 434 GLU A CA 1
ATOM 3232 C C . GLU A 1 434 ? 19.895 7.312 -26.368 1.00 85.81 434 GLU A C 1
ATOM 3234 O O . GLU A 1 434 ? 19.632 7.413 -25.167 1.00 85.81 434 GLU A O 1
ATOM 3239 N N . LEU A 1 435 ? 19.116 7.829 -27.315 1.00 82.06 435 LEU A N 1
ATOM 3240 C CA . LEU A 1 435 ? 17.909 8.588 -27.055 1.00 82.06 435 LEU A CA 1
ATOM 3241 C C . LEU A 1 435 ? 16.797 7.662 -26.528 1.00 82.06 435 LEU A C 1
ATOM 3243 O O . LEU A 1 435 ? 16.134 7.995 -25.544 1.00 82.06 435 LEU A O 1
ATOM 3247 N N . ALA A 1 436 ? 16.654 6.452 -27.073 1.00 84.62 436 ALA A N 1
ATOM 3248 C CA . ALA A 1 436 ? 15.771 5.428 -26.516 1.00 84.62 436 ALA A CA 1
ATOM 3249 C C . ALA A 1 436 ? 16.071 5.133 -25.034 1.00 84.62 436 ALA A C 1
ATOM 3251 O O . ALA A 1 436 ? 15.147 5.034 -24.223 1.00 84.62 436 ALA A O 1
ATOM 3252 N N . GLY A 1 437 ? 17.355 5.073 -24.664 1.00 85.81 437 GLY A N 1
ATOM 3253 C CA . GLY A 1 437 ? 17.789 4.931 -23.274 1.00 85.81 437 GLY A CA 1
ATOM 3254 C C . GLY A 1 437 ? 17.332 6.091 -22.381 1.00 85.81 437 GLY A C 1
ATOM 3255 O O . GLY A 1 437 ? 16.798 5.864 -21.294 1.00 85.81 437 GLY A O 1
ATOM 3256 N N . LEU A 1 438 ? 17.459 7.338 -22.849 1.00 83.81 438 LEU A N 1
ATOM 3257 C CA . LEU A 1 438 ? 16.979 8.507 -22.100 1.00 83.81 438 LEU A CA 1
ATOM 3258 C C . LEU A 1 438 ? 15.451 8.497 -21.930 1.00 83.81 438 LEU A C 1
ATOM 3260 O O . LEU A 1 438 ? 14.939 8.787 -20.848 1.00 83.81 438 LEU A O 1
ATOM 3264 N N . ALA A 1 439 ? 14.711 8.130 -22.979 1.00 82.00 439 ALA A N 1
ATOM 3265 C CA . ALA A 1 439 ? 13.255 8.037 -22.924 1.00 82.00 439 ALA A CA 1
ATOM 3266 C C . ALA A 1 439 ? 12.782 6.981 -21.906 1.00 82.00 439 ALA A C 1
ATOM 3268 O O . ALA A 1 439 ? 11.810 7.208 -21.182 1.00 82.00 439 ALA A O 1
ATOM 3269 N N . MET A 1 440 ? 13.508 5.868 -21.773 1.00 85.38 440 MET A N 1
ATOM 3270 C CA . MET A 1 440 ? 13.254 4.892 -20.711 1.00 85.38 440 MET A CA 1
ATOM 3271 C C . MET A 1 440 ? 13.490 5.446 -19.307 1.00 85.38 440 MET A C 1
ATOM 3273 O O . MET A 1 440 ? 12.692 5.183 -18.406 1.00 85.38 440 MET A O 1
ATOM 3277 N N . ALA A 1 441 ? 14.547 6.236 -19.101 1.00 85.44 441 ALA A N 1
ATOM 3278 C CA . ALA A 1 441 ? 14.787 6.868 -17.805 1.00 85.44 441 ALA A CA 1
ATOM 3279 C C . ALA A 1 441 ? 13.618 7.790 -17.407 1.00 85.44 441 ALA A C 1
ATOM 3281 O O . ALA A 1 441 ? 13.174 7.774 -16.257 1.00 85.44 441 ALA A O 1
ATOM 3282 N N . MET A 1 442 ? 13.051 8.522 -18.371 1.00 82.31 442 MET A N 1
ATOM 3283 C CA . MET A 1 442 ? 11.867 9.365 -18.161 1.00 82.31 442 MET A CA 1
ATOM 3284 C C . MET A 1 442 ? 10.626 8.552 -17.764 1.00 82.31 442 MET A C 1
ATOM 3286 O O . MET A 1 442 ? 9.862 8.989 -16.900 1.00 82.31 442 MET A O 1
ATOM 3290 N N . SER A 1 443 ? 10.451 7.348 -18.321 1.00 84.31 443 SER A N 1
ATOM 3291 C CA . SER A 1 443 ? 9.382 6.423 -17.916 1.00 84.31 443 SER A CA 1
ATOM 3292 C C . SER A 1 443 ? 9.502 6.041 -16.435 1.00 84.31 443 SER A C 1
ATOM 3294 O O . SER A 1 443 ? 8.538 6.187 -15.678 1.00 84.31 443 SER A O 1
ATOM 3296 N N . SER A 1 444 ? 10.703 5.675 -15.976 1.00 87.81 444 SER A N 1
ATOM 3297 C CA . SER A 1 444 ? 10.962 5.374 -14.559 1.00 87.81 444 SER A CA 1
ATOM 3298 C C . SER A 1 444 ? 10.684 6.572 -13.645 1.00 87.81 444 SER A C 1
ATOM 3300 O O . SER A 1 444 ? 10.042 6.415 -12.605 1.00 87.81 444 SER A O 1
ATOM 3302 N N . ILE A 1 445 ? 11.091 7.783 -14.047 1.00 87.94 445 ILE A N 1
ATOM 3303 C CA . ILE A 1 445 ? 10.804 9.017 -13.294 1.00 87.94 445 ILE A CA 1
ATOM 3304 C C . ILE A 1 445 ? 9.292 9.240 -13.169 1.00 87.94 445 ILE A C 1
ATOM 3306 O O . ILE A 1 445 ? 8.820 9.606 -12.093 1.00 87.94 445 ILE A O 1
ATOM 3310 N N . SER A 1 446 ? 8.521 8.982 -14.230 1.00 85.69 446 SER A N 1
ATOM 3311 C CA . SER A 1 446 ? 7.061 9.126 -14.201 1.00 85.69 446 SER A CA 1
ATOM 3312 C C . SER A 1 446 ? 6.399 8.174 -13.195 1.00 85.69 446 SER A C 1
ATOM 3314 O O . SER A 1 446 ? 5.550 8.597 -12.412 1.00 85.69 446 SER A O 1
ATOM 3316 N N . VAL A 1 447 ? 6.843 6.913 -13.142 1.00 90.12 447 VAL A N 1
ATOM 3317 C CA . VAL A 1 447 ? 6.326 5.889 -12.221 1.00 90.12 447 VAL A CA 1
ATOM 3318 C C . VAL A 1 447 ? 6.666 6.216 -10.767 1.00 90.12 447 VAL A C 1
ATOM 3320 O O . VAL A 1 447 ? 5.801 6.148 -9.885 1.00 90.12 447 VAL A O 1
ATOM 3323 N N . VAL A 1 448 ? 7.910 6.621 -10.501 1.00 91.38 448 VAL A N 1
ATOM 3324 C CA . VAL A 1 448 ? 8.339 7.025 -9.155 1.00 91.38 448 VAL A CA 1
ATOM 3325 C C . VAL A 1 448 ? 7.599 8.291 -8.723 1.00 91.38 448 VAL A C 1
ATOM 3327 O O . VAL A 1 448 ? 7.011 8.322 -7.643 1.00 91.38 448 VAL A O 1
ATOM 3330 N N . GLY A 1 449 ? 7.544 9.309 -9.585 1.00 90.69 449 GLY A N 1
ATOM 3331 C CA . GLY A 1 449 ? 6.832 10.559 -9.323 1.00 90.69 449 GLY A CA 1
ATOM 3332 C C . GLY A 1 449 ? 5.346 10.341 -9.035 1.00 90.69 449 GLY A C 1
ATOM 3333 O O . GLY A 1 449 ? 4.824 10.878 -8.059 1.00 90.69 449 GLY A O 1
ATOM 3334 N N . ASN A 1 450 ? 4.674 9.494 -9.819 1.00 90.75 450 ASN A N 1
ATOM 3335 C CA . ASN A 1 450 ? 3.268 9.163 -9.600 1.00 90.75 450 ASN A CA 1
ATOM 3336 C C . ASN A 1 450 ? 3.045 8.416 -8.280 1.00 90.75 450 ASN A C 1
ATOM 3338 O O . ASN A 1 450 ? 2.084 8.715 -7.571 1.00 90.75 450 ASN A O 1
ATOM 3342 N N . SER A 1 451 ? 3.945 7.496 -7.916 1.00 91.56 451 SER A N 1
ATOM 3343 C CA . SER A 1 451 ? 3.902 6.794 -6.624 1.00 91.56 451 SER A CA 1
ATOM 3344 C C . SER A 1 451 ? 4.032 7.765 -5.448 1.00 91.56 451 SER A C 1
ATOM 3346 O O . SER A 1 451 ? 3.291 7.663 -4.474 1.00 91.56 451 SER A O 1
ATOM 3348 N N . LEU A 1 452 ? 4.916 8.764 -5.550 1.00 91.06 452 LEU A N 1
ATOM 3349 C CA . LEU A 1 452 ? 5.129 9.766 -4.499 1.00 91.06 452 LEU A CA 1
ATOM 3350 C C . LEU A 1 452 ? 3.901 10.653 -4.238 1.00 91.06 452 LEU A C 1
ATOM 3352 O O . LEU A 1 452 ? 3.781 11.207 -3.144 1.00 91.06 452 LEU A O 1
ATOM 3356 N N . LEU A 1 453 ? 2.953 10.755 -5.177 1.00 90.06 453 LEU A N 1
ATOM 3357 C CA . LEU A 1 453 ? 1.701 11.490 -4.958 1.00 90.06 453 LEU A CA 1
ATOM 3358 C C . LEU A 1 453 ? 0.819 10.869 -3.863 1.00 90.06 453 LEU A C 1
ATOM 3360 O O . LEU A 1 453 ? -0.023 11.570 -3.297 1.00 90.06 453 LEU A O 1
ATOM 3364 N N . LEU A 1 454 ? 1.045 9.598 -3.505 1.00 90.06 454 LEU A N 1
ATOM 3365 C CA . LEU A 1 454 ? 0.401 8.958 -2.352 1.00 90.06 454 LEU A CA 1
ATOM 3366 C C . LEU A 1 454 ? 0.766 9.632 -1.021 1.00 90.06 454 LEU A C 1
ATOM 3368 O O . LEU A 1 454 ? -0.021 9.576 -0.081 1.00 90.06 454 LEU A O 1
ATOM 3372 N N . ARG A 1 455 ? 1.893 10.357 -0.932 1.00 88.88 455 ARG A N 1
ATOM 3373 C CA . ARG A 1 455 ? 2.265 11.111 0.286 1.00 88.88 455 ARG A CA 1
ATOM 3374 C C . ARG A 1 455 ? 1.223 12.167 0.670 1.00 88.88 455 ARG A C 1
ATOM 3376 O O . ARG A 1 455 ? 1.110 12.521 1.845 1.00 88.88 455 ARG A O 1
ATOM 3383 N N . PHE A 1 456 ? 0.452 12.650 -0.307 1.00 87.75 456 PHE A N 1
ATOM 3384 C CA . PHE A 1 456 ? -0.615 13.635 -0.118 1.00 87.75 456 PHE A CA 1
ATOM 3385 C C . PHE A 1 456 ? -1.975 13.020 0.233 1.00 87.75 456 PHE A C 1
ATOM 3387 O O . PHE A 1 456 ? -2.950 13.763 0.362 1.00 87.75 456 PHE A O 1
ATOM 3394 N N . PHE A 1 457 ? -2.052 11.696 0.404 1.00 89.56 457 PHE A N 1
ATOM 3395 C CA . PHE A 1 457 ? -3.257 11.025 0.876 1.00 89.56 457 PHE A CA 1
ATOM 3396 C C . PHE A 1 457 ? -3.761 11.656 2.180 1.00 89.56 457 PHE A C 1
ATOM 3398 O O . PHE A 1 457 ? -2.985 11.932 3.102 1.00 89.56 457 PHE A O 1
ATOM 3405 N N . ARG A 1 458 ? -5.074 11.895 2.242 1.00 85.62 458 ARG A N 1
ATOM 3406 C CA . ARG A 1 458 ? -5.769 12.409 3.424 1.00 85.62 458 ARG A CA 1
ATOM 3407 C C . ARG A 1 458 ? -7.069 11.626 3.621 1.00 85.62 458 ARG A C 1
ATOM 3409 O O . ARG A 1 458 ? -7.892 11.633 2.703 1.00 85.62 458 ARG A O 1
ATOM 3416 N N . PRO A 1 459 ? -7.295 11.031 4.804 1.00 80.88 459 PRO A N 1
ATOM 3417 C CA . PRO A 1 459 ? -8.516 10.283 5.089 1.00 80.88 459 PRO A CA 1
ATOM 3418 C C . PRO A 1 459 ? -9.780 11.109 4.812 1.00 80.88 459 PRO A C 1
ATOM 3420 O O . PRO A 1 459 ? -9.849 12.293 5.157 1.00 80.88 459 PRO A O 1
ATOM 3423 N N . GLY A 1 460 ? -10.773 10.504 4.153 1.00 72.81 460 GLY A N 1
ATOM 3424 C CA . GLY A 1 460 ? -12.070 11.138 3.877 1.00 72.81 460 GLY A CA 1
ATOM 3425 C C . GLY A 1 460 ? -12.068 12.280 2.847 1.00 72.81 460 GLY A C 1
ATOM 3426 O O . GLY A 1 460 ? -13.124 12.859 2.587 1.00 72.81 460 GLY A O 1
ATOM 3427 N N . LYS A 1 461 ? -10.927 12.613 2.223 1.00 78.25 461 LYS A N 1
ATOM 3428 C CA . LYS A 1 461 ? -10.836 13.616 1.149 1.00 78.25 461 LYS A CA 1
ATOM 3429 C C . LYS A 1 461 ? -10.393 12.959 -0.153 1.00 78.25 461 LYS A C 1
ATOM 3431 O O . LYS A 1 461 ? -9.474 12.151 -0.172 1.00 78.25 461 LYS A O 1
ATOM 3436 N N . ARG A 1 462 ? -11.017 13.344 -1.270 1.00 72.88 462 ARG A N 1
ATOM 3437 C CA . ARG A 1 462 ? -10.578 12.889 -2.597 1.00 72.88 462 ARG A CA 1
ATOM 3438 C C . ARG A 1 462 ? -9.232 13.523 -2.942 1.00 72.88 462 ARG A C 1
ATOM 3440 O O . ARG A 1 462 ? -9.102 14.747 -2.939 1.00 72.88 462 ARG A O 1
ATOM 3447 N N . ASN A 1 463 ? -8.253 12.696 -3.289 1.00 75.50 463 ASN A N 1
ATOM 3448 C CA . ASN A 1 463 ? -6.959 13.153 -3.772 1.00 75.50 463 ASN A CA 1
ATOM 3449 C C . ASN A 1 463 ? -7.045 13.512 -5.268 1.00 75.50 463 ASN A C 1
ATOM 3451 O O . ASN A 1 463 ? -6.671 12.733 -6.142 1.00 75.50 463 ASN A O 1
ATOM 3455 N N . TYR A 1 464 ? -7.578 14.697 -5.581 1.00 76.12 464 TYR A N 1
ATOM 3456 C CA . TYR A 1 464 ? -7.724 15.159 -6.970 1.00 76.12 464 TYR A CA 1
ATOM 3457 C C . TYR A 1 464 ? -6.390 15.204 -7.722 1.00 76.12 464 TYR A C 1
ATOM 3459 O O . TYR A 1 464 ? -6.353 14.899 -8.910 1.00 76.12 464 TYR A O 1
ATOM 3467 N N . LEU A 1 465 ? -5.293 15.516 -7.026 1.00 76.56 465 LEU A N 1
ATOM 3468 C CA . LEU A 1 465 ? -3.955 15.531 -7.612 1.00 76.56 465 LEU A CA 1
ATOM 3469 C C . LEU A 1 465 ? -3.557 14.132 -8.098 1.00 76.56 465 LEU A C 1
ATOM 3471 O O . LEU A 1 465 ? -3.124 13.967 -9.232 1.00 76.56 465 LEU A O 1
ATOM 3475 N N . SER A 1 466 ? -3.788 13.115 -7.268 1.00 74.94 466 SER A N 1
ATOM 3476 C CA . SER A 1 466 ? -3.571 11.704 -7.599 1.00 74.94 466 SER A CA 1
ATOM 3477 C C . SER A 1 466 ? -4.436 11.227 -8.775 1.00 74.94 466 SER A C 1
ATOM 3479 O O . SER A 1 466 ? -3.961 10.429 -9.582 1.00 74.94 466 SER A O 1
ATOM 3481 N N . ILE A 1 467 ? -5.659 11.748 -8.919 1.00 76.19 467 ILE A N 1
ATOM 3482 C CA . ILE A 1 467 ? -6.589 11.393 -10.006 1.00 76.19 467 ILE A CA 1
ATOM 3483 C C . ILE A 1 467 ? -6.219 12.075 -11.332 1.00 76.19 467 ILE A C 1
ATOM 3485 O O . ILE A 1 467 ? -6.300 11.447 -12.384 1.00 76.19 467 ILE A O 1
ATOM 3489 N N . ILE A 1 468 ? -5.825 13.351 -11.296 1.00 82.88 468 ILE A N 1
ATOM 3490 C CA . ILE A 1 468 ? -5.554 14.158 -12.498 1.00 82.88 468 ILE A CA 1
ATOM 3491 C C . ILE A 1 468 ? -4.126 13.938 -13.015 1.00 82.88 468 ILE A C 1
ATOM 3493 O O . ILE A 1 468 ? -3.896 13.991 -14.224 1.00 82.88 468 ILE A O 1
ATOM 3497 N N . ALA A 1 469 ? -3.168 13.665 -12.124 1.00 80.44 469 ALA A N 1
ATOM 3498 C CA . ALA A 1 469 ? -1.760 13.515 -12.483 1.00 80.44 469 ALA A CA 1
ATOM 3499 C C . ALA A 1 469 ? -1.506 12.529 -13.634 1.00 80.44 469 ALA A C 1
ATOM 3501 O O . ALA A 1 469 ? -0.748 12.899 -14.525 1.00 80.44 469 ALA A O 1
ATOM 3502 N N . PRO A 1 470 ? -2.152 11.348 -13.716 1.00 80.31 470 PRO A N 1
ATOM 3503 C CA . PRO A 1 470 ? -2.003 10.464 -14.865 1.00 80.31 470 PRO A CA 1
ATOM 3504 C C . PRO A 1 470 ? -2.312 11.146 -16.200 1.00 80.31 470 PRO A C 1
ATOM 3506 O O . PRO A 1 470 ? -1.521 11.047 -17.130 1.00 80.31 470 PRO A O 1
ATOM 3509 N N . LEU A 1 471 ? -3.413 11.893 -16.293 1.00 83.56 471 LEU A N 1
ATOM 3510 C CA . LEU A 1 471 ? -3.797 12.578 -17.527 1.00 83.56 471 LEU A CA 1
ATOM 3511 C C . LEU A 1 471 ? -2.764 13.645 -17.918 1.00 83.56 471 LEU A C 1
ATOM 3513 O O . LEU A 1 471 ? -2.350 13.721 -19.074 1.00 83.56 471 LEU A O 1
ATOM 3517 N N . ILE A 1 472 ? -2.306 14.430 -16.938 1.00 84.69 472 ILE A N 1
ATOM 3518 C CA . ILE A 1 472 ? -1.265 15.444 -17.148 1.00 84.69 472 ILE A CA 1
ATOM 3519 C C . ILE A 1 472 ? 0.042 14.782 -17.588 1.00 84.69 472 ILE A C 1
ATOM 3521 O O . ILE A 1 472 ? 0.660 15.241 -18.544 1.00 84.69 472 ILE A O 1
ATOM 3525 N N . MET A 1 473 ? 0.449 13.692 -16.935 1.00 83.06 473 MET A N 1
ATOM 3526 C CA . MET A 1 473 ? 1.658 12.958 -17.296 1.00 83.06 473 MET A CA 1
ATOM 3527 C C . MET A 1 473 ? 1.565 12.402 -18.717 1.00 83.06 473 MET A C 1
ATOM 3529 O O . MET A 1 473 ? 2.500 12.606 -19.481 1.00 83.06 473 MET A O 1
ATOM 3533 N N . ILE A 1 474 ? 0.444 11.792 -19.123 1.00 83.44 474 ILE A N 1
ATOM 3534 C CA . ILE A 1 474 ? 0.266 11.337 -20.514 1.00 83.44 474 ILE A CA 1
ATOM 3535 C C . ILE A 1 474 ? 0.536 12.493 -21.477 1.00 83.44 474 ILE A C 1
ATOM 3537 O O . ILE A 1 474 ? 1.332 12.337 -22.398 1.00 83.44 474 ILE A O 1
ATOM 3541 N N . ILE A 1 475 ? -0.070 13.661 -21.254 1.00 84.94 475 ILE A N 1
ATOM 3542 C CA . ILE A 1 475 ? 0.092 14.823 -22.138 1.00 84.94 475 ILE A CA 1
ATOM 3543 C C . ILE A 1 475 ? 1.551 15.298 -22.155 1.00 84.94 475 ILE A C 1
ATOM 3545 O O . ILE A 1 475 ? 2.154 15.397 -23.223 1.00 84.94 475 ILE A O 1
ATOM 3549 N N . VAL A 1 476 ? 2.133 15.554 -20.982 1.00 84.00 476 VAL A N 1
ATOM 3550 C CA . VAL A 1 476 ? 3.493 16.097 -20.840 1.00 84.00 476 VAL A CA 1
ATOM 3551 C C . VAL A 1 476 ? 4.531 15.150 -21.433 1.00 84.00 476 VAL A C 1
ATOM 3553 O O . VAL A 1 476 ? 5.357 15.573 -22.240 1.00 84.00 476 VAL A O 1
ATOM 3556 N N . PHE A 1 477 ? 4.476 13.866 -21.081 1.00 76.81 477 PHE A N 1
ATOM 3557 C CA . PHE A 1 477 ? 5.447 12.891 -21.560 1.00 76.81 477 PHE A CA 1
ATOM 3558 C C . PHE A 1 477 ? 5.231 12.539 -23.032 1.00 76.81 477 PHE A C 1
ATOM 3560 O O . PHE A 1 477 ? 6.217 12.346 -23.730 1.00 76.81 477 PHE A O 1
ATOM 3567 N N . THR A 1 478 ? 3.996 12.525 -23.548 1.00 79.25 478 THR A N 1
ATOM 3568 C CA . THR A 1 478 ? 3.763 12.326 -24.992 1.00 79.25 478 THR A CA 1
ATOM 3569 C C . THR A 1 478 ? 4.331 13.491 -25.801 1.00 79.25 478 THR A C 1
ATOM 3571 O O . THR A 1 478 ? 5.024 13.270 -26.791 1.00 79.25 478 THR A O 1
ATOM 3574 N N . ILE A 1 479 ? 4.107 14.737 -25.362 1.00 81.69 479 ILE A N 1
ATOM 3575 C CA . ILE A 1 479 ? 4.695 15.923 -26.004 1.00 81.69 479 ILE A CA 1
ATOM 3576 C C . ILE A 1 479 ? 6.222 15.861 -25.935 1.00 81.69 479 ILE A C 1
ATOM 3578 O O . ILE A 1 479 ? 6.884 16.042 -26.958 1.00 81.69 479 ILE A O 1
ATOM 3582 N N . GLY A 1 480 ? 6.774 15.560 -24.756 1.00 79.00 480 GLY A N 1
ATOM 3583 C CA . GLY A 1 480 ? 8.214 15.409 -24.560 1.00 79.00 480 GLY A CA 1
ATOM 3584 C C . GLY A 1 480 ? 8.807 14.326 -25.459 1.00 79.00 480 GLY A C 1
ATOM 3585 O O . GLY A 1 480 ? 9.798 14.571 -26.139 1.00 79.00 480 GLY A O 1
ATOM 3586 N N . PHE A 1 481 ? 8.159 13.164 -25.550 1.00 74.44 481 PHE A N 1
ATOM 3587 C CA . PHE A 1 481 ? 8.592 12.048 -26.389 1.00 74.44 481 PHE A CA 1
ATOM 3588 C C . PHE A 1 481 ? 8.573 12.408 -27.879 1.00 74.44 481 PHE A C 1
ATOM 3590 O O . PHE A 1 481 ? 9.526 12.116 -28.596 1.00 74.44 481 PHE A O 1
ATOM 3597 N N . ILE A 1 482 ? 7.531 13.100 -28.355 1.00 75.25 482 ILE A N 1
ATOM 3598 C CA . ILE A 1 482 ? 7.452 13.561 -29.750 1.00 75.25 482 ILE A CA 1
ATOM 3599 C C . ILE A 1 482 ? 8.537 14.601 -30.047 1.00 75.25 482 ILE A C 1
ATOM 3601 O O . ILE A 1 482 ? 9.196 14.516 -31.082 1.00 75.25 482 ILE A O 1
ATOM 3605 N N . GLN A 1 483 ? 8.736 15.585 -29.166 1.00 79.75 483 GLN A N 1
ATOM 3606 C CA . GLN A 1 483 ? 9.803 16.580 -29.332 1.00 79.75 483 GLN A CA 1
ATOM 3607 C C . GLN A 1 483 ? 11.175 15.915 -29.382 1.00 79.75 483 GLN A C 1
ATOM 3609 O O . GLN A 1 483 ? 12.013 16.267 -30.208 1.00 79.75 483 GLN A O 1
ATOM 3614 N N . PHE A 1 484 ? 11.371 14.910 -28.543 1.00 74.88 484 PHE A N 1
ATOM 3615 C CA . PHE A 1 484 ? 12.608 14.169 -28.458 1.00 74.88 484 PHE A CA 1
ATOM 3616 C C . PHE A 1 484 ? 12.860 13.285 -29.689 1.00 74.88 484 PHE A C 1
ATOM 3618 O O . PHE A 1 484 ? 13.962 13.288 -30.231 1.00 74.88 484 PHE A O 1
ATOM 3625 N N . ALA A 1 485 ? 11.831 12.616 -30.214 1.00 71.69 485 ALA A N 1
ATOM 3626 C CA . ALA A 1 485 ? 11.911 11.883 -31.479 1.00 71.69 485 ALA A CA 1
ATOM 3627 C C . ALA A 1 485 ? 12.191 12.815 -32.676 1.00 71.69 485 ALA A C 1
ATOM 3629 O O . ALA A 1 485 ? 12.962 12.473 -33.574 1.00 71.69 485 ALA A O 1
ATOM 3630 N N . LYS A 1 486 ? 11.626 14.030 -32.679 1.00 75.19 486 LYS A N 1
ATOM 3631 C CA . LYS A 1 486 ? 11.953 15.057 -33.683 1.00 75.19 486 LYS A CA 1
ATOM 3632 C C . LYS A 1 486 ? 13.399 15.540 -33.557 1.00 75.19 486 LYS A C 1
ATOM 3634 O O . LYS A 1 486 ? 14.085 15.668 -34.568 1.00 75.19 486 LYS A O 1
ATOM 3639 N N . PHE A 1 487 ? 13.876 15.766 -32.334 1.00 77.56 487 PHE A N 1
ATOM 3640 C CA . PHE A 1 487 ? 15.264 16.143 -32.064 1.00 77.56 487 PHE A CA 1
ATOM 3641 C C . PHE A 1 487 ? 16.241 15.052 -32.525 1.00 77.56 487 PHE A C 1
ATOM 3643 O O . PHE A 1 487 ? 17.168 15.340 -33.279 1.00 77.56 487 PHE A O 1
ATOM 3650 N N . SER A 1 488 ? 15.960 13.793 -32.182 1.00 73.50 488 SER A N 1
ATOM 3651 C CA . SER A 1 488 ? 16.676 12.605 -32.667 1.00 73.50 488 SER A CA 1
ATOM 3652 C C . SER A 1 488 ? 16.798 12.595 -34.193 1.00 73.50 488 SER A C 1
ATOM 3654 O O . SER A 1 488 ? 17.887 12.454 -34.748 1.00 73.50 488 SER A O 1
ATOM 3656 N N . SER A 1 489 ? 15.684 12.850 -34.878 1.00 71.31 489 SER A N 1
ATOM 3657 C CA . SER A 1 489 ? 15.637 12.874 -36.343 1.00 71.31 489 SER A CA 1
ATOM 3658 C C . SER A 1 489 ? 16.440 14.034 -36.942 1.00 71.31 489 SER A C 1
ATOM 3660 O O . SER A 1 489 ? 17.049 13.882 -37.999 1.00 71.31 489 SER A O 1
ATOM 3662 N N . SER A 1 490 ? 16.501 15.185 -36.261 1.00 69.19 490 SER A N 1
ATOM 3663 C CA . SER A 1 490 ? 17.341 16.313 -36.689 1.00 69.19 490 SER A CA 1
ATOM 3664 C C . SER A 1 490 ? 18.840 16.006 -36.595 1.00 69.19 490 SER A C 1
ATOM 3666 O O . SER A 1 490 ? 19.595 16.430 -37.469 1.00 69.19 490 SER A O 1
ATOM 3668 N N . MET A 1 491 ? 19.258 15.211 -35.602 1.00 62.25 491 MET A N 1
ATOM 3669 C CA . MET A 1 491 ? 20.644 14.751 -35.465 1.00 62.25 491 MET A CA 1
ATOM 3670 C C . MET A 1 491 ? 21.001 13.695 -36.518 1.00 62.25 491 MET A C 1
ATOM 3672 O O . MET A 1 491 ? 22.100 13.717 -37.063 1.00 62.25 491 MET A O 1
ATOM 3676 N N . GLU A 1 492 ? 20.082 12.780 -36.842 1.00 55.41 492 GLU A N 1
ATOM 3677 C CA . GLU A 1 492 ? 20.323 11.765 -37.881 1.00 55.41 492 GLU A CA 1
ATOM 3678 C C . GLU A 1 492 ? 20.424 12.395 -39.282 1.00 55.41 492 GLU A C 1
ATOM 3680 O O . GLU A 1 492 ? 21.296 12.024 -40.062 1.00 55.41 492 GLU A O 1
ATOM 3685 N N . ASN A 1 493 ? 19.636 13.436 -39.570 1.00 48.50 493 ASN A N 1
ATOM 3686 C CA . ASN A 1 493 ? 19.770 14.214 -40.809 1.00 48.50 493 ASN A CA 1
ATOM 3687 C C . ASN A 1 493 ? 21.089 15.010 -40.906 1.00 48.50 493 ASN A C 1
ATOM 3689 O O . ASN A 1 493 ? 21.492 15.378 -42.009 1.00 48.50 493 ASN A O 1
ATOM 3693 N N . GLN A 1 494 ? 21.770 15.284 -39.786 1.00 43.66 494 GLN A N 1
ATOM 3694 C CA . GLN A 1 494 ? 23.102 15.903 -39.787 1.00 43.66 494 GLN A CA 1
ATOM 3695 C C . GLN A 1 494 ? 24.221 14.883 -40.051 1.00 43.66 494 GLN A C 1
ATOM 3697 O O . GLN A 1 494 ? 25.167 15.211 -40.761 1.00 43.66 494 GLN A O 1
ATOM 3702 N N . GLU A 1 495 ? 24.097 13.647 -39.559 1.00 41.81 495 GLU A N 1
ATOM 3703 C CA . GLU A 1 495 ? 25.049 12.560 -39.852 1.00 41.81 495 GLU A CA 1
ATOM 3704 C C . GLU A 1 495 ? 24.872 11.979 -41.266 1.00 41.81 495 GLU A C 1
ATOM 3706 O O . GLU A 1 495 ? 25.859 11.635 -41.911 1.00 41.81 495 GLU A O 1
ATOM 3711 N N . MET A 1 496 ? 23.643 11.935 -41.800 1.00 38.53 496 MET A N 1
ATOM 3712 C CA . MET A 1 496 ? 23.370 11.466 -43.170 1.00 38.53 496 MET A CA 1
ATOM 3713 C C . MET A 1 496 ? 23.769 12.459 -44.279 1.00 38.53 496 MET A C 1
ATOM 3715 O O . MET A 1 496 ? 23.732 12.095 -45.452 1.00 38.53 496 MET A O 1
ATOM 3719 N N . ASN A 1 497 ? 24.155 13.694 -43.936 1.00 36.81 497 ASN A N 1
ATOM 3720 C CA . ASN A 1 497 ? 24.587 14.715 -44.901 1.00 36.81 497 ASN A CA 1
ATOM 3721 C C . ASN A 1 497 ? 26.113 14.827 -45.059 1.00 36.81 497 ASN A C 1
ATOM 3723 O O . ASN A 1 497 ? 26.587 15.720 -45.763 1.00 36.81 497 ASN A O 1
ATOM 3727 N N . VAL A 1 498 ? 26.890 13.926 -44.455 1.00 40.88 498 VAL A N 1
ATOM 3728 C CA . VAL A 1 498 ? 28.272 13.691 -44.887 1.00 40.88 498 VAL A CA 1
ATOM 3729 C C . VAL A 1 498 ? 28.191 12.639 -45.994 1.00 40.88 498 VAL A C 1
ATOM 3731 O O . VAL A 1 498 ? 27.881 11.483 -45.695 1.00 40.88 498 VAL A O 1
ATOM 3734 N N . PRO A 1 499 ? 28.400 12.991 -47.275 1.00 43.06 499 PRO A N 1
ATOM 3735 C CA . PRO A 1 499 ? 28.459 11.985 -48.314 1.00 43.06 499 PRO A CA 1
ATOM 3736 C C . PRO A 1 499 ? 29.654 11.089 -47.992 1.00 43.06 499 PRO A C 1
ATOM 3738 O O . PRO A 1 499 ? 30.805 11.507 -48.091 1.00 43.06 499 PRO A O 1
ATOM 3741 N N . VAL A 1 500 ? 29.389 9.846 -47.591 1.00 47.62 500 VAL A N 1
ATOM 3742 C CA . VAL A 1 500 ? 30.417 8.808 -47.602 1.00 47.62 500 VAL A CA 1
ATOM 3743 C C . VAL A 1 500 ? 30.754 8.610 -49.072 1.00 47.62 500 VAL A C 1
ATOM 3745 O O . VAL A 1 500 ? 30.004 7.978 -49.820 1.00 47.62 500 VAL A O 1
ATOM 3748 N N . ILE A 1 501 ? 31.830 9.254 -49.522 1.00 58.28 501 ILE A N 1
ATOM 3749 C CA . ILE A 1 501 ? 32.306 9.093 -50.890 1.00 58.28 501 ILE A CA 1
ATOM 3750 C C . ILE A 1 501 ? 32.564 7.605 -51.134 1.00 58.28 501 ILE A C 1
ATOM 3752 O O . ILE A 1 501 ? 32.955 6.867 -50.230 1.00 58.28 501 ILE A O 1
ATOM 3756 N N . SER A 1 502 ? 32.341 7.148 -52.367 1.00 60.94 502 SER A N 1
ATOM 3757 C CA . SER A 1 502 ? 32.636 5.763 -52.750 1.00 60.94 502 SER A CA 1
ATOM 3758 C C . SER A 1 502 ? 34.053 5.349 -52.322 1.00 60.94 502 SER A C 1
ATOM 3760 O O . SER A 1 502 ? 34.974 6.170 -52.333 1.00 60.94 502 SER A O 1
ATOM 3762 N N . LEU A 1 503 ? 34.256 4.063 -52.020 1.00 63.28 503 LEU A N 1
ATOM 3763 C CA . LEU A 1 503 ? 35.564 3.511 -51.633 1.00 63.28 503 LEU A CA 1
ATOM 3764 C C . LEU A 1 503 ? 36.681 3.866 -52.642 1.00 63.28 503 LEU A C 1
ATOM 3766 O O . LEU A 1 503 ? 37.852 3.974 -52.289 1.00 63.28 503 LEU A O 1
ATOM 3770 N N . GLU A 1 504 ? 36.321 4.059 -53.914 1.00 65.69 504 GLU A N 1
ATOM 3771 C CA . GLU A 1 504 ? 37.233 4.488 -54.975 1.00 65.69 504 GLU A CA 1
ATOM 3772 C C . GLU A 1 504 ? 37.677 5.953 -54.825 1.00 65.69 504 GLU A C 1
ATOM 3774 O O . GLU A 1 504 ? 38.846 6.272 -55.035 1.00 65.69 504 GLU A O 1
ATOM 3779 N N . ALA A 1 505 ? 36.767 6.841 -54.422 1.00 66.88 505 ALA A N 1
ATOM 3780 C CA . ALA A 1 505 ? 37.070 8.245 -54.165 1.00 66.88 505 ALA A CA 1
ATOM 3781 C C . ALA A 1 505 ? 37.909 8.426 -52.890 1.00 66.88 505 ALA A C 1
ATOM 3783 O O . ALA A 1 505 ? 38.841 9.225 -52.896 1.00 66.88 505 ALA A O 1
ATOM 3784 N N . GLN A 1 506 ? 37.673 7.623 -51.847 1.00 72.44 506 GLN A N 1
ATOM 3785 C CA . GLN A 1 506 ? 38.511 7.617 -50.643 1.00 72.44 506 GLN A CA 1
ATOM 3786 C C . GLN A 1 506 ? 39.965 7.215 -50.954 1.00 72.44 506 GLN A C 1
ATOM 3788 O O . GLN A 1 506 ? 40.901 7.862 -50.490 1.00 72.44 506 GLN A O 1
ATOM 3793 N N . ASN A 1 507 ? 40.173 6.208 -51.813 1.00 76.50 507 ASN A N 1
ATOM 3794 C CA . ASN A 1 507 ? 41.521 5.824 -52.248 1.00 76.50 507 ASN A CA 1
ATOM 3795 C C . ASN A 1 507 ? 42.215 6.936 -53.052 1.00 76.50 507 ASN A C 1
ATOM 3797 O O . ASN A 1 507 ? 43.408 7.158 -52.869 1.00 76.50 507 ASN A O 1
ATOM 3801 N N . LYS A 1 508 ? 41.486 7.646 -53.925 1.00 80.19 508 LYS A N 1
ATOM 3802 C CA . LYS A 1 508 ? 42.029 8.793 -54.681 1.00 80.19 508 LYS A CA 1
ATOM 3803 C C . LYS A 1 508 ? 42.455 9.927 -53.747 1.00 80.19 508 LYS A C 1
ATOM 3805 O O . LYS A 1 508 ? 43.560 10.439 -53.882 1.00 80.19 508 LYS A O 1
ATOM 3810 N N . VAL A 1 509 ? 41.643 10.237 -52.737 1.00 83.19 509 VAL A N 1
ATOM 3811 C CA . VAL A 1 509 ? 41.983 11.237 -51.714 1.00 83.19 509 VAL A CA 1
ATOM 3812 C C . VAL A 1 509 ? 43.231 10.840 -50.917 1.00 83.19 509 VAL A C 1
ATOM 3814 O O . VAL A 1 509 ? 44.142 11.652 -50.765 1.00 83.19 509 VAL A O 1
ATOM 3817 N N . ASN A 1 510 ? 43.327 9.589 -50.462 1.00 85.44 510 ASN A N 1
ATOM 3818 C CA . ASN A 1 510 ? 44.509 9.132 -49.727 1.00 85.44 510 ASN A CA 1
ATOM 3819 C C . ASN A 1 510 ? 45.769 9.133 -50.615 1.00 85.44 510 ASN A C 1
ATOM 3821 O O . ASN A 1 510 ? 46.834 9.548 -50.162 1.00 85.44 510 ASN A O 1
ATOM 3825 N N . ASN A 1 511 ? 45.651 8.747 -51.892 1.00 83.94 511 ASN A N 1
ATOM 3826 C CA . ASN A 1 511 ? 46.748 8.837 -52.861 1.00 83.94 511 ASN A CA 1
ATOM 3827 C C . ASN A 1 511 ? 47.204 10.284 -53.090 1.00 83.94 511 ASN A C 1
ATOM 3829 O O . ASN A 1 511 ? 48.406 10.525 -53.181 1.00 83.94 511 ASN A O 1
ATOM 3833 N N . LEU A 1 512 ? 46.274 11.244 -53.143 1.00 86.38 512 LEU A N 1
ATOM 3834 C CA . LEU A 1 512 ? 46.608 12.661 -53.266 1.00 86.38 512 LEU A CA 1
ATOM 3835 C C . LEU A 1 512 ? 47.445 13.143 -52.077 1.00 86.38 512 LEU A C 1
ATOM 3837 O O . LEU A 1 512 ? 48.426 13.855 -52.283 1.00 86.38 512 LEU A O 1
ATOM 3841 N N . ILE A 1 513 ? 47.079 12.758 -50.850 1.00 86.81 513 ILE A N 1
ATOM 3842 C CA . ILE A 1 513 ? 47.835 13.142 -49.649 1.00 86.81 513 ILE A CA 1
ATOM 3843 C C . ILE A 1 513 ? 49.247 12.547 -49.697 1.00 86.81 513 ILE A C 1
ATOM 3845 O O . ILE A 1 513 ? 50.209 13.263 -49.444 1.00 86.81 513 ILE A O 1
ATOM 3849 N N . VAL A 1 514 ? 49.381 11.274 -50.084 1.00 86.62 514 VAL A N 1
ATOM 3850 C CA . VAL A 1 514 ? 50.680 10.577 -50.154 1.00 86.62 514 VAL A CA 1
ATOM 3851 C C . VAL A 1 514 ? 51.579 11.089 -51.276 1.00 86.62 514 VAL A C 1
ATOM 3853 O O . VAL A 1 514 ? 52.796 11.146 -51.115 1.00 86.62 514 VAL A O 1
ATOM 3856 N N . ALA A 1 515 ? 51.006 11.496 -52.407 1.00 85.56 515 ALA A N 1
ATOM 3857 C CA . ALA A 1 515 ? 51.762 12.045 -53.531 1.00 85.56 515 ALA A CA 1
ATOM 3858 C C . ALA A 1 515 ? 52.314 13.459 -53.269 1.00 85.56 515 ALA A C 1
ATOM 3860 O O . ALA A 1 515 ? 53.114 13.955 -54.063 1.00 85.56 515 ALA A O 1
ATOM 3861 N N . ASN A 1 516 ? 51.881 14.118 -52.192 1.00 88.44 516 ASN A N 1
ATOM 3862 C CA . ASN A 1 516 ? 52.190 15.511 -51.908 1.00 88.44 516 ASN A CA 1
ATOM 3863 C C . ASN A 1 516 ? 52.837 15.703 -50.530 1.00 88.44 516 ASN A C 1
ATOM 3865 O O . ASN A 1 516 ? 52.697 14.906 -49.607 1.00 88.44 516 ASN A O 1
ATOM 3869 N N . GLU A 1 517 ? 53.553 16.814 -50.374 1.00 88.88 517 GLU A N 1
ATOM 3870 C CA . GLU A 1 517 ? 54.241 17.133 -49.123 1.00 88.88 517 GLU A CA 1
ATOM 3871 C C . GLU A 1 517 ? 53.247 17.656 -48.074 1.00 88.88 517 GLU A C 1
ATOM 3873 O O . GLU A 1 517 ? 52.491 18.603 -48.323 1.00 88.88 517 GLU A O 1
ATOM 3878 N N . SER A 1 518 ? 53.296 17.089 -46.864 1.00 90.69 518 SER A N 1
ATOM 3879 C CA . SER A 1 518 ? 52.485 17.506 -45.713 1.00 90.69 518 SER A CA 1
ATOM 3880 C C . SER A 1 518 ? 53.334 18.176 -44.626 1.00 90.69 518 SER A C 1
ATOM 3882 O O . SER A 1 518 ? 54.433 17.733 -44.295 1.00 90.69 518 SER A O 1
ATOM 3884 N N . LYS A 1 519 ? 52.813 19.259 -44.050 1.00 90.38 519 LYS A N 1
ATOM 3885 C CA . LYS A 1 519 ? 53.407 19.990 -42.921 1.00 90.38 519 LYS A CA 1
ATOM 3886 C C . LYS A 1 519 ? 52.397 20.101 -41.792 1.00 90.38 519 LYS A C 1
ATOM 3888 O O . LYS A 1 519 ? 51.191 20.098 -42.026 1.00 90.38 519 LYS A O 1
ATOM 3893 N N . ILE A 1 520 ? 52.909 20.257 -40.580 1.00 89.81 520 ILE A N 1
ATOM 3894 C CA . ILE A 1 520 ? 52.107 20.519 -39.390 1.00 89.81 520 ILE A CA 1
ATOM 3895 C C . ILE A 1 520 ? 52.647 21.726 -38.639 1.00 89.81 520 ILE A C 1
ATOM 3897 O O . ILE A 1 520 ? 53.860 21.931 -38.510 1.00 89.81 520 ILE A O 1
ATOM 3901 N N . ASN A 1 521 ? 51.713 22.535 -38.161 1.00 88.81 521 ASN A N 1
ATOM 3902 C CA . ASN A 1 521 ? 51.961 23.635 -37.247 1.00 88.81 521 ASN A CA 1
ATOM 3903 C C . ASN A 1 521 ? 50.949 23.573 -36.096 1.00 88.81 521 ASN A C 1
ATOM 3905 O O . ASN A 1 521 ? 50.042 22.745 -36.119 1.00 88.81 521 ASN A O 1
ATOM 3909 N N . PHE A 1 522 ? 51.103 24.426 -35.090 1.00 85.69 522 PHE A N 1
ATOM 3910 C CA . PHE A 1 522 ? 50.264 24.436 -33.902 1.00 85.69 522 PHE A CA 1
ATOM 3911 C C . PHE A 1 522 ? 49.719 25.833 -33.623 1.00 85.69 522 PHE A C 1
ATOM 3913 O O . PHE A 1 522 ? 50.484 26.780 -33.428 1.00 85.69 522 PHE A O 1
ATOM 3920 N N . ALA A 1 523 ? 48.394 25.950 -33.557 1.00 82.19 523 ALA A N 1
ATOM 3921 C CA . ALA A 1 523 ? 47.733 27.087 -32.929 1.00 82.19 523 ALA A CA 1
ATOM 3922 C C . ALA A 1 523 ? 47.634 26.787 -31.429 1.00 82.19 523 ALA A C 1
ATOM 3924 O O . ALA A 1 523 ? 46.808 25.987 -31.002 1.00 82.19 523 ALA A O 1
ATOM 3925 N N . GLU A 1 524 ? 48.542 27.360 -30.637 1.00 79.75 524 GLU A N 1
ATOM 3926 C CA . GLU A 1 524 ? 48.767 27.021 -29.222 1.00 79.75 524 GLU A CA 1
ATOM 3927 C C . GLU A 1 524 ? 49.123 25.544 -28.982 1.00 79.75 524 GLU A C 1
ATOM 3929 O O . GLU A 1 524 ? 50.302 25.212 -28.819 1.00 79.75 524 GLU A O 1
ATOM 3934 N N . THR A 1 525 ? 48.110 24.680 -28.937 1.00 77.94 525 THR A N 1
ATOM 3935 C CA . THR A 1 525 ? 48.211 23.228 -28.739 1.00 77.94 525 THR A CA 1
ATOM 3936 C C . THR A 1 525 ? 47.432 22.428 -29.787 1.00 77.94 525 THR A C 1
ATOM 3938 O O . THR A 1 525 ? 47.586 21.211 -29.851 1.00 77.94 525 THR A O 1
ATOM 3941 N N . GLU A 1 526 ? 46.656 23.091 -30.649 1.00 82.88 526 GLU A N 1
ATOM 3942 C CA . GLU A 1 526 ? 45.888 22.431 -31.699 1.00 82.88 526 GLU A CA 1
ATOM 3943 C C . GLU A 1 526 ? 46.712 22.259 -32.981 1.00 82.88 526 GLU A C 1
ATOM 3945 O O . GLU A 1 526 ? 47.240 23.247 -33.506 1.00 82.88 526 GLU A O 1
ATOM 3950 N N . PRO A 1 527 ? 46.823 21.031 -33.516 1.00 88.00 527 PRO A N 1
ATOM 3951 C CA . PRO A 1 527 ? 47.548 20.773 -34.750 1.00 88.00 527 PRO A CA 1
ATOM 3952 C C . PRO A 1 527 ? 46.781 21.296 -35.969 1.00 88.00 527 PRO A C 1
ATOM 3954 O O . PRO A 1 527 ? 45.607 20.991 -36.157 1.00 88.00 527 PRO A O 1
ATOM 3957 N N . LYS A 1 528 ? 47.475 22.024 -36.844 1.00 90.25 528 LYS A N 1
ATOM 3958 C CA . LYS A 1 528 ? 46.980 22.487 -38.144 1.00 90.25 528 LYS A CA 1
ATOM 3959 C C . LYS A 1 528 ? 47.798 21.845 -39.257 1.00 90.25 528 LYS A C 1
ATOM 3961 O O . LYS A 1 528 ? 49.022 21.994 -39.307 1.00 90.25 528 LYS A O 1
ATOM 3966 N N . LEU A 1 529 ? 47.113 21.107 -40.129 1.00 91.69 529 LEU A N 1
ATOM 3967 C CA . LEU A 1 529 ? 47.721 20.364 -41.230 1.00 91.69 529 LEU A CA 1
ATOM 3968 C C . LEU A 1 529 ? 47.728 21.192 -42.509 1.00 91.69 529 LEU A C 1
ATOM 3970 O O . LEU A 1 529 ? 46.743 21.852 -42.835 1.00 91.69 529 LEU A O 1
ATOM 3974 N N . PHE A 1 530 ? 48.828 21.110 -43.251 1.00 92.69 530 PHE A N 1
ATOM 3975 C CA . PHE A 1 530 ? 49.027 21.806 -44.517 1.00 92.69 530 PHE A CA 1
ATOM 3976 C C . PHE A 1 530 ? 49.447 20.819 -45.595 1.00 92.69 530 PHE A C 1
ATOM 3978 O O . PHE A 1 530 ? 50.406 20.071 -45.400 1.00 92.69 530 PHE A O 1
ATOM 3985 N N . LEU A 1 531 ? 48.761 20.844 -46.736 1.00 92.38 531 LEU A N 1
ATOM 3986 C CA . LEU A 1 531 ? 49.071 20.020 -47.900 1.00 92.38 531 LEU A CA 1
ATOM 3987 C C . LEU A 1 531 ? 49.502 20.919 -49.052 1.00 92.38 531 LEU A C 1
ATOM 3989 O O . LEU A 1 531 ? 48.775 21.833 -49.450 1.00 92.38 531 LEU A O 1
ATOM 3993 N N . LYS A 1 532 ? 50.680 20.643 -49.605 1.00 91.69 532 LYS A N 1
ATOM 3994 C CA . LYS A 1 532 ? 51.137 21.268 -50.844 1.00 91.69 532 LYS A CA 1
ATOM 3995 C C . LYS A 1 532 ? 50.381 20.651 -52.010 1.00 91.69 532 LYS A C 1
ATOM 3997 O O . LYS A 1 532 ? 50.476 19.451 -52.204 1.00 91.69 532 LYS A O 1
ATOM 4002 N N . ILE A 1 533 ? 49.676 21.440 -52.810 1.00 89.00 533 ILE A N 1
ATOM 4003 C CA . ILE A 1 533 ? 49.014 20.929 -54.015 1.00 89.00 533 ILE A CA 1
ATOM 4004 C C . ILE A 1 533 ? 49.357 21.772 -55.241 1.00 89.00 533 ILE A C 1
ATOM 4006 O O . ILE A 1 533 ? 49.566 22.981 -55.152 1.00 89.00 533 ILE A O 1
ATOM 4010 N N . THR A 1 534 ? 49.412 21.119 -56.401 1.00 79.81 534 THR A N 1
ATOM 4011 C CA . THR A 1 534 ? 49.597 21.797 -57.700 1.00 79.81 534 THR A CA 1
ATOM 4012 C C . THR A 1 534 ? 48.249 22.048 -58.384 1.00 79.81 534 THR A C 1
ATOM 4014 O O . THR A 1 534 ? 48.045 23.084 -59.008 1.00 79.81 534 THR A O 1
ATOM 4017 N N . SER A 1 535 ? 47.303 21.123 -58.218 1.00 77.69 535 SER A N 1
ATOM 4018 C CA . SER A 1 535 ? 45.919 21.219 -58.689 1.00 77.69 535 SER A CA 1
ATOM 4019 C C . SER A 1 535 ? 45.043 20.252 -57.892 1.00 77.69 535 SER A C 1
ATOM 4021 O O . SER A 1 535 ? 45.528 19.190 -57.498 1.00 77.69 535 SER A O 1
ATOM 4023 N N . LEU A 1 536 ? 43.763 20.573 -57.689 1.00 77.44 536 LEU A N 1
ATOM 4024 C CA . LEU A 1 536 ? 42.804 19.595 -57.168 1.00 77.44 536 LEU A CA 1
ATOM 4025 C C . LEU A 1 536 ? 42.468 18.544 -58.233 1.00 77.44 536 LEU A C 1
ATOM 4027 O O . LEU A 1 536 ? 42.208 18.879 -59.389 1.00 77.44 536 LEU A O 1
ATOM 4031 N N . GLU A 1 537 ? 42.441 17.273 -57.835 1.00 68.75 537 GLU A N 1
ATOM 4032 C CA . GLU A 1 537 ? 41.922 16.199 -58.682 1.00 68.75 537 GLU A CA 1
ATOM 4033 C C . GLU A 1 537 ? 40.414 16.356 -58.920 1.00 68.75 537 GLU A C 1
ATOM 4035 O O . GLU A 1 537 ? 39.670 16.779 -58.038 1.00 68.75 537 GLU A O 1
ATOM 4040 N N . SER A 1 538 ? 39.939 15.928 -60.094 1.00 60.88 538 SER A N 1
ATOM 4041 C CA . SER A 1 538 ? 38.520 16.009 -60.493 1.00 60.88 538 SER A CA 1
ATOM 4042 C C . SER A 1 538 ? 37.541 15.286 -59.554 1.00 60.88 538 SER A C 1
ATOM 4044 O O . SER A 1 538 ? 36.346 15.576 -59.574 1.00 60.88 538 SER A O 1
ATOM 4046 N N . ALA A 1 539 ? 38.031 14.353 -58.731 1.00 64.00 539 ALA A N 1
ATOM 4047 C CA . ALA A 1 539 ? 37.231 13.610 -57.762 1.00 64.00 539 ALA A CA 1
ATOM 4048 C C . ALA A 1 539 ? 36.925 14.401 -56.475 1.00 64.00 539 ALA A C 1
ATOM 4050 O O . ALA A 1 539 ? 36.013 14.015 -55.745 1.00 64.00 539 ALA A O 1
ATOM 4051 N N . ILE A 1 540 ? 37.652 15.490 -56.194 1.00 77.44 540 ILE A N 1
ATOM 4052 C CA . ILE A 1 540 ? 37.464 16.317 -54.997 1.00 77.44 540 ILE A CA 1
ATOM 4053 C C . ILE A 1 540 ? 36.687 17.570 -55.388 1.00 77.44 540 ILE A C 1
ATOM 4055 O O . ILE A 1 540 ? 37.135 18.381 -56.199 1.00 77.44 540 ILE A O 1
ATOM 4059 N N . LYS A 1 541 ? 35.501 17.724 -54.800 1.00 82.50 541 LYS A N 1
ATOM 4060 C CA . LYS A 1 541 ? 34.596 18.839 -55.078 1.00 82.50 541 LYS A CA 1
ATOM 4061 C C . LYS A 1 541 ? 34.751 19.952 -54.051 1.00 82.50 541 LYS A C 1
ATOM 4063 O O . LYS A 1 541 ? 35.106 19.722 -52.897 1.00 82.50 541 LYS A O 1
ATOM 4068 N N . ILE A 1 542 ? 34.449 21.167 -54.490 1.00 83.56 542 ILE A N 1
ATOM 4069 C CA . ILE A 1 542 ? 34.429 22.362 -53.651 1.00 83.56 542 ILE A CA 1
ATOM 4070 C C . ILE A 1 542 ? 32.981 22.730 -53.394 1.00 83.56 542 ILE A C 1
ATOM 4072 O O . ILE A 1 542 ? 32.216 22.909 -54.340 1.00 83.56 542 ILE A O 1
ATOM 4076 N N . LYS A 1 543 ? 32.628 22.841 -52.115 1.00 82.81 543 LYS A N 1
ATOM 4077 C CA . LYS A 1 543 ? 31.290 23.221 -51.668 1.00 82.81 543 LYS A CA 1
ATOM 4078 C C . LYS A 1 543 ? 31.026 24.693 -51.972 1.00 82.81 543 LYS A C 1
ATOM 4080 O O . LYS A 1 543 ? 29.967 25.043 -52.481 1.00 82.81 543 LYS A O 1
ATOM 4085 N N . GLU A 1 544 ? 32.003 25.549 -51.674 1.00 83.69 544 GLU A N 1
ATOM 4086 C CA . GLU A 1 544 ? 31.923 26.997 -51.879 1.00 83.69 544 GLU A CA 1
ATOM 4087 C C . GLU A 1 544 ? 33.292 27.565 -52.279 1.00 83.69 544 GLU A C 1
ATOM 4089 O O . GLU A 1 544 ? 34.311 27.183 -51.706 1.00 83.69 544 GLU A O 1
ATOM 4094 N N . GLY A 1 545 ? 33.325 28.503 -53.232 1.00 86.00 545 GLY A N 1
ATOM 4095 C CA . GLY A 1 545 ? 34.550 29.191 -53.664 1.00 86.00 545 GLY A CA 1
ATOM 4096 C C . GLY A 1 545 ? 35.167 28.656 -54.965 1.00 86.00 545 GLY A C 1
ATOM 4097 O O . GLY A 1 545 ? 34.456 28.182 -55.849 1.00 86.00 545 GLY A O 1
ATOM 4098 N N . LYS A 1 546 ? 36.489 28.797 -55.118 1.00 85.25 546 LYS A N 1
ATOM 4099 C CA . LYS A 1 546 ? 37.261 28.448 -56.328 1.00 85.25 546 LYS A CA 1
ATOM 4100 C C . LYS A 1 546 ? 38.208 27.271 -56.078 1.00 85.25 546 LYS A C 1
ATOM 4102 O O . LYS A 1 546 ? 38.680 27.084 -54.963 1.00 85.25 546 LYS A O 1
ATOM 4107 N N . SER A 1 547 ? 38.522 26.519 -57.139 1.00 80.81 547 SER A N 1
ATOM 4108 C CA . SER A 1 547 ? 39.424 25.348 -57.116 1.00 80.81 547 SER A CA 1
ATOM 4109 C C . SER A 1 547 ? 40.859 25.608 -57.560 1.00 80.81 547 SER A C 1
ATOM 4111 O O . SER A 1 547 ? 41.709 24.727 -57.437 1.00 80.81 547 SER A O 1
ATOM 4113 N N . SER A 1 548 ? 41.143 26.807 -58.059 1.00 82.69 548 SER A N 1
ATOM 4114 C CA . SER A 1 548 ? 42.493 27.268 -58.379 1.00 82.69 548 SER A CA 1
ATOM 4115 C C . SER A 1 548 ? 43.124 27.973 -57.180 1.00 82.69 548 SER A C 1
ATOM 4117 O O . SER A 1 548 ? 42.437 28.751 -56.520 1.00 82.69 548 SER A O 1
ATOM 4119 N N . LEU A 1 549 ? 44.424 27.767 -56.963 1.00 86.06 549 LEU A N 1
ATOM 4120 C CA . LEU A 1 549 ? 45.206 28.424 -55.911 1.00 86.06 549 LEU A CA 1
ATOM 4121 C C . LEU A 1 549 ? 46.281 29.339 -56.512 1.00 86.06 549 LEU A C 1
ATOM 4123 O O . LEU A 1 549 ? 47.183 28.856 -57.200 1.00 86.06 549 LEU A O 1
ATOM 4127 N N . ALA A 1 550 ? 46.215 30.637 -56.221 1.00 87.12 550 ALA A N 1
ATOM 4128 C CA . ALA A 1 550 ? 47.316 31.575 -56.424 1.00 87.12 550 ALA A CA 1
ATOM 4129 C C . ALA A 1 550 ? 48.220 31.675 -55.175 1.00 87.12 550 ALA A C 1
ATOM 4131 O O . ALA A 1 550 ? 48.022 30.988 -54.170 1.00 87.12 550 ALA A O 1
ATOM 4132 N N . ASP A 1 551 ? 49.250 32.522 -55.240 1.00 85.88 551 ASP A N 1
ATOM 4133 C CA . ASP A 1 551 ? 50.121 32.789 -54.091 1.00 85.88 551 ASP A CA 1
ATOM 4134 C C . ASP A 1 551 ? 49.340 33.481 -52.958 1.00 85.88 551 ASP A C 1
ATOM 4136 O O . ASP A 1 551 ? 48.582 34.417 -53.200 1.00 85.88 551 ASP A O 1
ATOM 4140 N N . ASN A 1 552 ? 49.569 33.050 -51.712 1.00 87.31 552 ASN A N 1
ATOM 4141 C CA . ASN A 1 552 ? 48.837 33.470 -50.506 1.00 87.31 552 ASN A CA 1
ATOM 4142 C C . ASN A 1 552 ? 47.331 33.142 -50.516 1.00 87.31 552 ASN A C 1
ATOM 4144 O O . ASN A 1 552 ? 46.558 33.761 -49.783 1.00 87.31 552 ASN A O 1
ATOM 4148 N N . GLU A 1 553 ? 46.902 32.165 -51.310 1.00 92.06 553 GLU A N 1
ATOM 4149 C CA . GLU A 1 553 ? 45.543 31.625 -51.263 1.00 92.06 553 GLU A CA 1
ATOM 4150 C C . GLU A 1 553 ? 45.538 30.221 -50.649 1.00 92.06 553 GLU A C 1
ATOM 4152 O O . GLU A 1 553 ? 46.514 29.473 -50.764 1.00 92.06 553 GLU A O 1
ATOM 4157 N N . MET A 1 554 ? 44.430 29.855 -50.001 1.00 92.81 554 MET A N 1
ATOM 4158 C CA . MET A 1 554 ? 44.231 28.507 -49.474 1.00 92.81 554 MET A CA 1
ATOM 4159 C C . MET A 1 554 ? 42.806 27.993 -49.661 1.00 92.81 554 MET A C 1
ATOM 4161 O O . MET A 1 554 ? 41.837 28.754 -49.633 1.00 92.81 554 MET A O 1
ATOM 4165 N N . ILE A 1 555 ? 42.692 26.677 -49.812 1.00 93.06 555 ILE A N 1
ATOM 4166 C CA . ILE A 1 555 ? 41.429 25.937 -49.769 1.00 93.06 555 ILE A CA 1
ATOM 4167 C C . ILE A 1 555 ? 41.414 25.132 -48.472 1.00 93.06 555 ILE A C 1
ATOM 4169 O O . ILE A 1 555 ? 42.420 24.526 -48.113 1.00 93.06 555 ILE A O 1
ATOM 4173 N N . ILE A 1 556 ? 40.290 25.124 -47.763 1.00 92.50 556 ILE A N 1
ATOM 4174 C CA . ILE A 1 556 ? 40.182 24.483 -46.449 1.00 92.50 556 ILE A CA 1
ATOM 4175 C C . ILE A 1 556 ? 39.325 23.223 -46.559 1.00 92.50 556 ILE A C 1
ATOM 4177 O O . ILE A 1 556 ? 38.264 23.235 -47.190 1.00 92.50 556 ILE A O 1
ATOM 4181 N N . GLY A 1 557 ? 39.782 22.138 -45.935 1.00 91.06 557 GLY A N 1
ATOM 4182 C CA . GLY A 1 557 ? 38.983 20.938 -45.720 1.00 91.06 557 GLY A CA 1
ATOM 4183 C C . GLY A 1 557 ? 37.695 21.229 -44.943 1.00 91.06 557 GLY A C 1
ATOM 4184 O O . GLY A 1 557 ? 37.587 22.219 -44.222 1.00 91.06 557 GLY A O 1
ATOM 4185 N N . TYR A 1 558 ? 36.680 20.383 -45.108 1.00 88.06 558 TYR A N 1
ATOM 4186 C CA . TYR A 1 558 ? 35.349 20.676 -44.579 1.00 88.06 558 TYR A CA 1
ATOM 4187 C C . TYR A 1 558 ? 35.311 20.825 -43.048 1.00 88.06 558 TYR A C 1
ATOM 4189 O O . TYR A 1 558 ? 34.733 21.784 -42.533 1.00 88.06 558 TYR A O 1
ATOM 4197 N N . THR A 1 559 ? 35.937 19.899 -42.317 1.00 85.75 559 THR A N 1
ATOM 4198 C CA . THR A 1 559 ? 35.956 19.888 -40.845 1.00 85.75 559 THR A CA 1
ATOM 4199 C C . THR A 1 559 ? 36.690 21.106 -40.296 1.00 85.75 559 THR A C 1
ATOM 4201 O O . THR A 1 559 ? 36.169 21.793 -39.416 1.00 85.75 559 THR A O 1
ATOM 4204 N N . GLU A 1 560 ? 37.854 21.421 -40.865 1.00 88.75 560 GLU A N 1
ATOM 4205 C CA . GLU A 1 560 ? 38.634 22.597 -40.475 1.00 88.75 560 GLU A CA 1
ATOM 4206 C C . GLU A 1 560 ? 37.879 23.899 -40.790 1.00 88.75 560 GLU A C 1
ATOM 4208 O O . GLU A 1 560 ? 37.808 24.796 -39.952 1.00 88.75 560 GLU A O 1
ATOM 4213 N N . ALA A 1 561 ? 37.210 23.988 -41.943 1.00 88.19 561 ALA A N 1
ATOM 4214 C CA . ALA A 1 561 ? 36.414 25.161 -42.296 1.00 88.19 561 ALA A CA 1
ATOM 4215 C C . ALA A 1 561 ? 35.260 25.394 -41.309 1.00 88.19 561 ALA A C 1
ATOM 4217 O O . ALA A 1 561 ? 35.018 26.528 -40.896 1.00 88.19 561 AL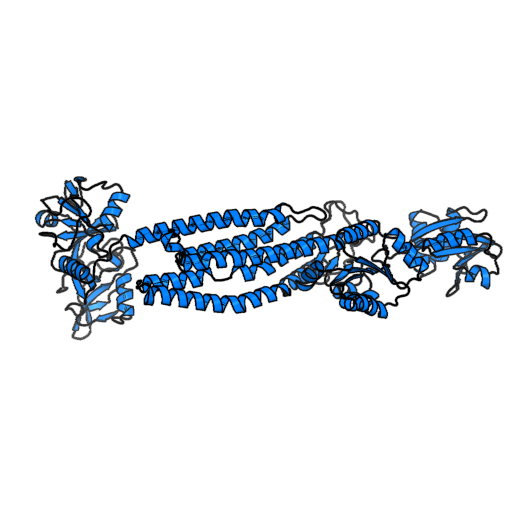A A O 1
ATOM 4218 N N . MET A 1 562 ? 34.559 24.334 -40.891 1.00 87.19 562 MET A N 1
ATOM 4219 C CA . MET A 1 562 ? 33.483 24.450 -39.899 1.00 87.19 562 MET A CA 1
ATOM 4220 C C . MET A 1 562 ? 34.010 24.894 -38.529 1.00 87.19 562 MET A C 1
ATOM 4222 O O . MET A 1 562 ? 33.346 25.681 -37.850 1.00 87.19 562 MET A O 1
ATOM 4226 N N . MET A 1 563 ? 35.202 24.435 -38.133 1.00 82.56 563 MET A N 1
ATOM 4227 C CA . MET A 1 563 ? 35.874 24.890 -36.913 1.00 82.56 563 MET A CA 1
ATOM 4228 C C . MET A 1 563 ? 36.212 26.383 -37.001 1.00 82.56 563 MET A C 1
ATOM 4230 O O . MET A 1 563 ? 35.787 27.156 -36.143 1.00 82.56 563 MET A O 1
ATOM 4234 N N . MET A 1 564 ? 36.862 26.818 -38.082 1.00 85.31 564 MET A N 1
ATOM 4235 C CA . MET A 1 564 ? 37.237 28.222 -38.277 1.00 85.31 564 MET A CA 1
ATOM 4236 C C . MET A 1 564 ? 36.022 29.160 -38.365 1.00 85.31 564 MET A C 1
ATOM 4238 O O . MET A 1 564 ? 36.078 30.288 -37.873 1.00 85.31 564 MET A O 1
ATOM 4242 N N . ILE A 1 565 ? 34.901 28.702 -38.937 1.00 85.06 565 ILE A N 1
ATOM 4243 C CA . ILE A 1 565 ? 33.635 29.454 -38.947 1.00 85.06 565 ILE A CA 1
ATOM 4244 C C . ILE A 1 565 ? 33.046 29.567 -37.540 1.00 85.06 565 ILE A C 1
ATOM 4246 O O . ILE A 1 565 ? 32.619 30.646 -37.123 1.00 85.06 565 ILE A O 1
ATOM 4250 N N . LYS A 1 566 ? 33.047 28.471 -36.776 1.00 84.88 566 LYS A N 1
ATOM 4251 C CA . LYS A 1 566 ? 32.569 28.457 -35.387 1.00 84.88 566 LYS A CA 1
ATOM 4252 C C . LYS A 1 566 ? 33.385 29.397 -34.495 1.00 84.88 566 LYS A C 1
ATOM 4254 O O . LYS A 1 566 ? 32.815 30.072 -33.638 1.00 84.88 566 LYS A O 1
ATOM 4259 N N . GLU A 1 567 ? 34.689 29.476 -34.730 1.00 82.31 567 GLU A N 1
ATOM 4260 C CA . GLU A 1 567 ? 35.619 30.375 -34.037 1.00 82.31 567 GLU A CA 1
ATOM 4261 C C . GLU A 1 567 ? 35.580 31.818 -34.552 1.00 82.31 567 GLU A C 1
ATOM 4263 O O . GLU A 1 567 ? 36.260 32.688 -34.012 1.00 82.31 567 GLU A O 1
ATOM 4268 N N . LYS A 1 568 ? 34.743 32.100 -35.561 1.00 86.00 568 LYS A N 1
ATOM 4269 C CA . LYS A 1 568 ? 34.611 33.411 -36.213 1.00 86.00 568 LYS A CA 1
ATOM 4270 C C . LYS A 1 568 ? 35.919 33.916 -36.835 1.00 86.00 568 LYS A C 1
ATOM 4272 O O . LYS A 1 568 ? 36.093 35.123 -36.990 1.00 86.00 568 LYS A O 1
ATOM 4277 N N . LEU A 1 569 ? 36.819 33.004 -37.206 1.00 83.62 569 LEU A N 1
ATOM 4278 C CA . LEU A 1 569 ? 38.046 33.325 -37.938 1.00 83.62 569 LEU A CA 1
ATOM 4279 C C . LEU A 1 569 ? 37.741 33.646 -39.403 1.00 83.62 569 LEU A C 1
ATOM 4281 O O . LEU A 1 569 ? 38.352 34.540 -39.980 1.00 83.62 569 LEU A O 1
ATOM 4285 N N . ILE A 1 570 ? 36.764 32.945 -39.981 1.00 87.44 570 ILE A N 1
ATOM 4286 C CA . ILE A 1 570 ? 36.218 33.207 -41.315 1.00 87.44 570 ILE A CA 1
ATOM 4287 C C . ILE A 1 570 ? 34.694 33.095 -41.281 1.00 87.44 570 ILE A C 1
ATOM 4289 O O . ILE A 1 570 ? 34.128 32.431 -40.421 1.00 87.44 570 ILE A O 1
ATOM 4293 N N . SER A 1 571 ? 34.015 33.743 -42.217 1.00 85.06 571 SER A N 1
ATOM 4294 C CA . SER A 1 571 ? 32.566 33.648 -42.421 1.00 85.06 571 SER A CA 1
ATOM 4295 C C . SER A 1 571 ? 32.214 33.061 -43.787 1.00 85.06 571 SER A C 1
ATOM 4297 O O . SER A 1 571 ? 31.192 32.391 -43.910 1.00 85.06 571 SER A O 1
ATOM 4299 N N . LYS A 1 572 ? 33.036 33.305 -44.815 1.00 85.38 572 LYS A N 1
ATOM 4300 C CA . LYS A 1 572 ? 32.839 32.791 -46.179 1.00 85.38 572 LYS A CA 1
ATOM 4301 C C . LYS A 1 572 ? 34.160 32.708 -46.956 1.00 85.38 572 LYS A C 1
ATOM 4303 O O . LYS A 1 572 ? 35.121 33.397 -46.606 1.00 85.38 572 LYS A O 1
ATOM 4308 N N . PRO A 1 573 ? 34.216 31.945 -48.062 1.00 86.75 573 PRO A N 1
ATOM 4309 C CA . PRO A 1 573 ? 35.306 32.081 -49.021 1.00 86.75 573 PRO A CA 1
ATOM 4310 C C . PRO A 1 573 ? 35.429 33.533 -49.523 1.00 86.75 573 PRO A C 1
ATOM 4312 O O . PRO A 1 573 ? 34.437 34.177 -49.869 1.00 86.75 573 PRO A O 1
ATOM 4315 N N . GLY A 1 574 ? 36.655 34.043 -49.558 1.00 85.56 574 GLY A N 1
ATOM 4316 C CA . GLY A 1 574 ? 37.035 35.426 -49.845 1.00 85.56 574 GLY A CA 1
ATOM 4317 C C . GLY A 1 574 ? 37.573 36.178 -48.625 1.00 85.56 574 GLY A C 1
ATOM 4318 O O . GLY A 1 574 ? 38.172 37.240 -48.797 1.00 85.56 574 GLY A O 1
ATOM 4319 N N . ASP A 1 575 ? 37.391 35.640 -47.416 1.00 89.88 575 ASP A N 1
ATOM 4320 C CA . ASP A 1 575 ? 37.893 36.255 -46.189 1.00 89.88 575 ASP A CA 1
ATOM 4321 C C . ASP A 1 575 ? 39.421 36.124 -46.070 1.00 89.88 575 ASP A C 1
ATOM 4323 O O . ASP A 1 575 ? 40.032 35.140 -46.506 1.00 89.88 575 ASP A O 1
ATOM 4327 N N . LYS A 1 576 ? 40.037 37.153 -45.480 1.00 90.56 576 LYS A N 1
ATOM 4328 C CA . LYS A 1 576 ? 41.488 37.293 -45.331 1.00 90.56 576 LYS A CA 1
ATOM 4329 C C . LYS A 1 576 ? 41.908 37.091 -43.883 1.00 90.56 576 LYS A C 1
ATOM 4331 O O . LYS A 1 576 ? 41.347 37.703 -42.978 1.00 90.56 576 LYS A O 1
ATOM 4336 N N . LEU A 1 577 ? 42.934 36.276 -43.687 1.00 89.75 577 LEU A N 1
ATOM 4337 C CA . LEU A 1 577 ? 43.559 36.011 -42.401 1.00 89.75 577 LEU A CA 1
ATOM 4338 C C . LEU A 1 577 ? 44.918 36.699 -42.347 1.00 89.75 577 LEU A C 1
ATOM 4340 O O . LEU A 1 577 ? 45.783 36.446 -43.185 1.00 89.75 577 LEU A O 1
ATOM 4344 N N . ASN A 1 578 ? 45.110 37.546 -41.341 1.00 88.50 578 ASN A N 1
ATOM 4345 C CA . ASN A 1 578 ? 46.368 38.251 -41.118 1.00 88.50 578 ASN A CA 1
ATOM 4346 C C . ASN A 1 578 ? 47.285 37.433 -40.203 1.00 88.50 578 ASN A C 1
ATOM 4348 O O . ASN A 1 578 ? 46.815 36.821 -39.246 1.00 88.50 578 ASN A O 1
ATOM 4352 N N . ASN A 1 579 ? 48.596 37.471 -40.460 1.00 84.75 579 ASN A N 1
ATOM 4353 C CA . ASN A 1 579 ? 49.623 36.780 -39.665 1.00 84.75 579 ASN A CA 1
ATOM 4354 C C . ASN A 1 579 ? 49.371 35.270 -39.479 1.00 84.75 579 ASN A C 1
ATOM 4356 O O . ASN A 1 579 ? 49.623 34.704 -38.414 1.00 84.75 579 ASN A O 1
ATOM 4360 N N . PHE A 1 580 ? 48.892 34.597 -40.524 1.00 87.44 580 PHE A N 1
ATOM 4361 C CA . PHE A 1 580 ? 48.570 33.176 -40.484 1.00 87.44 580 PHE A CA 1
ATOM 4362 C C . PHE A 1 580 ? 49.835 32.324 -40.676 1.00 87.44 580 PHE A C 1
ATOM 4364 O O . PHE A 1 580 ? 50.365 32.211 -41.780 1.00 87.44 580 PHE A O 1
ATOM 4371 N N . PHE A 1 581 ? 50.357 31.758 -39.582 1.00 86.94 581 PHE A N 1
ATOM 4372 C CA . PHE A 1 581 ? 51.517 30.849 -39.571 1.00 86.94 581 PHE A CA 1
ATOM 4373 C C . PHE A 1 581 ? 52.752 31.361 -40.341 1.00 86.94 581 PHE A C 1
ATOM 4375 O O . PHE A 1 581 ? 53.397 30.628 -41.089 1.00 86.94 581 PHE A O 1
ATOM 4382 N N . GLY A 1 582 ? 53.106 32.634 -40.138 1.00 80.56 582 GLY A N 1
ATOM 4383 C CA . GLY A 1 582 ? 54.266 33.280 -40.771 1.00 80.56 582 GLY A CA 1
ATOM 4384 C C . GLY A 1 582 ? 53.969 33.958 -42.111 1.00 80.56 582 GLY A C 1
ATOM 4385 O O . GLY A 1 582 ? 54.836 34.644 -42.652 1.00 80.56 582 GLY A O 1
ATOM 4386 N N . LEU A 1 583 ? 52.745 33.828 -42.627 1.00 86.19 583 LEU A N 1
ATOM 4387 C CA . LEU A 1 583 ? 52.283 34.569 -43.796 1.00 86.19 583 LEU A CA 1
ATOM 4388 C C . LEU A 1 583 ? 51.621 35.883 -43.346 1.00 86.19 583 LEU A C 1
ATOM 4390 O O . LEU A 1 583 ? 50.774 35.851 -42.453 1.00 86.19 583 LEU A O 1
ATOM 4394 N N . PRO A 1 584 ? 51.981 37.040 -43.939 1.00 85.19 584 PRO A N 1
ATOM 4395 C CA . PRO A 1 584 ? 51.437 38.335 -43.524 1.00 85.19 584 PRO A CA 1
ATOM 4396 C C . PRO A 1 584 ? 49.926 38.428 -43.765 1.00 85.19 584 PRO A C 1
ATOM 4398 O O . PRO A 1 584 ? 49.205 38.970 -42.933 1.00 85.19 584 PRO A O 1
ATOM 4401 N N . GLU A 1 585 ? 49.451 37.850 -44.868 1.00 89.75 585 GLU A N 1
ATOM 4402 C CA . GLU A 1 585 ? 48.039 37.769 -45.232 1.00 89.75 585 GLU A CA 1
ATOM 4403 C C . GLU A 1 585 ? 47.812 36.502 -46.071 1.00 89.75 585 GLU A C 1
ATOM 4405 O O . GLU A 1 585 ? 48.627 36.198 -46.947 1.00 89.75 585 GLU A O 1
ATOM 4410 N N . VAL A 1 586 ? 46.725 35.770 -45.809 1.00 91.56 586 VAL A N 1
ATOM 4411 C CA . VAL A 1 586 ? 46.265 34.611 -46.595 1.00 91.56 586 VAL A CA 1
ATOM 4412 C C . VAL A 1 586 ? 44.774 34.740 -46.865 1.00 91.56 586 VAL A C 1
ATOM 4414 O O . VAL A 1 586 ? 44.008 35.048 -45.956 1.00 91.56 586 VAL A O 1
ATOM 4417 N N . THR A 1 587 ? 44.345 34.478 -48.097 1.00 93.00 587 THR A N 1
ATOM 4418 C CA . THR A 1 587 ? 42.924 34.497 -48.472 1.00 93.00 587 THR A CA 1
ATOM 4419 C C . THR A 1 587 ? 42.370 33.079 -48.556 1.00 93.00 587 THR A C 1
ATOM 4421 O O . THR A 1 587 ? 42.937 32.222 -49.234 1.00 93.00 587 THR A O 1
ATOM 4424 N N . VAL A 1 588 ? 41.234 32.830 -47.907 1.00 92.88 588 VAL A N 1
ATOM 4425 C CA . VAL A 1 588 ? 40.512 31.556 -48.021 1.00 92.88 588 VAL A CA 1
ATOM 4426 C C . VAL A 1 588 ? 39.676 31.582 -49.285 1.00 92.88 588 VAL A C 1
ATOM 4428 O O . VAL A 1 588 ? 38.658 32.257 -49.326 1.00 92.88 588 VAL A O 1
ATOM 4431 N N . VAL A 1 589 ? 40.077 30.869 -50.331 1.00 92.00 589 VAL A N 1
ATOM 4432 C CA . VAL A 1 589 ? 39.405 30.946 -51.639 1.00 92.00 589 VAL A CA 1
ATOM 4433 C C . VAL A 1 589 ? 38.400 29.832 -51.885 1.00 92.00 589 VAL A C 1
ATOM 4435 O O . VAL A 1 589 ? 37.574 29.973 -52.788 1.00 92.00 589 VAL A O 1
ATOM 4438 N N . GLY A 1 590 ? 38.408 28.770 -51.076 1.00 90.81 590 GLY A N 1
ATOM 4439 C CA . GLY A 1 590 ? 37.422 27.699 -51.178 1.00 90.81 590 GLY A CA 1
ATOM 4440 C C . GLY A 1 590 ? 37.327 26.795 -49.951 1.00 90.81 590 GLY A C 1
ATOM 4441 O O . GLY A 1 590 ? 38.259 26.708 -49.153 1.00 90.81 590 GLY A O 1
ATOM 4442 N N . ILE A 1 591 ? 36.187 26.117 -49.826 1.00 90.88 591 ILE A N 1
ATOM 4443 C CA . ILE A 1 591 ? 35.896 25.101 -48.807 1.00 90.88 591 ILE A CA 1
ATOM 4444 C C . ILE A 1 591 ? 35.522 23.801 -49.520 1.00 90.88 591 ILE A C 1
ATOM 4446 O O . ILE A 1 591 ? 34.636 23.798 -50.380 1.00 90.88 591 ILE A O 1
ATOM 4450 N N . LEU A 1 592 ? 36.185 22.698 -49.174 1.00 88.94 592 LEU A N 1
ATOM 4451 C CA . LEU A 1 592 ? 35.899 21.386 -49.760 1.00 88.94 592 LEU A CA 1
ATOM 4452 C C . LEU A 1 592 ? 34.489 20.897 -49.401 1.00 88.94 592 LEU A C 1
ATOM 4454 O O . LEU A 1 592 ? 33.956 21.201 -48.332 1.00 88.94 592 LEU A O 1
ATOM 4458 N N . GLU A 1 593 ? 33.882 20.110 -50.290 1.00 84.19 593 GLU A N 1
ATOM 4459 C CA . GLU A 1 593 ? 32.786 19.232 -49.872 1.00 84.19 593 GLU A CA 1
ATOM 4460 C C . GLU A 1 593 ? 33.312 18.202 -48.857 1.00 84.19 593 GLU A C 1
ATOM 4462 O O . GLU A 1 593 ? 34.466 17.784 -48.971 1.00 84.19 593 GLU A O 1
ATOM 4467 N N . PRO A 1 594 ? 32.494 17.790 -47.868 1.00 81.75 594 PRO A N 1
ATOM 4468 C CA . PRO A 1 594 ? 32.910 16.804 -46.880 1.00 81.75 594 PRO A CA 1
ATOM 4469 C C . PRO A 1 594 ? 33.354 15.509 -47.558 1.00 81.75 594 PRO A C 1
ATOM 4471 O O . PRO A 1 594 ? 32.579 14.889 -48.287 1.00 81.75 594 PRO A O 1
ATOM 4474 N N . THR A 1 595 ? 34.597 15.101 -47.308 1.00 77.12 595 THR A N 1
ATOM 4475 C CA . THR A 1 595 ? 35.172 13.875 -47.870 1.00 77.12 595 THR A CA 1
ATOM 4476 C C . THR A 1 595 ? 35.056 12.691 -46.909 1.00 77.12 595 THR A C 1
ATOM 4478 O O . THR A 1 595 ? 35.153 11.543 -47.329 1.00 77.12 595 THR A O 1
ATOM 4481 N N . GLY A 1 596 ? 34.857 12.925 -45.610 1.00 73.75 596 GLY A N 1
ATOM 4482 C CA . GLY A 1 596 ? 34.891 11.865 -44.599 1.00 73.75 596 GLY A CA 1
ATOM 4483 C C . GLY A 1 596 ? 36.280 11.231 -44.449 1.00 73.75 596 GLY A C 1
ATOM 4484 O O . GLY A 1 596 ? 36.400 10.110 -43.959 1.00 73.75 596 GLY A O 1
ATOM 4485 N N . THR A 1 597 ? 37.331 11.925 -44.895 1.00 82.25 597 THR A N 1
ATOM 4486 C CA . THR A 1 597 ? 38.732 11.482 -44.821 1.00 82.25 597 THR A CA 1
ATOM 4487 C C . THR A 1 597 ? 39.575 12.493 -44.050 1.00 82.25 597 THR A C 1
ATOM 4489 O O . THR A 1 597 ? 39.124 13.601 -43.758 1.00 82.25 597 THR A O 1
ATOM 4492 N N . THR A 1 598 ? 40.839 12.162 -43.776 1.00 83.81 598 THR A N 1
ATOM 4493 C CA . THR A 1 598 ? 41.775 13.083 -43.116 1.00 83.81 598 THR A CA 1
ATOM 4494 C C . THR A 1 598 ? 41.949 14.400 -43.881 1.00 83.81 598 THR A C 1
ATOM 4496 O O . THR A 1 598 ? 42.255 15.407 -43.246 1.00 83.81 598 THR A O 1
ATOM 4499 N N . LEU A 1 599 ? 41.690 14.432 -45.201 1.00 87.81 599 LEU A N 1
ATOM 4500 C CA . LEU A 1 599 ? 41.748 15.649 -46.023 1.00 87.81 599 LEU A CA 1
ATOM 4501 C C . LEU A 1 599 ? 40.829 16.764 -45.499 1.00 87.81 599 LEU A C 1
ATOM 4503 O O . LEU A 1 599 ? 41.154 17.940 -45.648 1.00 87.81 599 LEU A O 1
ATOM 4507 N N . ASP A 1 600 ? 39.725 16.420 -44.828 1.00 87.19 600 ASP A N 1
ATOM 4508 C CA . ASP A 1 600 ? 38.802 17.407 -44.257 1.00 87.19 600 ASP A CA 1
ATOM 4509 C C . ASP A 1 600 ? 39.438 18.262 -43.145 1.00 87.19 600 ASP A C 1
ATOM 4511 O O . ASP A 1 600 ? 38.900 19.316 -42.807 1.00 87.19 600 ASP A O 1
ATOM 4515 N N . ASN A 1 601 ? 40.590 17.842 -42.612 1.00 89.31 601 ASN A N 1
ATOM 4516 C CA . ASN A 1 601 ? 41.358 18.555 -41.587 1.00 89.31 601 ASN A CA 1
ATOM 4517 C C . ASN A 1 601 ? 42.556 19.347 -42.158 1.00 89.31 601 ASN A C 1
ATOM 4519 O O . ASN A 1 601 ? 43.360 19.879 -41.393 1.00 89.31 601 ASN A O 1
ATOM 4523 N N . TYR A 1 602 ? 42.735 19.392 -43.485 1.00 92.31 602 TYR A N 1
ATOM 4524 C CA . TYR A 1 602 ? 43.883 20.044 -44.126 1.00 92.31 602 TYR A CA 1
ATOM 4525 C C . TYR A 1 602 ? 43.586 21.464 -44.625 1.00 92.31 602 TYR A C 1
ATOM 4527 O O . TYR A 1 602 ? 42.492 21.777 -45.092 1.00 92.31 602 TYR A O 1
ATOM 4535 N N . HIS A 1 603 ? 44.635 22.287 -44.639 1.00 93.81 603 HIS A N 1
ATOM 4536 C CA . HIS A 1 603 ? 44.744 23.513 -45.425 1.00 93.81 603 HIS A CA 1
ATOM 4537 C C . HIS A 1 603 ? 45.547 23.218 -46.694 1.00 93.81 603 HIS A C 1
ATOM 4539 O O . HIS A 1 603 ? 46.725 22.859 -46.635 1.00 93.81 603 HIS A O 1
ATOM 4545 N N . LEU A 1 604 ? 44.921 23.362 -47.854 1.00 93.25 604 LEU A N 1
ATOM 4546 C CA . LEU A 1 604 ? 45.524 23.099 -49.151 1.00 93.25 604 LEU A CA 1
ATOM 4547 C C . LEU A 1 604 ? 46.076 24.410 -49.718 1.00 93.25 604 LEU A C 1
ATOM 4549 O O . LEU A 1 604 ? 45.336 25.381 -49.882 1.00 93.25 604 LEU A O 1
ATOM 4553 N N . VAL A 1 605 ? 47.374 24.434 -50.023 1.00 92.38 605 VAL A N 1
ATOM 4554 C CA . VAL A 1 605 ? 48.100 25.622 -50.504 1.00 92.38 605 VAL A CA 1
ATOM 4555 C C . VAL A 1 605 ? 49.017 25.272 -51.675 1.00 92.38 605 VAL A C 1
ATOM 4557 O O . VAL A 1 605 ? 49.441 24.126 -51.830 1.00 92.38 605 VAL A O 1
ATOM 4560 N N . ASN A 1 606 ? 49.363 26.263 -52.499 1.00 91.38 606 ASN A N 1
ATOM 4561 C CA . ASN A 1 606 ? 50.315 26.064 -53.592 1.00 91.38 606 ASN A CA 1
ATOM 4562 C C . ASN A 1 606 ? 51.772 25.962 -53.086 1.00 91.38 606 ASN A C 1
ATOM 4564 O O . ASN A 1 606 ? 52.081 26.293 -51.940 1.00 91.38 606 ASN A O 1
ATOM 4568 N N . GLY A 1 607 ? 52.697 25.537 -53.953 1.00 87.50 607 GLY A N 1
ATOM 4569 C CA . GLY A 1 607 ? 54.105 25.326 -53.584 1.00 87.50 607 GLY A CA 1
ATOM 4570 C C . GLY A 1 607 ? 54.829 26.561 -53.030 1.00 87.50 607 GLY A C 1
ATOM 4571 O O . GLY A 1 607 ? 55.574 26.445 -52.056 1.00 87.50 607 GLY A O 1
ATOM 4572 N N . ASN A 1 608 ? 54.591 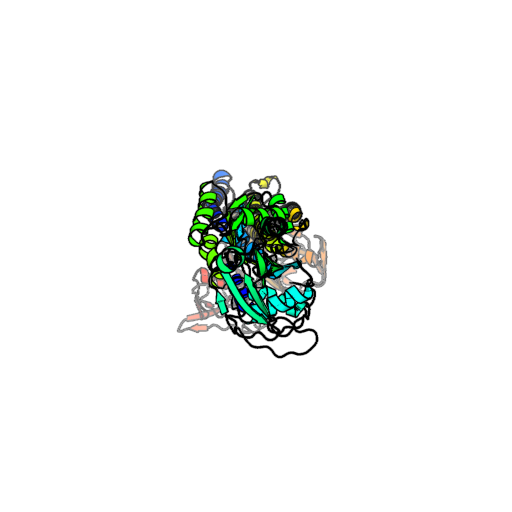27.746 -53.600 1.00 87.75 608 ASN A N 1
ATOM 4573 C CA . ASN A 1 608 ? 55.221 28.992 -53.149 1.00 87.75 608 ASN A CA 1
ATOM 4574 C C . ASN A 1 608 ? 54.763 29.379 -51.738 1.00 87.75 608 ASN A C 1
ATOM 4576 O O . ASN A 1 608 ? 55.580 29.721 -50.882 1.00 87.75 608 ASN A O 1
ATOM 4580 N N . THR A 1 609 ? 53.457 29.289 -51.486 1.00 88.44 609 THR A N 1
ATOM 4581 C CA . THR A 1 609 ? 52.846 29.591 -50.185 1.00 88.44 609 THR A CA 1
ATOM 4582 C C . THR A 1 609 ? 53.279 28.562 -49.143 1.00 88.44 609 THR A C 1
ATOM 4584 O O . THR A 1 609 ? 53.705 28.927 -48.049 1.00 88.44 609 THR A O 1
ATOM 4587 N N . TYR A 1 610 ? 53.292 27.281 -49.514 1.00 89.56 610 TYR A N 1
ATOM 4588 C CA . TYR A 1 610 ? 53.726 26.173 -48.663 1.00 89.56 610 TYR A CA 1
ATOM 4589 C C . TYR A 1 610 ? 55.171 26.308 -48.157 1.00 89.56 610 TYR A C 1
ATOM 4591 O O . TYR A 1 610 ? 55.482 25.942 -47.019 1.00 89.56 610 TYR A O 1
ATOM 4599 N N . ASN A 1 611 ? 56.073 26.836 -48.988 1.00 87.31 611 ASN A N 1
ATOM 4600 C CA . ASN A 1 611 ? 57.475 27.048 -48.620 1.00 87.31 611 ASN A CA 1
ATOM 4601 C C . ASN A 1 611 ? 57.679 28.242 -47.678 1.00 87.31 611 ASN A C 1
ATOM 4603 O O . ASN A 1 611 ? 58.671 28.273 -46.956 1.00 87.31 611 ASN A O 1
ATOM 4607 N N . ARG A 1 612 ? 56.751 29.205 -47.673 1.00 87.44 612 ARG A N 1
ATOM 4608 C CA . ARG A 1 612 ? 56.803 30.414 -46.837 1.00 87.44 612 ARG A CA 1
ATOM 4609 C C . ARG A 1 612 ? 56.110 30.261 -45.482 1.00 87.44 612 ARG A C 1
ATOM 4611 O O . ARG A 1 612 ? 56.288 31.124 -44.627 1.00 87.44 612 ARG A O 1
ATOM 4618 N N . LEU A 1 613 ? 55.336 29.193 -45.282 1.00 86.25 613 LEU A N 1
ATOM 4619 C CA . LEU A 1 613 ? 54.790 28.850 -43.971 1.00 86.25 613 LEU A CA 1
ATOM 4620 C C . LEU A 1 613 ? 55.934 28.653 -42.976 1.00 86.25 613 LEU A C 1
ATOM 4622 O O . LEU A 1 613 ? 56.867 27.891 -43.237 1.00 86.25 613 LEU A O 1
ATOM 4626 N N . ASN A 1 614 ? 55.835 29.302 -41.818 1.00 79.88 614 ASN A N 1
ATOM 4627 C CA . ASN A 1 614 ? 56.666 28.946 -40.680 1.00 79.88 614 ASN A CA 1
ATOM 4628 C C . ASN A 1 614 ? 56.277 27.519 -40.272 1.00 79.88 614 ASN A C 1
ATOM 4630 O O . ASN A 1 614 ? 55.089 27.217 -40.177 1.00 79.88 614 ASN A O 1
ATOM 4634 N N . THR A 1 615 ? 57.233 26.613 -40.096 1.00 63.97 615 THR A N 1
ATOM 4635 C CA . THR A 1 615 ? 56.932 25.190 -39.874 1.00 63.97 615 THR A CA 1
ATOM 4636 C C . THR A 1 615 ? 57.458 24.694 -38.556 1.00 63.97 615 THR A C 1
ATOM 4638 O O . THR A 1 615 ? 58.623 24.919 -38.237 1.00 63.97 615 THR A O 1
ATOM 4641 N N . THR A 1 616 ? 56.629 23.922 -37.856 1.00 67.38 616 THR A N 1
ATOM 4642 C CA . THR A 1 616 ? 57.064 23.153 -36.691 1.00 67.38 616 THR A CA 1
ATOM 4643 C C . THR A 1 616 ? 57.667 21.819 -37.132 1.00 67.38 616 THR A C 1
ATOM 4645 O O . THR A 1 616 ? 58.797 21.516 -36.762 1.00 67.38 616 THR A O 1
ATOM 4648 N N . ALA A 1 617 ? 56.978 21.047 -37.982 1.00 82.06 617 ALA A N 1
ATOM 4649 C CA . ALA A 1 617 ? 57.492 19.765 -38.472 1.00 82.06 617 ALA A CA 1
ATOM 4650 C C . ALA A 1 617 ? 56.955 19.370 -39.857 1.00 82.06 617 ALA A C 1
ATOM 4652 O O . ALA A 1 617 ? 55.910 19.848 -40.309 1.00 82.06 617 ALA A O 1
ATOM 4653 N N . SER A 1 618 ? 57.678 18.467 -40.523 1.00 84.50 618 SER A N 1
ATOM 4654 C CA . SER A 1 618 ? 57.216 17.755 -41.718 1.00 84.50 618 SER A CA 1
ATOM 4655 C C . SER A 1 618 ? 56.470 16.481 -41.329 1.00 84.50 618 SER A C 1
ATOM 4657 O O . SER A 1 618 ? 56.906 15.766 -40.423 1.00 84.50 618 SER A O 1
ATOM 4659 N N . ILE A 1 619 ? 55.402 16.170 -42.061 1.00 89.00 619 ILE A N 1
ATOM 4660 C CA . ILE A 1 619 ? 54.700 14.891 -41.967 1.00 89.00 619 ILE A CA 1
ATOM 4661 C C . ILE A 1 619 ? 55.033 14.074 -43.210 1.00 89.00 619 ILE A C 1
ATOM 4663 O O . ILE A 1 619 ? 54.803 14.530 -44.333 1.00 89.00 619 ILE A O 1
ATOM 4667 N N . LYS A 1 620 ? 55.524 12.852 -43.010 1.00 87.88 620 LYS A N 1
ATOM 4668 C CA . LYS A 1 620 ? 55.558 11.843 -44.071 1.00 87.88 620 LYS A CA 1
ATOM 4669 C C . LYS A 1 620 ? 54.278 11.024 -44.020 1.00 87.88 620 LYS A C 1
ATOM 4671 O O . LYS A 1 620 ? 53.719 10.811 -42.946 1.00 87.88 620 LYS A O 1
ATOM 4676 N N . THR A 1 621 ? 53.781 10.594 -45.169 1.00 88.06 621 THR A N 1
ATOM 4677 C CA . THR A 1 621 ? 52.553 9.801 -45.235 1.00 88.06 621 THR A CA 1
ATOM 4678 C C . THR A 1 621 ? 52.763 8.576 -46.109 1.00 88.06 621 THR A C 1
ATOM 4680 O O . THR A 1 621 ? 53.501 8.616 -47.090 1.00 88.06 621 THR A O 1
ATOM 4683 N N . ALA A 1 622 ? 52.140 7.466 -45.730 1.00 85.81 622 ALA A N 1
ATOM 4684 C CA . ALA A 1 622 ? 52.224 6.203 -46.446 1.00 85.81 622 ALA A CA 1
ATOM 4685 C C . ALA A 1 622 ? 50.873 5.485 -46.425 1.00 85.81 622 ALA A C 1
ATOM 4687 O O . ALA A 1 622 ? 50.023 5.763 -45.580 1.00 85.81 622 ALA A O 1
ATOM 4688 N N . LEU A 1 623 ? 50.687 4.534 -47.342 1.00 83.69 623 LEU A N 1
ATOM 4689 C CA . LEU A 1 623 ? 49.524 3.649 -47.339 1.00 83.69 623 LEU A CA 1
ATOM 4690 C C . LEU A 1 623 ? 49.878 2.288 -46.746 1.00 83.69 623 LEU A C 1
ATOM 4692 O O . LEU A 1 623 ? 50.818 1.633 -47.201 1.00 83.69 623 LEU A O 1
ATOM 4696 N N . ALA A 1 624 ? 49.077 1.842 -45.781 1.00 78.12 624 ALA A N 1
ATOM 4697 C CA . ALA A 1 624 ? 49.010 0.453 -45.343 1.00 78.12 624 ALA A CA 1
ATOM 4698 C C . ALA A 1 624 ? 47.713 -0.156 -45.888 1.00 78.12 624 ALA A C 1
ATOM 4700 O O . ALA A 1 624 ? 46.620 0.093 -45.383 1.00 78.12 624 ALA A O 1
ATOM 4701 N N . GLY A 1 625 ? 47.808 -0.893 -46.997 1.00 77.88 625 GLY A N 1
ATOM 4702 C CA . GLY A 1 625 ? 46.618 -1.309 -47.739 1.00 77.88 625 GLY A CA 1
ATOM 4703 C C . GLY A 1 625 ? 45.872 -0.095 -48.304 1.00 77.88 625 GLY A C 1
ATOM 4704 O O . GLY A 1 625 ? 46.341 0.517 -49.260 1.00 77.88 625 GLY A O 1
ATOM 4705 N N . LYS A 1 626 ? 44.712 0.238 -47.726 1.00 71.00 626 LYS A N 1
ATOM 4706 C CA . LYS A 1 626 ? 43.884 1.402 -48.109 1.00 71.00 626 LYS A CA 1
ATOM 4707 C C . LYS A 1 626 ? 43.876 2.516 -47.056 1.00 71.00 626 LYS A C 1
ATOM 4709 O O . LYS A 1 626 ? 43.296 3.575 -47.296 1.00 71.00 626 LYS A O 1
ATOM 4714 N N . GLU A 1 627 ? 44.512 2.288 -45.910 1.00 79.56 627 GLU A N 1
ATOM 4715 C CA . GLU A 1 627 ? 44.560 3.250 -44.814 1.00 79.56 627 GLU A CA 1
ATOM 4716 C C . GLU A 1 627 ? 45.755 4.187 -44.945 1.00 79.56 627 GLU A C 1
ATOM 4718 O O . GLU A 1 627 ? 46.875 3.762 -45.240 1.00 79.56 627 GLU A O 1
ATOM 4723 N N . LEU A 1 628 ? 45.504 5.471 -44.699 1.00 85.25 628 LEU A N 1
ATOM 4724 C CA . LEU A 1 628 ? 46.528 6.501 -44.631 1.00 85.25 628 LEU A CA 1
ATOM 4725 C C . LEU A 1 628 ? 47.214 6.448 -43.263 1.00 85.25 628 LEU A C 1
ATOM 4727 O O . LEU A 1 628 ? 46.560 6.591 -42.234 1.00 85.25 628 LEU A O 1
ATOM 4731 N N . LYS A 1 629 ? 48.538 6.304 -43.259 1.00 88.56 629 LYS A N 1
ATOM 4732 C CA . LYS A 1 629 ? 49.377 6.366 -42.061 1.00 88.56 629 LYS A CA 1
ATOM 4733 C C . LYS A 1 629 ? 50.251 7.610 -42.124 1.00 88.56 629 LYS A C 1
ATOM 4735 O O . LYS A 1 629 ? 50.864 7.897 -43.152 1.00 88.56 629 LYS A O 1
ATOM 4740 N N . MET A 1 630 ? 50.276 8.366 -41.031 1.00 90.12 630 MET A N 1
ATOM 4741 C CA . MET A 1 630 ? 50.976 9.646 -40.923 1.00 90.12 630 MET A CA 1
ATOM 4742 C C . MET A 1 630 ? 52.136 9.536 -39.933 1.00 90.12 630 MET A C 1
ATOM 4744 O O . MET A 1 630 ? 51.978 8.983 -38.846 1.00 90.12 630 MET A O 1
ATOM 4748 N N . PHE A 1 631 ? 53.282 10.095 -40.310 1.00 89.94 631 PHE A N 1
ATOM 4749 C CA . PHE A 1 631 ? 54.530 10.064 -39.558 1.00 89.94 631 PHE A CA 1
ATOM 4750 C C . PHE A 1 631 ? 54.984 11.490 -39.265 1.00 89.94 631 PHE A C 1
ATOM 4752 O O . PHE A 1 631 ? 55.376 12.229 -40.171 1.00 89.94 631 PHE A O 1
ATOM 4759 N N . TYR A 1 632 ? 54.937 11.879 -37.998 1.00 90.62 632 TYR A N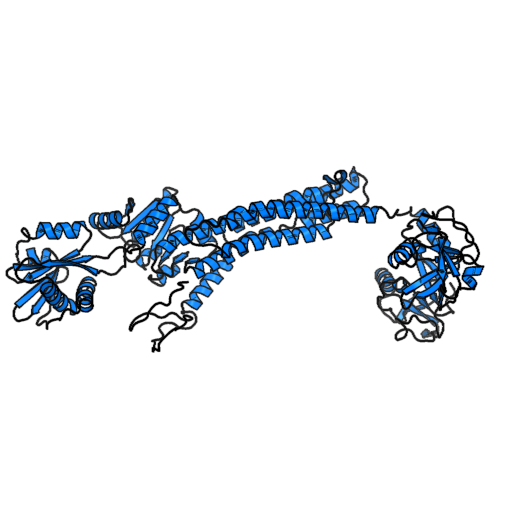 1
ATOM 4760 C CA . TYR A 1 632 ? 55.504 13.120 -37.502 1.00 90.62 632 TYR A CA 1
ATOM 4761 C C . TYR A 1 632 ? 57.020 12.963 -37.368 1.00 90.62 632 TYR A C 1
ATOM 4763 O O . TYR A 1 632 ? 57.500 12.152 -36.571 1.00 90.62 632 TYR A O 1
ATOM 4771 N N . ILE A 1 633 ? 57.776 13.752 -38.135 1.00 88.31 633 ILE A N 1
ATOM 4772 C CA . ILE A 1 633 ? 59.238 13.695 -38.103 1.00 88.31 633 ILE A CA 1
ATOM 4773 C C . ILE A 1 633 ? 59.768 14.601 -36.994 1.00 88.31 633 ILE A C 1
ATOM 4775 O O . ILE A 1 633 ? 59.710 15.832 -37.083 1.00 88.31 633 ILE A O 1
ATOM 4779 N N . LEU A 1 634 ? 60.299 13.971 -35.953 1.00 85.44 634 LEU A N 1
ATOM 4780 C CA . LEU A 1 634 ? 60.929 14.630 -34.823 1.00 85.44 634 LEU A CA 1
ATOM 4781 C C . LEU A 1 634 ? 62.332 15.121 -35.201 1.00 85.44 634 LEU A C 1
ATOM 4783 O O . LEU A 1 634 ? 63.144 14.396 -35.777 1.00 85.44 634 LEU A O 1
ATOM 4787 N N . ASN A 1 635 ? 62.612 16.366 -34.841 1.00 75.38 635 ASN A N 1
ATOM 4788 C CA . ASN A 1 635 ? 63.940 16.951 -34.756 1.00 75.38 635 ASN A CA 1
ATOM 4789 C C . ASN A 1 635 ? 64.083 17.565 -33.354 1.00 75.38 635 ASN A C 1
ATOM 4791 O O . ASN A 1 635 ? 63.074 17.909 -32.745 1.00 75.38 635 ASN A O 1
ATOM 4795 N N . GLY A 1 636 ? 65.313 17.717 -32.855 1.00 67.56 636 GLY A N 1
ATOM 4796 C CA . GLY A 1 636 ? 65.671 18.186 -31.500 1.00 67.56 636 GLY A CA 1
ATOM 4797 C C . GLY A 1 636 ? 64.772 19.226 -30.817 1.00 67.56 636 GLY A C 1
ATOM 4798 O O . GLY A 1 636 ? 64.694 19.270 -29.592 1.00 67.56 636 GLY A O 1
ATOM 4799 N N . ASN A 1 637 ? 64.100 20.071 -31.604 1.00 73.88 637 ASN A N 1
ATOM 4800 C CA . ASN A 1 637 ? 63.387 21.257 -31.158 1.00 73.88 637 ASN A CA 1
ATOM 4801 C C . ASN A 1 637 ? 61.896 21.302 -31.557 1.00 73.88 637 ASN A C 1
ATOM 4803 O O . ASN A 1 637 ? 61.248 22.313 -31.279 1.00 73.88 637 ASN A O 1
ATOM 4807 N N . ASN A 1 638 ? 61.333 20.263 -32.192 1.00 83.62 638 ASN A N 1
ATOM 4808 C CA . ASN A 1 638 ? 59.958 20.293 -32.720 1.00 83.62 638 ASN A CA 1
ATOM 4809 C C . ASN A 1 638 ? 58.954 19.346 -32.041 1.00 83.62 638 ASN A C 1
ATOM 4811 O O . ASN A 1 638 ? 57.839 19.194 -32.548 1.00 83.62 638 ASN A O 1
ATOM 4815 N N . THR A 1 639 ? 59.298 18.731 -30.909 1.00 84.81 639 THR A N 1
ATOM 4816 C CA . THR A 1 639 ? 58.361 17.890 -30.149 1.00 84.81 639 THR A CA 1
ATOM 4817 C C . THR A 1 639 ? 57.123 18.704 -29.733 1.00 84.81 639 THR A C 1
ATOM 4819 O O . THR A 1 639 ? 57.281 19.772 -29.117 1.00 84.81 639 THR A O 1
ATOM 4822 N N . PRO A 1 640 ? 55.890 18.234 -30.032 1.00 85.25 640 PRO A N 1
ATOM 4823 C CA . PRO A 1 640 ? 54.664 18.904 -29.604 1.00 85.25 640 PRO A CA 1
ATOM 4824 C C . PRO A 1 640 ? 54.677 19.167 -28.096 1.00 85.25 640 PRO A C 1
ATOM 4826 O O . PRO A 1 640 ? 55.088 18.308 -27.317 1.00 85.25 640 PRO A O 1
ATOM 4829 N N . LYS A 1 641 ? 54.211 20.347 -27.660 1.00 83.62 641 LYS A N 1
ATOM 4830 C CA . LYS A 1 641 ? 54.247 20.754 -26.238 1.00 83.62 641 LYS A CA 1
ATOM 4831 C C . LYS A 1 641 ? 53.628 19.710 -25.302 1.00 83.62 641 LYS A C 1
ATOM 4833 O O . LYS A 1 641 ? 54.133 19.523 -24.205 1.00 83.62 641 LYS A O 1
ATOM 4838 N N . GLN A 1 642 ? 52.580 19.031 -25.765 1.00 83.25 642 GLN A N 1
ATOM 4839 C CA . GLN A 1 642 ? 51.845 17.990 -25.040 1.00 83.25 642 GLN A CA 1
ATOM 4840 C C . GLN A 1 642 ? 52.686 16.732 -24.755 1.00 83.25 642 GLN A C 1
ATOM 4842 O O . GLN A 1 642 ? 52.362 15.986 -23.839 1.00 83.25 642 GLN A O 1
ATOM 4847 N N . PHE A 1 643 ? 53.762 16.500 -25.515 1.00 87.06 643 PHE A N 1
ATOM 4848 C CA . PHE A 1 643 ? 54.582 15.285 -25.443 1.00 87.06 643 PHE A CA 1
ATOM 4849 C C . PHE A 1 643 ? 56.034 15.544 -25.018 1.00 87.06 643 PHE A C 1
ATOM 4851 O O . PHE A 1 643 ? 56.830 14.607 -24.975 1.00 87.06 643 PHE A O 1
ATOM 4858 N N . LYS A 1 644 ? 56.398 16.794 -24.689 1.00 82.50 644 LYS A N 1
ATOM 4859 C CA . LYS A 1 644 ? 57.785 17.185 -24.366 1.00 82.50 644 LYS A CA 1
ATOM 4860 C C . LYS A 1 644 ? 58.409 16.401 -23.212 1.00 82.50 644 LYS A C 1
ATOM 4862 O O . LYS A 1 644 ? 59.609 16.164 -23.244 1.00 82.50 644 LYS A O 1
ATOM 4867 N N . ASP A 1 645 ? 57.608 15.982 -22.236 1.00 80.94 645 ASP A N 1
ATOM 4868 C CA . ASP A 1 645 ? 58.101 15.244 -21.066 1.00 80.94 645 ASP A CA 1
ATOM 4869 C C . ASP A 1 645 ? 58.245 13.731 -21.320 1.00 80.94 645 ASP A C 1
ATOM 4871 O O . ASP A 1 645 ? 58.781 13.007 -20.486 1.00 80.94 645 ASP A O 1
ATOM 4875 N N . GLN A 1 646 ? 57.748 13.234 -22.458 1.00 83.00 646 GLN A N 1
ATOM 4876 C CA . GLN A 1 646 ? 57.630 11.800 -22.755 1.00 83.00 646 GLN A CA 1
ATOM 4877 C C . GLN A 1 646 ? 58.459 11.367 -23.964 1.00 83.00 646 GLN A C 1
ATOM 4879 O O . GLN A 1 646 ? 58.861 10.206 -24.057 1.00 83.00 646 GLN A O 1
ATOM 4884 N N . VAL A 1 647 ? 58.714 12.295 -24.887 1.00 84.06 647 VAL A N 1
ATOM 4885 C CA . VAL A 1 647 ? 59.525 12.071 -26.080 1.00 84.06 647 VAL A CA 1
ATOM 4886 C C . VAL A 1 647 ? 60.866 12.789 -25.897 1.00 84.06 647 VAL A C 1
ATOM 4888 O O . VAL A 1 647 ? 60.875 14.017 -25.781 1.00 84.06 647 VAL A O 1
ATOM 4891 N N . PRO A 1 648 ? 61.995 12.058 -25.879 1.00 78.62 648 PRO A N 1
ATOM 4892 C CA . PRO A 1 648 ? 63.327 12.646 -25.801 1.00 78.62 648 PRO A CA 1
ATOM 4893 C C . PRO A 1 648 ? 63.590 13.623 -26.948 1.00 78.62 648 PRO A C 1
ATOM 4895 O O . PRO A 1 648 ? 63.081 13.448 -28.054 1.00 78.62 648 PRO A O 1
ATOM 4898 N N . SER A 1 649 ? 64.437 14.622 -26.696 1.00 66.94 649 SER A N 1
ATOM 4899 C CA . SER A 1 649 ? 64.804 15.626 -27.699 1.00 66.94 649 SER A CA 1
ATOM 4900 C C . SER A 1 649 ? 65.487 14.998 -28.918 1.00 66.94 649 SER A C 1
ATOM 4902 O O . SER A 1 649 ? 65.204 15.380 -30.045 1.00 66.94 649 SER A O 1
ATOM 4904 N N . GLU A 1 650 ? 66.341 13.992 -28.722 1.00 70.94 650 GLU A N 1
ATOM 4905 C CA . GLU A 1 650 ? 66.981 13.254 -29.813 1.00 70.94 650 GLU A CA 1
ATOM 4906 C C . GLU A 1 650 ? 66.652 11.765 -29.722 1.00 70.94 650 GLU A C 1
ATOM 4908 O O . GLU A 1 650 ? 66.752 11.147 -28.661 1.00 70.94 650 GLU A O 1
ATOM 4913 N N . LEU A 1 651 ? 66.261 11.195 -30.861 1.00 80.81 651 LEU A N 1
ATOM 4914 C CA . LEU A 1 651 ? 65.998 9.773 -31.022 1.00 80.81 651 LEU A CA 1
ATOM 4915 C C . LEU A 1 651 ? 67.245 9.104 -31.599 1.00 80.81 651 LEU A C 1
ATOM 4917 O O . LEU A 1 651 ? 67.583 9.335 -32.756 1.00 80.81 651 LEU A O 1
ATOM 4921 N N . SER A 1 652 ? 67.926 8.290 -30.795 1.00 77.19 652 SER A N 1
ATOM 4922 C CA . SER A 1 652 ? 69.090 7.511 -31.220 1.00 77.19 652 SER A CA 1
ATOM 4923 C C . SER A 1 652 ? 68.708 6.074 -31.582 1.00 77.19 652 SER A C 1
ATOM 4925 O O . SER A 1 652 ? 67.807 5.485 -30.981 1.00 77.19 652 SER A O 1
ATOM 4927 N N . GLU A 1 653 ? 69.403 5.495 -32.568 1.00 81.00 653 GLU A N 1
ATOM 4928 C CA . GLU A 1 653 ? 69.239 4.086 -32.942 1.00 81.00 653 GLU A CA 1
ATOM 4929 C C . GLU A 1 653 ? 69.448 3.163 -31.729 1.00 81.00 653 GLU A C 1
ATOM 4931 O O . GLU A 1 653 ? 70.437 3.274 -30.997 1.00 81.00 653 GLU A O 1
ATOM 4936 N N . ILE A 1 654 ? 68.552 2.192 -31.551 1.00 82.44 654 ILE A N 1
ATOM 4937 C CA . ILE A 1 654 ? 68.649 1.191 -30.490 1.00 82.44 654 ILE A CA 1
ATOM 4938 C C . ILE A 1 654 ? 69.292 -0.073 -31.062 1.00 82.44 654 ILE A C 1
ATOM 4940 O O . ILE A 1 654 ? 68.792 -0.671 -32.017 1.00 82.44 654 ILE A O 1
ATOM 4944 N N . VAL A 1 655 ? 70.401 -0.515 -30.466 1.00 81.50 655 VAL A N 1
ATOM 4945 C CA . VAL A 1 655 ? 71.098 -1.745 -30.867 1.00 81.50 655 VAL A CA 1
ATOM 4946 C C . VAL A 1 655 ? 70.697 -2.892 -29.942 1.00 81.50 655 VAL A C 1
ATOM 4948 O O . VAL A 1 655 ? 71.009 -2.879 -28.753 1.00 81.50 655 VAL A O 1
ATOM 4951 N N . LEU A 1 656 ? 70.033 -3.911 -30.493 1.00 80.94 656 LEU A N 1
ATOM 4952 C CA . LEU A 1 656 ? 69.697 -5.153 -29.792 1.00 80.94 656 LEU A CA 1
ATOM 4953 C C . LEU A 1 656 ? 70.417 -6.322 -30.478 1.00 80.94 656 LEU A C 1
ATOM 4955 O O . LEU A 1 656 ? 70.045 -6.766 -31.568 1.00 80.94 656 LEU A O 1
ATOM 4959 N N . GLY A 1 657 ? 71.483 -6.818 -29.845 1.00 81.06 657 GLY A N 1
ATOM 4960 C CA . GLY A 1 657 ? 72.372 -7.820 -30.443 1.00 81.06 657 GLY A CA 1
ATOM 4961 C C . GLY A 1 657 ? 73.133 -7.256 -31.652 1.00 81.06 657 GLY A C 1
ATOM 4962 O O . GLY A 1 657 ? 73.764 -6.212 -31.544 1.00 81.06 657 GLY A O 1
ATOM 4963 N N . ASN A 1 658 ? 73.049 -7.927 -32.811 1.00 78.38 658 ASN A N 1
ATOM 4964 C CA . ASN A 1 658 ? 73.670 -7.490 -34.078 1.00 78.38 658 ASN A CA 1
ATOM 4965 C C . ASN A 1 658 ? 72.712 -6.705 -35.001 1.00 78.38 658 ASN A C 1
ATOM 4967 O O . ASN A 1 658 ? 72.998 -6.548 -36.189 1.00 78.38 658 ASN A O 1
ATOM 4971 N N . LYS A 1 659 ? 71.551 -6.257 -34.502 1.00 80.94 659 LYS A N 1
ATOM 4972 C CA . LYS A 1 659 ? 70.545 -5.529 -35.292 1.00 80.94 659 LYS A CA 1
ATOM 4973 C C . LYS A 1 659 ? 70.246 -4.157 -34.699 1.00 80.94 659 LYS A C 1
ATOM 4975 O O . LYS A 1 659 ? 70.189 -3.999 -33.481 1.00 80.94 659 LYS A O 1
ATOM 4980 N N . LYS A 1 660 ? 70.058 -3.188 -35.591 1.00 85.94 660 LYS A N 1
ATOM 4981 C CA . LYS A 1 660 ? 69.705 -1.801 -35.284 1.00 85.94 660 LYS A CA 1
ATOM 4982 C C . LYS A 1 660 ? 68.207 -1.606 -35.482 1.00 85.94 660 LYS A C 1
ATOM 4984 O O . LYS A 1 660 ? 67.673 -2.088 -36.478 1.00 85.94 660 LYS A O 1
ATOM 4989 N N . PHE A 1 661 ? 67.568 -0.911 -34.550 1.00 88.75 661 PHE A N 1
ATOM 4990 C CA . PHE A 1 661 ? 66.150 -0.579 -34.587 1.00 88.75 661 PHE A CA 1
ATOM 4991 C C . PHE A 1 661 ? 65.957 0.923 -34.389 1.00 88.75 661 PHE A C 1
ATOM 4993 O O . PHE A 1 661 ? 66.578 1.519 -33.506 1.00 88.75 661 PHE A O 1
ATOM 5000 N N . LEU A 1 662 ? 65.068 1.525 -35.177 1.00 89.88 662 LEU A N 1
ATOM 5001 C CA . LEU A 1 662 ? 64.667 2.917 -34.993 1.00 89.88 662 LEU A CA 1
ATOM 5002 C C . LEU A 1 662 ? 63.601 3.015 -33.889 1.00 89.88 662 LEU A C 1
ATOM 5004 O O . LEU A 1 662 ? 62.605 2.286 -33.947 1.00 89.88 662 LEU A O 1
ATOM 5008 N N . PRO A 1 663 ? 63.765 3.887 -32.881 1.00 90.25 663 PRO A N 1
ATOM 5009 C CA . PRO A 1 663 ? 62.721 4.109 -31.889 1.00 90.25 663 PRO A CA 1
ATOM 5010 C C . PRO A 1 663 ? 61.523 4.827 -32.524 1.00 90.25 663 PRO A C 1
ATOM 5012 O O . PRO A 1 663 ? 61.683 5.830 -33.224 1.00 90.25 663 PRO A O 1
ATOM 5015 N N . ILE A 1 664 ? 60.316 4.331 -32.249 1.00 91.12 664 ILE A N 1
ATOM 5016 C CA . ILE A 1 664 ? 59.061 4.943 -32.693 1.00 91.12 664 ILE A CA 1
ATOM 5017 C C . ILE A 1 664 ? 58.107 5.125 -31.511 1.00 91.12 664 ILE A C 1
ATOM 5019 O O . ILE A 1 664 ? 57.946 4.224 -30.685 1.00 91.12 664 ILE A O 1
ATOM 5023 N N . TYR A 1 665 ? 57.475 6.292 -31.430 1.00 92.69 665 TYR A N 1
ATOM 5024 C CA . TYR A 1 665 ? 56.389 6.564 -30.490 1.00 92.69 665 TYR A CA 1
ATOM 5025 C C . TYR A 1 665 ? 55.069 6.547 -31.251 1.00 92.69 665 TYR A C 1
ATOM 5027 O O . TYR A 1 665 ? 54.997 7.043 -32.374 1.00 92.69 665 TYR A O 1
ATOM 5035 N N . ILE A 1 666 ? 54.029 5.965 -30.667 1.00 92.81 666 ILE A N 1
ATOM 5036 C CA . ILE A 1 666 ? 52.742 5.792 -31.349 1.00 92.81 666 ILE A CA 1
ATOM 5037 C C . ILE A 1 666 ? 51.669 6.586 -30.606 1.00 92.81 666 ILE A C 1
ATOM 5039 O O . ILE A 1 666 ? 51.583 6.518 -29.378 1.00 92.81 666 ILE A O 1
ATOM 5043 N N . GLY A 1 667 ? 50.858 7.344 -31.346 1.00 93.19 667 GLY A N 1
ATOM 5044 C CA . GLY A 1 667 ? 49.669 8.002 -30.813 1.00 93.19 667 GLY A CA 1
ATOM 5045 C C . GLY A 1 667 ? 48.679 7.005 -30.202 1.00 93.19 667 GLY A C 1
ATOM 5046 O O . GLY A 1 667 ? 48.624 5.838 -30.586 1.00 93.19 667 GLY A O 1
ATOM 5047 N N . SER A 1 668 ? 47.892 7.455 -29.229 1.00 91.94 668 SER A N 1
ATOM 5048 C CA . SER A 1 668 ? 46.994 6.590 -28.447 1.00 91.94 668 SER A CA 1
ATOM 5049 C C . SER A 1 668 ? 46.008 5.760 -29.292 1.00 91.94 668 SER A C 1
ATOM 5051 O O . SER A 1 668 ? 45.826 4.568 -29.030 1.00 91.94 668 SER A O 1
ATOM 5053 N N . ALA A 1 669 ? 45.391 6.358 -30.318 1.00 89.06 669 ALA A N 1
ATOM 5054 C CA . ALA A 1 669 ? 44.408 5.690 -31.172 1.00 89.06 669 ALA A CA 1
ATOM 5055 C C . ALA A 1 669 ? 45.068 4.686 -32.128 1.00 89.06 669 ALA A C 1
ATOM 5057 O O . ALA A 1 669 ? 44.585 3.561 -32.266 1.00 89.06 669 ALA A O 1
ATOM 5058 N N . GLU A 1 670 ? 46.197 5.061 -32.732 1.00 90.56 670 GLU A N 1
ATOM 5059 C CA . GLU A 1 670 ? 46.975 4.171 -33.600 1.00 90.56 670 GLU A CA 1
ATOM 5060 C C . GLU A 1 670 ? 47.559 2.990 -32.806 1.00 90.56 670 GLU A C 1
ATOM 5062 O O . GLU A 1 670 ? 47.490 1.847 -33.250 1.00 90.56 670 GLU A O 1
ATOM 5067 N N . ALA A 1 671 ? 48.047 3.226 -31.584 1.00 91.12 671 ALA A N 1
ATOM 5068 C CA . ALA A 1 671 ? 48.574 2.172 -30.719 1.00 91.12 671 ALA A CA 1
ATOM 5069 C C . ALA A 1 671 ? 47.503 1.131 -30.378 1.00 91.12 671 ALA A C 1
ATOM 5071 O O . ALA A 1 671 ? 47.774 -0.068 -30.421 1.00 91.12 671 ALA A O 1
ATOM 5072 N N . LYS A 1 672 ? 46.276 1.580 -30.082 1.00 90.44 672 LYS A N 1
ATOM 5073 C CA . LYS A 1 672 ? 45.145 0.686 -29.816 1.00 90.44 672 LYS A CA 1
ATOM 5074 C C . LYS A 1 672 ? 44.827 -0.190 -31.030 1.00 90.44 672 LYS A C 1
ATOM 5076 O O . LYS A 1 672 ? 44.700 -1.401 -30.875 1.00 90.44 672 LYS A O 1
ATOM 5081 N N . MET A 1 673 ? 44.769 0.405 -32.222 1.00 86.31 673 MET A N 1
ATOM 5082 C CA . MET A 1 673 ? 44.540 -0.323 -33.474 1.00 86.31 673 MET A CA 1
ATOM 5083 C C . MET A 1 673 ? 45.643 -1.360 -33.728 1.00 86.31 673 MET A C 1
ATOM 5085 O O . MET A 1 673 ? 45.359 -2.538 -33.922 1.00 86.31 673 MET A O 1
ATOM 5089 N N . MET A 1 674 ? 46.911 -0.955 -33.644 1.00 88.31 674 MET A N 1
ATOM 5090 C CA . MET A 1 674 ? 48.048 -1.851 -33.863 1.00 88.31 674 MET A CA 1
ATOM 5091 C C . MET A 1 674 ? 48.102 -3.009 -32.849 1.00 88.31 674 MET A C 1
ATOM 5093 O O . MET A 1 674 ? 48.514 -4.116 -33.201 1.00 88.31 674 MET A O 1
ATOM 5097 N N . MET A 1 675 ? 47.680 -2.787 -31.600 1.00 89.31 675 MET A N 1
ATOM 5098 C CA . MET A 1 675 ? 47.549 -3.852 -30.598 1.00 89.31 675 MET A CA 1
ATOM 5099 C C . MET A 1 675 ? 46.390 -4.809 -30.906 1.00 89.31 675 MET A C 1
ATOM 5101 O O . MET A 1 675 ? 46.548 -6.022 -30.764 1.00 89.31 675 MET A O 1
ATOM 5105 N N . GLU A 1 676 ? 45.240 -4.296 -31.354 1.00 88.12 676 GLU A N 1
ATOM 5106 C CA . GLU A 1 676 ? 44.098 -5.114 -31.792 1.00 88.12 676 GLU A CA 1
ATOM 5107 C C . GLU A 1 676 ? 44.469 -5.997 -32.998 1.00 88.12 676 GLU A C 1
ATOM 5109 O O . GLU A 1 676 ? 44.107 -7.176 -33.046 1.00 88.12 676 GLU A O 1
ATOM 5114 N N . GLU A 1 677 ? 45.288 -5.471 -33.912 1.00 84.81 677 GLU A N 1
ATOM 5115 C CA . GLU A 1 677 ? 45.874 -6.201 -35.044 1.00 84.81 677 GLU A CA 1
ATOM 5116 C C . GLU A 1 677 ? 47.040 -7.127 -34.653 1.00 84.81 677 GLU A C 1
ATOM 5118 O O . GLU A 1 677 ? 47.588 -7.839 -35.497 1.00 84.81 677 GLU A O 1
ATOM 5123 N N . LYS A 1 678 ? 47.404 -7.167 -33.363 1.00 87.81 678 LYS A N 1
ATOM 5124 C CA . LYS A 1 678 ? 48.502 -7.971 -32.802 1.00 87.81 678 LYS A CA 1
ATOM 5125 C C . LYS A 1 678 ? 49.870 -7.662 -33.422 1.00 87.81 678 LYS A C 1
ATOM 5127 O O . LYS A 1 678 ? 50.734 -8.539 -33.471 1.00 87.81 678 LYS A O 1
ATOM 5132 N N . LEU A 1 679 ? 50.085 -6.423 -33.869 1.00 85.44 679 LEU A N 1
ATOM 5133 C CA . LEU A 1 679 ? 51.376 -5.960 -34.388 1.00 85.44 679 LEU A CA 1
ATOM 5134 C C . LEU A 1 679 ? 52.410 -5.783 -33.268 1.00 85.44 679 LEU A C 1
ATOM 5136 O O . LEU A 1 679 ? 53.597 -6.020 -33.490 1.00 85.44 679 LEU A O 1
ATOM 5140 N N . PHE A 1 680 ? 51.967 -5.418 -32.062 1.00 90.75 680 PHE A N 1
ATOM 5141 C CA . PHE A 1 680 ? 52.768 -5.445 -30.836 1.00 90.75 680 PHE A CA 1
ATOM 5142 C C . PHE A 1 680 ? 51.868 -5.566 -29.596 1.00 90.75 680 PHE A C 1
ATOM 5144 O O . PHE A 1 680 ? 50.667 -5.326 -29.681 1.00 90.75 680 PHE A O 1
ATOM 5151 N N . ASN A 1 681 ? 52.433 -5.941 -28.445 1.00 87.50 681 ASN A N 1
ATOM 5152 C CA . ASN A 1 681 ? 51.687 -6.121 -27.192 1.00 87.50 681 ASN A CA 1
ATOM 5153 C C . ASN A 1 681 ? 52.132 -5.160 -26.086 1.00 87.50 681 ASN A C 1
ATOM 5155 O O . ASN A 1 681 ? 51.346 -4.823 -25.202 1.00 87.50 681 ASN A O 1
ATOM 5159 N N . LYS A 1 682 ? 53.401 -4.744 -26.091 1.00 89.69 682 LYS A N 1
ATOM 5160 C CA . LYS A 1 682 ? 53.963 -3.865 -25.062 1.00 89.69 682 LYS A CA 1
ATOM 5161 C C . LYS A 1 682 ? 55.039 -2.941 -25.622 1.00 89.69 682 LYS A C 1
ATOM 5163 O O . LYS A 1 682 ? 55.637 -3.199 -26.664 1.00 89.69 682 LYS A O 1
ATOM 5168 N N . ILE A 1 683 ? 55.318 -1.877 -24.875 1.00 89.75 683 ILE A N 1
ATOM 5169 C CA . ILE A 1 683 ? 56.480 -1.017 -25.114 1.00 89.75 683 ILE A CA 1
ATOM 5170 C C . ILE A 1 683 ? 57.751 -1.876 -25.032 1.00 89.75 683 ILE A C 1
ATOM 5172 O O . ILE A 1 683 ? 57.897 -2.717 -24.141 1.00 89.75 683 ILE A O 1
ATOM 5176 N N . GLY A 1 684 ? 58.654 -1.670 -25.985 1.00 86.75 684 GLY A N 1
ATOM 5177 C CA . GLY A 1 684 ? 59.882 -2.436 -26.172 1.00 86.75 684 GLY A CA 1
ATOM 5178 C C . GLY A 1 684 ? 59.776 -3.603 -27.157 1.00 86.75 684 GLY A C 1
ATOM 5179 O O . GLY A 1 684 ? 60.796 -4.218 -27.467 1.00 86.75 684 GLY A O 1
ATOM 5180 N N . ASP A 1 685 ? 58.586 -3.904 -27.681 1.00 91.00 685 ASP A N 1
ATOM 5181 C CA . ASP A 1 685 ? 58.448 -4.863 -28.777 1.00 91.00 685 ASP A CA 1
ATOM 5182 C C . ASP A 1 685 ? 59.093 -4.313 -30.065 1.00 91.00 685 ASP A C 1
ATOM 5184 O O . ASP A 1 685 ? 59.115 -3.104 -30.318 1.00 91.00 685 ASP A O 1
ATOM 5188 N N . THR A 1 686 ? 59.639 -5.217 -30.884 1.00 90.62 686 THR A N 1
ATOM 5189 C CA . THR A 1 686 ? 60.292 -4.876 -32.157 1.00 90.62 686 THR A CA 1
ATOM 5190 C C . THR A 1 686 ? 59.430 -5.321 -33.327 1.00 90.62 686 THR A C 1
ATOM 5192 O O . THR A 1 686 ? 58.950 -6.455 -33.358 1.00 90.62 686 THR A O 1
ATOM 5195 N N . ILE A 1 687 ? 59.256 -4.438 -34.309 1.00 88.81 687 ILE A N 1
ATOM 5196 C CA . ILE A 1 687 ? 58.507 -4.715 -35.534 1.00 88.81 687 ILE A CA 1
ATOM 5197 C C . ILE A 1 687 ? 59.486 -4.640 -36.699 1.00 88.81 687 ILE A C 1
ATOM 5199 O O . ILE A 1 687 ? 60.148 -3.625 -36.916 1.00 88.81 687 ILE A O 1
ATOM 5203 N N . LYS A 1 688 ? 59.599 -5.739 -37.445 1.00 86.25 688 LYS A N 1
ATOM 5204 C CA . LYS A 1 688 ? 60.476 -5.802 -38.616 1.00 86.25 688 LYS A CA 1
ATOM 5205 C C . LYS A 1 688 ? 59.776 -5.212 -39.829 1.00 86.25 688 LYS A C 1
ATOM 5207 O O . LYS A 1 688 ? 58.621 -5.551 -40.081 1.00 86.25 688 LYS A O 1
ATOM 5212 N N . ASN A 1 689 ? 60.508 -4.429 -40.616 1.00 83.31 689 ASN A N 1
ATOM 5213 C CA . ASN A 1 689 ? 60.041 -3.864 -41.882 1.00 83.31 689 ASN A CA 1
ATOM 5214 C C . ASN A 1 689 ? 58.729 -3.051 -41.770 1.00 83.31 689 ASN A C 1
ATOM 5216 O O . ASN A 1 689 ? 57.885 -3.097 -42.670 1.00 83.31 689 ASN A O 1
ATOM 5220 N N . LEU A 1 690 ? 58.550 -2.297 -40.682 1.00 83.75 690 LEU A N 1
ATOM 5221 C CA . LEU A 1 690 ? 57.442 -1.356 -40.549 1.00 83.75 690 LEU A CA 1
ATOM 5222 C C . LEU A 1 690 ? 57.705 -0.172 -41.496 1.00 83.75 690 LEU A C 1
ATOM 5224 O O . LEU A 1 690 ? 58.591 0.643 -41.265 1.00 83.75 690 LEU A O 1
ATOM 5228 N N . PHE A 1 691 ? 56.982 -0.134 -42.619 1.00 78.75 691 PHE A N 1
ATOM 5229 C CA . PHE A 1 691 ? 57.159 0.837 -43.715 1.00 78.75 691 PHE A CA 1
ATOM 5230 C C . PHE A 1 691 ? 58.583 0.927 -44.297 1.00 78.75 691 PHE A C 1
ATOM 5232 O O . PHE A 1 691 ? 58.937 1.927 -44.916 1.00 78.75 691 PHE A O 1
ATOM 5239 N N . GLY A 1 692 ? 59.366 -0.154 -44.218 1.00 78.50 692 GLY A N 1
ATOM 5240 C CA . GLY A 1 692 ? 60.718 -0.227 -44.791 1.00 78.50 692 GLY A CA 1
ATOM 5241 C C . GLY A 1 692 ? 61.856 -0.140 -43.774 1.00 78.50 692 GLY A C 1
ATOM 5242 O O . GLY A 1 692 ? 63.010 -0.321 -44.170 1.00 78.50 692 GLY A O 1
ATOM 5243 N N . ASP A 1 693 ? 61.540 0.075 -42.494 1.00 84.88 693 ASP A N 1
ATOM 5244 C CA . ASP A 1 693 ? 62.517 0.158 -41.410 1.00 84.88 693 ASP A CA 1
ATOM 5245 C C . ASP A 1 693 ? 62.216 -0.856 -40.296 1.00 84.88 693 ASP A C 1
ATOM 5247 O O . ASP A 1 693 ? 61.067 -1.209 -40.025 1.00 84.88 693 ASP A O 1
ATOM 5251 N N . ASP A 1 694 ? 63.268 -1.362 -39.654 1.00 89.00 694 ASP A N 1
ATOM 5252 C CA . ASP A 1 694 ? 63.140 -2.172 -38.443 1.00 89.00 694 ASP A CA 1
ATOM 5253 C C . ASP A 1 694 ? 62.984 -1.213 -37.255 1.00 89.00 694 ASP A C 1
ATOM 5255 O O . ASP A 1 694 ? 63.878 -0.410 -36.980 1.00 89.00 694 ASP A O 1
ATOM 5259 N N . VAL A 1 695 ? 61.850 -1.277 -36.553 1.00 90.31 695 VAL A N 1
ATOM 5260 C CA . VAL A 1 695 ? 61.512 -0.331 -35.478 1.00 90.31 695 VAL A CA 1
ATOM 5261 C C . VAL A 1 695 ? 61.357 -1.014 -34.126 1.00 90.31 695 VAL A C 1
ATOM 5263 O O . VAL A 1 695 ? 61.035 -2.201 -34.035 1.00 90.31 695 VAL A O 1
ATOM 5266 N N . MET A 1 696 ? 61.536 -0.239 -33.062 1.00 91.06 696 MET A N 1
ATOM 5267 C CA . MET A 1 696 ? 61.214 -0.620 -31.691 1.00 91.06 696 MET A CA 1
ATOM 5268 C C . MET A 1 696 ? 60.188 0.357 -31.125 1.00 91.06 696 MET A C 1
ATOM 5270 O O . MET A 1 696 ? 60.380 1.571 -31.209 1.00 91.06 696 MET A O 1
ATOM 5274 N N . ILE A 1 697 ? 59.113 -0.163 -30.528 1.00 92.38 697 ILE A N 1
ATOM 5275 C CA . ILE A 1 697 ? 58.089 0.672 -29.894 1.00 92.38 697 ILE A CA 1
ATOM 5276 C C . ILE A 1 697 ? 58.674 1.286 -28.622 1.00 92.38 697 ILE A C 1
ATOM 5278 O O . ILE A 1 697 ? 58.788 0.615 -27.598 1.00 92.38 697 ILE A O 1
ATOM 5282 N N . ALA A 1 698 ? 59.064 2.556 -28.693 1.00 89.69 698 ALA A N 1
ATOM 5283 C CA . ALA A 1 698 ? 59.718 3.280 -27.608 1.00 89.69 698 ALA A CA 1
ATOM 5284 C C . ALA A 1 698 ? 58.713 3.859 -26.598 1.00 89.69 698 ALA A C 1
ATOM 5286 O O . ALA A 1 698 ? 59.041 4.011 -25.423 1.00 89.69 698 ALA A O 1
ATOM 5287 N N . GLY A 1 699 ? 57.475 4.123 -27.025 1.00 90.88 699 GLY A N 1
ATOM 5288 C CA . GLY A 1 699 ? 56.413 4.601 -26.142 1.00 90.88 699 GLY A CA 1
ATOM 5289 C C . GLY A 1 699 ? 55.052 4.720 -26.825 1.00 90.88 699 GLY A C 1
ATOM 5290 O O . GLY A 1 699 ? 54.953 4.759 -28.051 1.00 90.88 699 GLY A O 1
ATOM 5291 N N . ILE A 1 700 ? 54.004 4.792 -26.006 1.00 92.56 700 ILE A N 1
ATOM 5292 C CA . ILE A 1 700 ? 52.636 5.116 -26.429 1.00 92.56 700 ILE A CA 1
ATOM 5293 C C . ILE A 1 700 ? 52.289 6.467 -25.819 1.00 92.56 700 ILE A C 1
ATOM 5295 O O . ILE A 1 700 ? 52.440 6.654 -24.611 1.00 92.56 700 ILE A O 1
ATOM 5299 N N . LEU A 1 701 ? 51.858 7.402 -26.655 1.00 91.81 701 LEU A N 1
ATOM 5300 C CA . LEU A 1 701 ? 51.547 8.765 -26.241 1.00 91.81 701 LEU A CA 1
ATOM 5301 C C . LEU A 1 701 ? 50.119 8.853 -25.674 1.00 91.81 701 LEU A C 1
ATOM 5303 O O . LEU A 1 701 ? 49.243 8.095 -26.099 1.00 91.81 701 LEU A O 1
ATOM 5307 N N . PRO A 1 702 ? 49.863 9.757 -24.712 1.00 88.94 702 PRO A N 1
ATOM 5308 C CA . PRO A 1 702 ? 48.553 9.953 -24.110 1.00 88.94 702 PRO A CA 1
ATOM 5309 C C . PRO A 1 702 ? 47.561 10.514 -25.127 1.00 88.94 702 PRO A C 1
ATOM 5311 O O . PRO A 1 702 ? 47.940 11.195 -26.078 1.00 88.94 702 PRO A O 1
ATOM 5314 N N . GLU A 1 703 ? 46.279 10.248 -24.892 1.00 90.31 703 GLU A N 1
ATOM 5315 C CA . GLU A 1 703 ? 45.191 10.727 -25.741 1.00 90.31 703 GLU A CA 1
ATOM 5316 C C . GLU A 1 703 ? 45.080 12.256 -25.703 1.00 90.31 703 GLU A C 1
ATOM 5318 O O . GLU A 1 703 ? 44.948 12.863 -24.638 1.00 90.31 703 GLU A O 1
ATOM 5323 N N . THR A 1 704 ? 45.115 12.873 -26.883 1.00 83.38 704 THR A N 1
ATOM 5324 C CA . THR A 1 704 ? 44.999 14.327 -27.071 1.00 83.38 704 THR A CA 1
ATOM 5325 C C . THR A 1 704 ? 43.657 14.748 -27.666 1.00 83.38 704 THR A C 1
ATOM 5327 O O . THR A 1 704 ? 43.332 15.933 -27.649 1.00 83.38 704 THR A O 1
ATOM 5330 N N . LYS A 1 705 ? 42.863 13.793 -28.167 1.00 83.62 705 LYS A N 1
ATOM 5331 C CA . LYS A 1 705 ? 41.649 13.997 -28.974 1.00 83.62 705 LYS A CA 1
ATOM 5332 C C . LYS A 1 705 ? 41.911 14.817 -30.237 1.00 83.62 705 LYS A C 1
ATOM 5334 O O . LYS A 1 705 ? 41.044 15.559 -30.696 1.00 83.62 705 LYS A O 1
ATOM 5339 N N . THR A 1 706 ? 43.110 14.685 -30.800 1.00 83.75 706 THR A N 1
ATOM 5340 C CA . THR A 1 706 ? 43.527 15.377 -32.026 1.00 83.75 706 THR A CA 1
ATOM 5341 C C . THR A 1 706 ? 44.071 14.387 -33.052 1.00 83.75 706 THR A C 1
ATOM 5343 O O . THR A 1 706 ? 44.241 13.202 -32.771 1.00 83.75 706 THR A O 1
ATOM 5346 N N . VAL A 1 707 ? 44.409 14.874 -34.250 1.00 85.31 707 VAL A N 1
ATOM 5347 C CA . VAL A 1 707 ? 45.035 14.045 -35.293 1.00 85.31 707 VAL A CA 1
ATOM 5348 C C . VAL A 1 707 ? 46.373 13.422 -34.855 1.00 85.31 707 VAL A C 1
ATOM 5350 O O . VAL A 1 707 ? 46.792 12.422 -35.429 1.00 85.31 707 VAL A O 1
ATOM 5353 N N . LEU A 1 708 ? 47.019 13.952 -33.807 1.00 88.88 708 LEU A N 1
ATOM 5354 C CA . LEU A 1 708 ? 48.243 13.384 -33.228 1.00 88.88 708 LEU A CA 1
ATOM 5355 C C . LEU A 1 708 ? 48.042 11.961 -32.687 1.00 88.88 708 LEU A C 1
ATOM 5357 O O . LEU A 1 708 ? 48.973 11.161 -32.726 1.00 88.88 708 LEU A O 1
ATOM 5361 N N . ASP A 1 709 ? 46.834 11.617 -32.234 1.00 88.69 709 ASP A N 1
ATOM 5362 C CA . ASP A 1 709 ? 46.532 10.280 -31.708 1.00 88.69 709 ASP A CA 1
ATOM 5363 C C . ASP A 1 709 ? 46.579 9.194 -32.794 1.00 88.69 709 ASP A C 1
ATOM 5365 O O . ASP A 1 709 ? 46.720 8.013 -32.482 1.00 88.69 709 ASP A O 1
ATOM 5369 N N . GLN A 1 710 ? 46.483 9.598 -34.064 1.00 89.00 710 GLN A N 1
ATOM 5370 C CA . GLN A 1 710 ? 46.518 8.734 -35.247 1.00 89.00 710 GLN A CA 1
ATOM 5371 C C . GLN A 1 710 ? 47.904 8.707 -35.920 1.00 89.00 710 GLN A C 1
ATOM 5373 O O . GLN A 1 710 ? 48.058 8.153 -37.008 1.00 89.00 710 GLN A O 1
ATOM 5378 N N . MET A 1 711 ? 48.912 9.356 -35.326 1.00 91.31 711 MET A N 1
ATOM 5379 C CA . MET A 1 711 ? 50.245 9.496 -35.914 1.00 91.31 711 MET A CA 1
ATOM 5380 C C . MET A 1 711 ? 51.273 8.560 -35.282 1.00 91.31 711 MET A C 1
ATOM 5382 O O . MET A 1 711 ? 51.213 8.206 -34.103 1.00 91.31 711 MET A O 1
ATOM 5386 N N . HIS A 1 712 ? 52.280 8.237 -36.083 1.00 91.56 712 HIS A N 1
ATOM 5387 C CA . HIS A 1 712 ? 53.550 7.693 -35.631 1.00 91.56 712 HIS A CA 1
ATOM 5388 C C . HIS A 1 712 ? 54.560 8.832 -35.485 1.00 91.56 712 HIS A C 1
ATOM 5390 O O . HIS A 1 712 ? 54.578 9.752 -36.296 1.00 91.56 712 HIS A O 1
ATOM 5396 N N . PHE A 1 713 ? 55.432 8.769 -34.491 1.00 91.00 713 PHE A N 1
ATOM 5397 C CA . PHE A 1 713 ? 56.434 9.791 -34.209 1.00 91.00 713 PHE A CA 1
ATOM 5398 C C . PHE A 1 713 ? 57.816 9.149 -34.272 1.00 91.00 713 PHE A C 1
ATOM 5400 O O . PHE A 1 713 ? 58.118 8.229 -33.508 1.00 91.00 713 PHE A O 1
ATOM 5407 N N . GLY A 1 714 ? 58.646 9.621 -35.199 1.00 87.88 714 GLY A N 1
ATOM 5408 C CA . GLY A 1 714 ? 59.952 9.033 -35.490 1.00 87.88 714 GLY A CA 1
ATOM 5409 C C . GLY A 1 714 ? 60.975 10.077 -35.925 1.00 87.88 714 GLY A C 1
ATOM 5410 O O . GLY A 1 714 ? 60.617 11.202 -36.264 1.00 87.88 714 GLY A O 1
ATOM 5411 N N . GLY A 1 715 ? 62.260 9.723 -35.889 1.00 84.38 715 GLY A N 1
ATOM 5412 C CA . GLY A 1 715 ? 63.350 10.616 -36.296 1.00 84.38 715 GLY A CA 1
ATOM 5413 C C . GLY A 1 715 ? 63.463 10.798 -37.816 1.00 84.38 715 GLY A C 1
ATOM 5414 O O . GLY A 1 715 ? 62.793 10.130 -38.602 1.00 84.38 715 GLY A O 1
ATOM 5415 N N . GLY A 1 716 ? 64.364 11.680 -38.254 1.00 75.94 716 GLY A N 1
ATOM 5416 C CA . GLY A 1 716 ? 64.621 11.930 -39.683 1.00 75.94 716 GLY A CA 1
ATOM 5417 C C . GLY A 1 716 ? 65.188 10.738 -40.471 1.00 75.94 716 GLY A C 1
ATOM 5418 O O . GLY A 1 716 ? 65.206 10.783 -41.699 1.00 75.94 716 GLY A O 1
ATOM 5419 N N . GLU A 1 717 ? 65.626 9.680 -39.783 1.00 75.12 717 GLU A N 1
ATOM 5420 C CA . GLU A 1 717 ? 66.240 8.476 -40.362 1.00 75.12 717 GLU A CA 1
ATOM 5421 C C . GLU A 1 717 ? 65.230 7.501 -40.999 1.00 75.12 717 GLU A C 1
ATOM 5423 O O . GLU A 1 717 ? 65.633 6.616 -41.753 1.00 75.12 717 GLU A O 1
ATOM 5428 N N . PHE A 1 718 ? 63.926 7.680 -40.753 1.00 74.12 718 PHE A N 1
ATOM 5429 C CA . PHE A 1 718 ? 62.869 6.880 -41.382 1.00 74.12 718 PHE A CA 1
ATOM 5430 C C . PHE A 1 718 ? 62.876 7.042 -42.911 1.00 74.12 718 PHE A C 1
ATOM 5432 O O . PHE A 1 718 ? 62.802 8.162 -43.432 1.00 74.12 718 PHE A O 1
ATOM 5439 N N . LYS A 1 719 ? 62.956 5.926 -43.645 1.00 61.03 719 LYS A N 1
ATOM 5440 C CA . LYS A 1 719 ? 63.199 5.890 -45.099 1.00 61.03 719 LYS A CA 1
ATOM 5441 C C . LYS A 1 719 ? 61.988 6.225 -45.959 1.00 61.03 719 LYS A C 1
ATOM 5443 O O . LYS A 1 719 ? 62.182 6.643 -47.101 1.00 61.03 719 LYS A O 1
ATOM 5448 N N . LYS A 1 720 ? 60.770 6.041 -45.450 1.00 53.28 720 LYS A N 1
ATOM 5449 C CA . LYS A 1 720 ? 59.525 6.385 -46.151 1.00 53.28 720 LYS A CA 1
ATOM 5450 C C . LYS A 1 720 ? 58.795 7.537 -45.502 1.00 53.28 720 LYS A C 1
ATOM 5452 O O . LYS A 1 720 ? 58.849 7.655 -44.261 1.00 53.28 720 LYS A O 1
#

pLDDT: mean 85.46, std 9.1, range [36.81, 97.62]

Secondary structure (DSSP, 8-state):
--SSPPP--TT----TT----SS---------GGGSHHHHHHHHHHHHHHSPPHHHHHHHHHHHHHHHHHHHHHHHHHHIIIIIS---HHHHHHHHHHHHHHT--HHHHHHHHHHHHHHHHHHHHHTEEE--HHHHHHHHT--EEEEEIIIIIEEEEEEEEEEEE-SS--HHHHHHHHHHHHTT--SHHHHHHHHHHHHTTPPPPPPEEEEEETTTEEEEEETTEEEEEE-HHIIIIIS----HHHHHHHHHHHHTT-EEEEEEESS-EEEEEEEEEEEPTTHHHHHHHHHHTT-EEEEE-SS-HHHHHHHHHHHT--EEE-S--GGGHHHHHHHHHHTT--EEEEE-SGGGHHHHHHSSEEEEETTS-HHHHHH-SEEE-SS-THHHHHHHHHHHHHHHHHHHHHHHHHHHHHHHHHHHTTTTGGGT----HHHHHHHHHHHHHHHHHHHHGGGG--TTS--HHHHHHHHHHHHHHHHHHHHHHHHHHHHHHHHTTS----HHHHHHHHHHHHTS-EEEEEETTEEEEEEE-SS--TTS-EEEE-S---TTEEEE-HHHHHHHHHTTS-SSTT-EEEEETTEEEEEEEEEEPP-SSGGGGEEEE-HHHHHHS--SEEEEEEEETTEEEEEEEE-TT---GGGTTTS-SS-PPEEETTEEEEEEEE-HHHHHHHHHTTS-SSTT-EEEEETTEEEEEEEEPPP-SSGGGGEEEEETT---